Protein 2A22 (pdb70)

InterPro domains:
  IPR000979 Phosphodiesterase MJ0936/Vps29 [PTHR11124] (9-196)
  IPR000979 Phosphodiesterase MJ0936/Vps29 [TIGR00040] (9-175)
  IPR024654 Calcineurin-like phosphoesterase domain, lpxH-type [PF12850] (23-171)
  IPR028661 Vacuolar protein sorting-associated protein 29 [cd07394] (9-195)
  IPR029052 Metallo-dependent phosphatase-like [G3DSA:3.60.21.10] (1-197)
  IPR029052 Metallo-dependent phosphatase-like [SSF56300] (10-195)

Secondary structure (DSSP, 8-state):
---EEEEEE----TTTT-SS--GGGHHHHH-TT--EEEE-S----HHHHHHHHHH-S-EEE---TT--S--B--GGGTBPPPSEEEEEETTEEEEEE-STTSSSTT-HHHHHHHHHHHT-SEEEE-SS---EEEEETTEEEEE---SS----TTSTTPPPEEEEEEEETTEEEEEEEEEETTEEEEEEEEEE-/-------------EEEEEE----TTTT-SS--GGGTTGGG-TT--EEEE-S----HHHHHHHHTT-SEEEE---TT-TT-----TTS-SS--SEEEEEETTEEEEEE-STTSSSTT-HHHHHHHHHHTT-SEEEE-SS---EEEEETTEEEEE---SS----TTSTTPPPEEEEEEEETTEEEEEEEEEETTEEEEEEEEEE-

CATH classification: 3.60.21.10

Sequence (396 aa):
DFGDLVLLIGDLKIPYGAKELPSNFRELLATDKINYVLCTGNVCSQEYVEMLKNITKNVYIVSGDLDSAIFNPDPESNGVFPEYVVVQIGEFKIGLMHGNQVLPWDDPGSLEQWQRRLDCDILVTGHTHKLRVFEKNGKLFLNPGTATGAFSALTPDAPPSFMLMALQGNKVVLYVYDLRDGKTNVAMSEFSKGLVPRGSSSTDFGDLVLLIGDLKIPYGAKELPSNFRELLATDKINYVLCTGNVCSQEYVEMLKNITKNVYIVSGDLDSAIFNPDPESNGVFPEYVVVQIGEFKIGLMHGNQVLPWDDPGSLEQWQRRLDCDILVTGHTHKLRVFEKNGKLFLNPGTATGAFSALTPDAPPSFMLMALQGNKVVLYVYDLRDGKTNVAMSEFSK

Organism: Cryptosporidium parvum (strain Iowa II) (NCBI:txid353152)

Structure (mmCIF, N/CA/C/O backbone):
data_2A22
#
_entry.id   2A22
#
_cell.length_a   78.841
_cell.length_b   78.841
_cell.length_c   151.371
_cell.angle_alpha   90.00
_cell.angle_beta   90.00
_cell.angle_gamma   90.00
#
_symmetry.space_group_name_H-M   'P 41 21 2'
#
loop_
_entity.id
_entity.type
_entity.pdbx_description
1 polymer 'vacuolar protein sorting 29'
2 water water
#
loop_
_atom_site.group_PDB
_atom_site.id
_atom_site.type_symbol
_atom_site.label_atom_id
_atom_site.label_alt_id
_atom_site.label_comp_id
_atom_site.label_asym_id
_atom_site.label_entity_id
_atom_site.label_seq_id
_atom_site.pdbx_PDB_ins_code
_atom_site.Cartn_x
_atom_site.Cartn_y
_atom_site.Cartn_z
_atom_site.occupancy
_atom_site.B_iso_or_equiv
_atom_site.auth_seq_id
_atom_site.auth_comp_id
_atom_site.auth_asym_id
_atom_site.auth_atom_id
_atom_site.pdbx_PDB_model_num
ATOM 1 N N . ASP A 1 23 ? 18.637 9.487 71.733 1.00 46.65 4 ASP A N 1
ATOM 2 C CA . ASP A 1 23 ? 18.026 8.157 71.435 1.00 46.31 4 ASP A CA 1
ATOM 3 C C . ASP A 1 23 ? 18.900 7.319 70.475 1.00 43.50 4 ASP A C 1
ATOM 4 O O . ASP A 1 23 ? 20.022 7.732 70.130 1.00 45.21 4 ASP A O 1
ATOM 9 N N . PHE A 1 24 ? 18.396 6.166 70.028 1.00 37.21 5 PHE A N 1
ATOM 10 C CA . PHE A 1 24 ? 19.284 5.135 69.473 1.00 31.89 5 PHE A CA 1
ATOM 11 C C . PHE A 1 24 ? 19.788 5.338 68.020 1.00 30.09 5 PHE A C 1
ATOM 12 O O . PHE A 1 24 ? 19.014 5.593 67.087 1.00 31.03 5 PHE A O 1
ATOM 20 N N . GLY A 1 25 ? 21.093 5.196 67.842 1.00 25.66 6 GLY A N 1
ATOM 21 C CA . GLY A 1 25 ? 21.664 5.238 66.507 1.00 24.73 6 GLY A CA 1
ATOM 22 C C . GLY A 1 25 ? 22.034 6.634 66.044 1.00 23.14 6 GLY A C 1
ATOM 23 O O . GLY A 1 25 ? 21.561 7.659 66.581 1.00 19.78 6 GLY A O 1
ATOM 24 N N . ASP A 1 26 ? 22.914 6.666 65.053 1.00 20.55 7 ASP A N 1
ATOM 25 C CA . ASP A 1 26 ? 23.358 7.910 64.476 1.00 18.03 7 ASP A CA 1
ATOM 26 C C . ASP A 1 26 ? 23.247 7.755 62.987 1.00 17.31 7 ASP A C 1
ATOM 27 O O . ASP A 1 26 ? 23.510 6.669 62.463 1.00 17.75 7 ASP A O 1
ATOM 32 N N . LEU A 1 27 ? 22.912 8.846 62.298 1.00 16.63 8 LEU A N 1
ATOM 33 C CA . LEU A 1 27 ? 22.909 8.841 60.843 1.00 17.38 8 LEU A CA 1
ATOM 34 C C . LEU A 1 27 ? 23.833 9.956 60.368 1.00 16.32 8 LEU A C 1
ATOM 35 O O . LEU A 1 27 ? 23.615 11.136 60.651 1.00 17.47 8 LEU A O 1
ATOM 40 N N . VAL A 1 28 ? 24.889 9.560 59.677 1.00 14.75 9 VAL A N 1
ATOM 41 C CA . VAL A 1 28 ? 25.968 10.471 59.334 1.00 15.96 9 VAL A CA 1
ATOM 42 C C . VAL A 1 28 ? 26.008 10.730 57.837 1.00 17.10 9 VAL A C 1
ATOM 43 O O . VAL A 1 28 ? 26.148 9.779 57.047 1.00 16.70 9 VAL A O 1
ATOM 47 N N . LEU A 1 29 ? 25.890 12.011 57.464 1.00 16.81 10 LEU A N 1
ATOM 48 C CA . LEU A 1 29 ? 26.009 12.423 56.076 1.00 17.10 10 LEU A CA 1
ATOM 49 C C . LEU A 1 29 ? 27.487 12.670 55.743 1.00 15.39 10 LEU A C 1
ATOM 50 O O . LEU A 1 29 ? 28.161 13.440 56.416 1.00 16.65 10 LEU A O 1
ATOM 55 N N . LEU A 1 30 ? 27.981 11.982 54.720 1.00 16.54 11 LEU A N 1
ATOM 56 C CA . LEU A 1 30 ? 29.360 12.155 54.220 1.00 16.07 11 LEU A CA 1
ATOM 57 C C . LEU A 1 30 ? 29.264 12.796 52.849 1.00 16.40 11 LEU A C 1
ATOM 58 O O . LEU A 1 30 ? 28.608 12.253 51.940 1.00 17.02 11 LEU A O 1
ATOM 63 N N . ILE A 1 31 ? 29.889 13.967 52.705 1.00 14.68 12 ILE A N 1
ATOM 64 C CA . ILE A 1 31 ? 29.631 14.831 51.552 1.00 13.98 12 ILE A CA 1
ATOM 65 C C . ILE A 1 31 ? 30.833 15.769 51.353 1.00 16.77 12 ILE A C 1
ATOM 66 O O . ILE A 1 31 ? 31.548 16.086 52.316 1.00 18.40 12 ILE A O 1
ATOM 71 N N . GLY A 1 32 ? 31.125 16.143 50.112 1.00 14.76 13 GLY A N 1
ATOM 72 C CA . GLY A 1 32 ? 32.128 17.173 49.877 1.00 13.77 13 GLY A CA 1
ATOM 73 C C . GLY A 1 32 ? 32.384 17.453 48.395 1.00 16.39 13 GLY A C 1
ATOM 74 O O . GLY A 1 32 ? 31.652 16.975 47.516 1.00 12.62 13 GLY A O 1
ATOM 75 N N . ASP A 1 33 ? 33.404 18.274 48.131 1.00 14.85 14 ASP A N 1
ATOM 76 C CA . ASP A 1 33 ? 33.860 18.554 46.761 1.00 14.65 14 ASP A CA 1
ATOM 77 C C . ASP A 1 33 ? 32.702 19.061 45.923 1.00 14.64 14 ASP A C 1
ATOM 78 O O . ASP A 1 33 ? 32.491 18.585 44.787 1.00 15.96 14 ASP A O 1
ATOM 83 N N . LEU A 1 34 ? 31.940 19.982 46.530 1.00 13.06 15 LEU A N 1
ATOM 84 C CA . LEU A 1 34 ? 30.846 20.708 45.889 1.00 13.24 15 LEU A CA 1
ATOM 85 C C . LEU A 1 34 ? 31.391 21.636 44.828 1.00 14.06 15 LEU A C 1
ATOM 86 O O . LEU A 1 34 ? 30.862 21.685 43.719 1.00 14.18 15 LEU A O 1
ATOM 91 N N . LYS A 1 35 ? 32.443 22.370 45.172 1.00 13.97 16 LYS A N 1
ATOM 92 C CA . LYS A 1 35 ? 33.088 23.282 44.220 1.00 16.80 16 LYS A CA 1
ATOM 93 C C . LYS A 1 35 ? 32.103 24.294 43.610 1.00 15.36 16 LYS A C 1
ATOM 94 O O . LYS A 1 35 ? 32.175 24.619 42.426 1.00 15.02 16 LYS A O 1
ATOM 100 N N . ILE A 1 36 ? 31.177 24.756 44.440 1.00 16.55 17 ILE A N 1
ATOM 101 C CA . ILE A 1 36 ? 30.250 25.839 44.096 1.00 17.34 17 ILE A CA 1
ATOM 102 C C . ILE A 1 36 ? 30.904 27.148 44.516 1.00 18.60 17 ILE A C 1
ATOM 103 O O . ILE A 1 36 ? 31.444 27.223 45.624 1.00 15.37 17 ILE A O 1
ATOM 108 N N . PRO A 1 37 ? 30.874 28.182 43.636 1.00 20.30 18 PRO A N 1
ATOM 109 C CA . PRO A 1 37 ? 30.243 28.265 42.290 1.00 20.53 18 PRO A CA 1
ATOM 110 C C . PRO A 1 37 ? 31.159 27.899 41.096 1.00 20.91 18 PRO A C 1
ATOM 111 O O . PRO A 1 37 ? 30.679 27.830 39.951 1.00 23.82 18 PRO A O 1
ATOM 115 N N . TYR A 1 38 ? 32.432 27.623 41.362 1.00 18.98 19 TYR A N 1
ATOM 116 C CA . TYR A 1 38 ? 33.449 27.458 40.315 1.00 21.93 19 TYR A CA 1
ATOM 117 C C . TYR A 1 38 ? 33.118 26.342 39.321 1.00 20.76 19 TYR A C 1
ATOM 118 O O . TYR A 1 38 ? 33.188 26.555 38.113 1.00 19.93 19 TYR A O 1
ATOM 127 N N . GLY A 1 39 ? 32.756 25.167 39.841 1.00 18.19 20 GLY A N 1
ATOM 128 C CA . GLY A 1 39 ? 32.525 23.990 39.021 1.00 17.08 20 GLY A CA 1
ATOM 129 C C . GLY A 1 39 ? 31.081 23.544 38.924 1.00 18.14 20 GLY A C 1
ATOM 130 O O . GLY A 1 39 ? 30.768 22.629 38.155 1.00 20.02 20 GLY A O 1
ATOM 131 N N . ALA A 1 40 ? 30.213 24.169 39.716 1.00 18.81 21 ALA A N 1
ATOM 132 C CA . ALA A 1 40 ? 28.770 23.866 39.773 1.00 18.68 21 ALA A CA 1
ATOM 133 C C . ALA A 1 40 ? 28.002 25.002 40.468 1.00 18.83 21 ALA A C 1
ATOM 134 O O . ALA A 1 40 ? 28.584 25.759 41.223 1.00 19.08 21 ALA A O 1
ATOM 136 N N . LYS A 1 41 ? 26.697 25.125 40.220 1.00 21.68 22 LYS A N 1
ATOM 137 C CA . LYS A 1 41 ? 25.910 26.169 40.899 1.00 24.96 22 LYS A CA 1
ATOM 138 C C . LYS A 1 41 ? 25.079 25.712 42.105 1.00 22.33 22 LYS A C 1
ATOM 139 O O . LYS A 1 41 ? 24.655 26.529 42.935 1.00 24.11 22 LYS A O 1
ATOM 145 N N . GLU A 1 42 ? 24.846 24.411 42.199 1.00 21.74 23 GLU A N 1
ATOM 146 C CA . GLU A 1 42 ? 23.875 23.886 43.146 1.00 23.55 23 GLU A CA 1
ATOM 147 C C . GLU A 1 42 ? 24.029 22.382 43.269 1.00 19.86 23 GLU A C 1
ATOM 148 O O . GLU A 1 42 ? 24.697 21.740 42.447 1.00 21.61 23 GLU A O 1
ATOM 154 N N . LEU A 1 43 ? 23.423 21.834 44.315 1.00 19.27 24 LEU A N 1
ATOM 155 C CA . LEU A 1 43 ? 23.264 20.381 44.470 1.00 19.37 24 LEU A CA 1
ATOM 156 C C . LEU A 1 43 ? 22.134 19.924 43.553 1.00 19.72 24 LEU A C 1
ATOM 157 O O . LEU A 1 43 ? 21.192 20.689 43.308 1.00 19.03 24 LEU A O 1
ATOM 162 N N . PRO A 1 44 ? 22.212 18.681 43.037 1.00 19.44 25 PRO A N 1
ATOM 163 C CA . PRO A 1 44 ? 21.102 18.163 42.238 1.00 20.75 25 PRO A CA 1
ATOM 164 C C . PRO A 1 44 ? 19.799 18.274 43.025 1.00 22.85 25 PRO A C 1
ATOM 165 O O . PRO A 1 44 ? 19.779 18.040 44.251 1.00 22.48 25 PRO A O 1
ATOM 169 N N . SER A 1 45 ? 18.722 18.658 42.350 1.00 24.06 26 SER A N 1
ATOM 170 C CA . SER A 1 45 ? 17.436 18.770 43.049 1.00 25.37 26 SER A CA 1
ATOM 171 C C . SER A 1 45 ? 17.000 17.389 43.535 1.00 25.42 26 SER A C 1
ATOM 172 O O . SER A 1 45 ? 16.408 17.261 44.604 1.00 25.75 26 SER A O 1
ATOM 175 N N . ASN A 1 46 ? 17.353 16.367 42.760 1.00 25.52 27 ASN A N 1
ATOM 176 C CA . ASN A 1 46 ? 17.075 14.955 43.067 1.00 30.04 27 ASN A CA 1
ATOM 177 C C . ASN A 1 46 ? 17.538 14.484 44.452 1.00 30.44 27 ASN A C 1
ATOM 178 O O . ASN A 1 46 ? 17.072 13.418 44.908 1.00 32.75 27 ASN A O 1
ATOM 183 N N . PHE A 1 47 ? 18.496 15.229 45.044 1.00 26.87 28 PHE A N 1
ATOM 184 C CA . PHE A 1 47 ? 19.161 14.917 46.312 1.00 28.82 28 PHE A CA 1
ATOM 185 C C . PHE A 1 47 ? 18.496 15.691 47.434 1.00 32.49 28 PHE A C 1
ATOM 186 O O . PHE A 1 47 ? 18.858 15.537 48.610 1.00 32.78 28 PHE A O 1
ATOM 194 N N . ARG A 1 48 ? 17.563 16.563 47.057 1.00 37.08 29 ARG A N 1
ATOM 195 C CA . ARG A 1 48 ? 17.046 17.603 47.948 1.00 39.26 29 ARG A CA 1
ATOM 196 C C . ARG A 1 48 ? 16.435 17.039 49.212 1.00 39.17 29 ARG A C 1
ATOM 197 O O . ARG A 1 48 ? 16.837 17.398 50.318 1.00 40.72 29 ARG A O 1
ATOM 205 N N . GLU A 1 49 ? 15.474 16.150 49.033 1.00 39.48 30 GLU A N 1
ATOM 206 C CA . GLU A 1 49 ? 14.763 15.561 50.137 1.00 43.90 30 GLU A CA 1
ATOM 207 C C . GLU A 1 49 ? 15.619 14.559 50.886 1.00 39.89 30 GLU A C 1
ATOM 208 O O . GLU A 1 49 ? 15.501 14.444 52.110 1.00 39.03 30 GLU A O 1
ATOM 214 N N . LEU A 1 50 ? 16.493 13.853 50.165 1.00 35.18 31 LEU A N 1
ATOM 215 C CA . LEU A 1 50 ? 17.436 12.953 50.813 1.00 32.04 31 LEU A CA 1
ATOM 216 C C . LEU A 1 50 ? 18.288 13.691 51.846 1.00 28.84 31 LEU A C 1
ATOM 217 O O . LEU A 1 50 ? 18.417 13.223 52.976 1.00 28.08 31 LEU A O 1
ATOM 222 N N . LEU A 1 51 ? 18.839 14.849 51.463 1.00 25.75 32 LEU A N 1
ATOM 223 C CA . LEU A 1 51 ? 19.596 15.716 52.381 1.00 25.50 32 LEU A CA 1
ATOM 224 C C . LEU A 1 51 ? 18.770 16.484 53.429 1.00 25.73 32 LEU A C 1
ATOM 225 O O . LEU A 1 51 ? 19.326 16.996 54.399 1.00 24.02 32 LEU A O 1
ATOM 230 N N . ALA A 1 52 ? 17.455 16.558 53.233 1.00 25.21 33 ALA A N 1
ATOM 231 C CA . ALA A 1 52 ? 16.561 17.231 54.183 1.00 27.52 33 ALA A CA 1
ATOM 232 C C . ALA A 1 52 ? 16.068 16.298 55.294 1.00 28.22 33 ALA A C 1
ATOM 233 O O . ALA A 1 52 ? 15.417 16.756 56.226 1.00 26.85 33 ALA A O 1
ATOM 235 N N . THR A 1 53 ? 16.374 15.000 55.203 1.00 28.81 34 THR A N 1
ATOM 236 C CA . THR A 1 53 ? 15.860 14.051 56.194 1.00 32.02 34 THR A CA 1
ATOM 237 C C . THR A 1 53 ? 16.215 14.393 57.644 1.00 32.25 34 THR A C 1
ATOM 238 O O . THR A 1 53 ? 17.370 14.689 57.962 1.00 32.59 34 THR A O 1
ATOM 242 N N . ASP A 1 54 ? 15.197 14.355 58.500 1.00 32.11 35 ASP A N 1
ATOM 243 C CA . ASP A 1 54 ? 15.282 14.715 59.924 1.00 33.90 35 ASP A CA 1
ATOM 244 C C . ASP A 1 54 ? 16.316 13.905 60.686 1.00 28.92 35 ASP A C 1
ATOM 245 O O . ASP A 1 54 ? 16.860 14.356 61.668 1.00 28.48 35 ASP A O 1
ATOM 250 N N . LYS A 1 55 ? 16.521 12.675 60.244 1.00 26.45 36 LYS A N 1
ATOM 251 C CA . LYS A 1 55 ? 17.279 11.694 60.974 1.00 26.57 36 LYS A CA 1
ATOM 252 C C . LYS A 1 55 ? 18.787 11.955 60.943 1.00 24.40 36 LYS A C 1
ATOM 253 O O . LYS A 1 55 ? 19.506 11.405 61.757 1.00 20.15 36 LYS A O 1
ATOM 259 N N . ILE A 1 56 ? 19.267 12.783 60.009 1.00 21.84 37 ILE A N 1
ATOM 260 C CA . ILE A 1 56 ? 20.707 13.072 59.954 1.00 19.27 37 ILE A CA 1
ATOM 261 C C . ILE A 1 56 ? 21.083 13.861 61.202 1.00 19.56 37 ILE A C 1
ATOM 262 O O . ILE A 1 56 ? 20.546 14.957 61.417 1.00 18.31 37 ILE A O 1
ATOM 267 N N . ASN A 1 57 ? 21.983 13.303 62.021 1.00 16.82 38 ASN A N 1
ATOM 268 C CA . ASN A 1 57 ? 22.420 13.997 63.228 1.00 17.52 38 ASN A CA 1
ATOM 269 C C . ASN A 1 57 ? 23.930 14.289 63.244 1.00 17.14 38 ASN A C 1
ATOM 270 O O . ASN A 1 57 ? 24.451 14.788 64.240 1.00 18.34 38 ASN A O 1
ATOM 275 N N . TYR A 1 58 ? 24.606 13.974 62.134 1.00 18.93 39 TYR A N 1
ATOM 276 C CA . TYR A 1 58 ? 26.023 14.314 61.908 1.00 19.10 39 TYR A CA 1
ATOM 277 C C . TYR A 1 58 ? 26.286 14.536 60.425 1.00 19.98 39 TYR A C 1
ATOM 278 O O . TYR A 1 58 ? 25.743 13.839 59.588 1.00 19.96 39 TYR A O 1
ATOM 287 N N . VAL A 1 59 ? 27.122 15.525 60.125 1.00 20.26 40 VAL A N 1
ATOM 288 C CA . VAL A 1 59 ? 27.579 15.796 58.786 1.00 17.04 40 VAL A CA 1
ATOM 289 C C . VAL A 1 59 ? 29.080 15.839 58.890 1.00 17.29 40 VAL A C 1
ATOM 290 O O . VAL A 1 59 ? 29.597 16.571 59.705 1.00 16.55 40 VAL A O 1
ATOM 294 N N . LEU A 1 60 ? 29.767 15.017 58.087 1.00 16.83 41 LEU A N 1
ATOM 295 C CA . LEU A 1 60 ? 31.223 15.088 57.948 1.00 16.93 41 LEU A CA 1
ATOM 296 C C . LEU A 1 60 ? 31.578 15.486 56.525 1.00 15.58 41 LEU A C 1
ATOM 297 O O . LEU A 1 60 ? 31.411 14.726 55.571 1.00 14.82 41 LEU A O 1
ATOM 302 N N . CYS A 1 61 ? 32.041 16.708 56.384 1.00 17.68 42 CYS A N 1
ATOM 303 C CA . CYS A 1 61 ? 32.236 17.284 55.061 1.00 15.34 42 CYS A CA 1
ATOM 304 C C . CYS A 1 61 ? 33.705 17.328 54.711 1.00 16.03 42 CYS A C 1
ATOM 305 O O . CYS A 1 61 ? 34.504 17.880 55.467 1.00 17.44 42 CYS A O 1
ATOM 308 N N . THR A 1 62 ? 34.050 16.756 53.552 1.00 16.81 43 THR A N 1
ATOM 309 C CA . THR A 1 62 ? 35.449 16.565 53.146 1.00 18.08 43 THR A CA 1
ATOM 310 C C . THR A 1 62 ? 36.136 17.838 52.596 1.00 18.71 43 THR A C 1
ATOM 311 O O . THR A 1 62 ? 37.319 17.801 52.249 1.00 18.29 43 THR A O 1
ATOM 315 N N . GLY A 1 63 ? 35.401 18.941 52.541 1.00 15.43 44 GLY A N 1
ATOM 316 C CA . GLY A 1 63 ? 35.953 20.198 52.075 1.00 17.33 44 GLY A CA 1
ATOM 317 C C . GLY A 1 63 ? 35.609 20.514 50.630 1.00 17.64 44 GLY A C 1
ATOM 318 O O . GLY A 1 63 ? 34.766 19.842 50.008 1.00 16.63 44 GLY A O 1
ATOM 319 N N . ASN A 1 64 ? 36.263 21.543 50.096 1.00 15.64 45 ASN A N 1
ATOM 320 C CA . ASN A 1 64 ? 35.867 22.114 48.803 1.00 16.53 45 ASN A CA 1
ATOM 321 C C . ASN A 1 64 ? 34.365 22.379 48.661 1.00 15.89 45 ASN A C 1
ATOM 322 O O . ASN A 1 64 ? 33.751 22.089 47.619 1.00 16.68 45 ASN A O 1
ATOM 327 N N . VAL A 1 65 ? 33.781 22.888 49.745 1.00 15.18 46 VAL A N 1
ATOM 328 C CA . VAL A 1 65 ? 32.443 23.487 49.711 1.00 16.85 46 VAL A CA 1
ATOM 329 C C . VAL A 1 65 ? 32.479 24.757 48.843 1.00 18.67 46 VAL A C 1
ATOM 330 O O . VAL A 1 65 ? 31.588 24.963 48.022 1.00 17.95 46 VAL A O 1
ATOM 334 N N . CYS A 1 66 ? 33.523 25.584 49.056 1.00 17.97 47 CYS A N 1
ATOM 335 C CA . CYS A 1 66 ? 33.872 26.770 48.237 1.00 17.02 47 CYS A CA 1
ATOM 336 C C . CYS A 1 66 ? 32.919 27.962 48.314 1.00 17.31 47 CYS A C 1
ATOM 337 O O . CYS A 1 66 ? 33.322 29.096 48.060 1.00 18.55 47 CYS A O 1
ATOM 340 N N . SER A 1 67 ? 31.663 27.702 48.654 1.00 18.41 48 SER A N 1
ATOM 341 C CA . SER A 1 67 ? 30.628 28.731 48.715 1.00 18.85 48 SER A CA 1
ATOM 342 C C . SER A 1 67 ? 30.143 28.915 50.147 1.00 19.40 48 SER A C 1
ATOM 343 O O . SER A 1 67 ? 29.656 27.951 50.789 1.00 18.99 48 SER A O 1
ATOM 346 N N . GLN A 1 68 ? 30.230 30.147 50.639 1.00 18.81 49 GLN A N 1
ATOM 347 C CA . GLN A 1 68 ? 29.820 30.426 52.011 1.00 18.87 49 GLN A CA 1
ATOM 348 C C . GLN A 1 68 ? 28.350 30.122 52.215 1.00 19.40 49 GLN A C 1
ATOM 349 O O . GLN A 1 68 ? 27.967 29.643 53.282 1.00 20.65 49 GLN A O 1
ATOM 355 N N . GLU A 1 69 ? 27.538 30.408 51.195 1.00 20.13 50 GLU A N 1
ATOM 356 C CA . GLU A 1 69 ? 26.128 30.044 51.195 1.00 22.81 50 GLU A CA 1
ATOM 357 C C . GLU A 1 69 ? 25.958 28.531 51.452 1.00 19.65 50 GLU A C 1
ATOM 358 O O . GLU A 1 69 ? 25.054 28.129 52.187 1.00 19.70 50 GLU A O 1
ATOM 364 N N . TYR A 1 70 ? 26.833 27.698 50.874 1.00 16.94 51 TYR A N 1
ATOM 365 C CA . TYR A 1 70 ? 26.709 26.245 51.054 1.00 16.82 51 TYR A CA 1
ATOM 366 C C . TYR A 1 70 ? 27.303 25.750 52.404 1.00 18.16 51 TYR A C 1
ATOM 367 O O . TYR A 1 70 ? 26.802 24.796 53.003 1.00 19.42 51 TYR A O 1
ATOM 376 N N . VAL A 1 71 ? 28.327 26.444 52.903 1.00 17.46 52 VAL A N 1
ATOM 377 C CA . VAL A 1 71 ? 28.739 26.294 54.294 1.00 17.25 52 VAL A CA 1
ATOM 378 C C . VAL A 1 71 ? 27.530 26.486 55.229 1.00 19.17 52 VAL A C 1
ATOM 379 O O . VAL A 1 71 ? 27.253 25.659 56.110 1.00 17.03 52 VAL A O 1
ATOM 383 N N . GLU A 1 72 ? 26.785 27.564 54.999 1.00 20.98 53 GLU A N 1
ATOM 384 C CA . GLU A 1 72 ? 25.630 27.901 55.839 1.00 20.63 53 GLU A CA 1
ATOM 385 C C . GLU A 1 72 ? 24.520 26.871 55.712 1.00 20.21 53 GLU A C 1
ATOM 386 O O . GLU A 1 72 ? 23.878 26.533 56.702 1.00 20.24 53 GLU A O 1
ATOM 392 N N . MET A 1 73 ? 24.326 26.350 54.502 1.00 19.63 54 MET A N 1
ATOM 393 C CA . MET A 1 73 ? 23.323 25.320 54.253 1.00 20.41 54 MET A CA 1
ATOM 394 C C . MET A 1 73 ? 23.699 24.045 55.044 1.00 21.15 54 MET A C 1
ATOM 395 O O . MET A 1 73 ? 22.881 23.505 55.810 1.00 21.41 54 MET A O 1
ATOM 400 N N . LEU A 1 74 ? 24.952 23.617 54.910 1.00 20.27 55 LEU A N 1
ATOM 401 C CA . LEU A 1 74 ? 25.452 22.423 55.611 1.00 20.46 55 LEU A CA 1
ATOM 402 C C . LEU A 1 74 ? 25.419 22.579 57.124 1.00 20.50 55 LEU A C 1
ATOM 403 O O . LEU A 1 74 ? 25.023 21.642 57.835 1.00 20.62 55 LEU A O 1
ATOM 408 N N . LYS A 1 75 ? 25.792 23.756 57.623 1.00 19.81 56 LYS A N 1
ATOM 409 C CA . LYS A 1 75 ? 25.680 24.020 59.055 1.00 21.97 56 LYS A CA 1
ATOM 410 C C . LYS A 1 75 ? 24.241 23.945 59.567 1.00 21.37 56 LYS A C 1
ATOM 411 O O . LYS A 1 75 ? 24.007 23.543 60.702 1.00 19.13 56 LYS A O 1
ATOM 417 N N . ASN A 1 76 ? 23.289 24.306 58.720 1.00 23.43 57 ASN A N 1
ATOM 418 C CA . ASN A 1 76 ? 21.872 24.274 59.107 1.00 26.53 57 ASN A CA 1
ATOM 419 C C . ASN A 1 76 ? 21.210 22.893 59.070 1.00 25.20 57 ASN A C 1
ATOM 420 O O . ASN A 1 76 ? 20.081 22.735 59.540 1.00 24.53 57 ASN A O 1
ATOM 425 N N . ILE A 1 77 ? 21.902 21.894 58.529 1.00 22.06 58 ILE A N 1
ATOM 426 C CA . ILE A 1 77 ? 21.321 20.558 58.482 1.00 19.42 58 ILE A CA 1
ATOM 427 C C . ILE A 1 77 ? 21.047 20.080 59.911 1.00 23.16 58 ILE A C 1
ATOM 428 O O . ILE A 1 77 ? 19.961 19.577 60.194 1.00 23.99 58 ILE A O 1
ATOM 433 N N . THR A 1 78 ? 22.017 20.259 60.811 1.00 22.59 59 THR A N 1
ATOM 434 C CA . THR A 1 78 ? 21.908 19.722 62.172 1.00 21.71 59 THR A CA 1
ATOM 435 C C . THR A 1 78 ? 22.975 20.421 63.010 1.00 23.69 59 THR A C 1
ATOM 436 O O . THR A 1 78 ? 23.834 21.122 62.460 1.00 21.81 59 THR A O 1
ATOM 440 N N . LYS A 1 79 ? 22.922 20.246 64.326 1.00 23.88 60 LYS A N 1
ATOM 441 C CA . LYS A 1 79 ? 23.947 20.780 65.229 1.00 26.75 60 LYS A CA 1
ATOM 442 C C . LYS A 1 79 ? 25.382 20.289 64.913 1.00 25.62 60 LYS A C 1
ATOM 443 O O . LYS A 1 79 ? 26.301 21.116 64.789 1.00 25.51 60 LYS A O 1
ATOM 449 N N . ASN A 1 80 ? 25.585 18.969 64.797 1.00 22.08 61 ASN A N 1
ATOM 450 C CA . ASN A 1 80 ? 26.953 18.408 64.611 1.00 23.05 61 ASN A CA 1
ATOM 451 C C . ASN A 1 80 ? 27.457 18.368 63.155 1.00 22.37 61 ASN A C 1
ATOM 452 O O . ASN A 1 80 ? 27.268 17.372 62.433 1.00 23.08 61 ASN A O 1
ATOM 457 N N . VAL A 1 81 ? 28.073 19.465 62.733 1.00 20.36 62 VAL A N 1
ATOM 458 C CA . VAL A 1 81 ? 28.526 19.623 61.354 1.00 21.28 62 VAL A CA 1
ATOM 459 C C . VAL A 1 81 ? 30.026 19.953 61.327 1.00 22.00 62 VAL A C 1
ATOM 460 O O . VAL A 1 81 ? 30.441 21.019 61.791 1.00 22.03 62 VAL A O 1
ATOM 464 N N . TYR A 1 82 ? 30.819 19.019 60.803 1.00 17.36 63 TYR A N 1
ATOM 465 C CA . TYR A 1 82 ? 32.262 19.170 60.701 1.00 17.70 63 TYR A CA 1
ATOM 466 C C . TYR A 1 82 ? 32.657 19.373 59.251 1.00 16.87 63 TYR A C 1
ATOM 467 O O . TYR A 1 82 ? 32.304 18.557 58.374 1.00 17.75 63 TYR A O 1
ATOM 476 N N . ILE A 1 83 ? 33.409 20.442 59.000 1.00 14.85 64 ILE A N 1
ATOM 477 C CA . ILE A 1 83 ? 33.893 20.780 57.669 1.00 15.76 64 ILE A CA 1
ATOM 478 C C . ILE A 1 83 ? 35.374 20.990 57.740 1.00 17.45 64 ILE A C 1
ATOM 479 O O . ILE A 1 83 ? 35.886 21.749 58.593 1.00 20.59 64 ILE A O 1
ATOM 484 N N . VAL A 1 84 ? 36.094 20.300 56.866 1.00 17.89 65 VAL A N 1
ATOM 485 C CA . VAL A 1 84 ? 37.527 20.512 56.794 1.00 16.10 65 VAL A CA 1
ATOM 486 C C . VAL A 1 84 ? 37.870 21.350 55.554 1.00 17.77 65 VAL A C 1
ATOM 487 O O . VAL A 1 84 ? 37.100 21.415 54.595 1.00 14.70 65 VAL A O 1
ATOM 491 N N . SER A 1 85 ? 39.018 21.999 55.606 1.00 18.55 66 SER A N 1
ATOM 492 C CA . SER A 1 85 ? 39.527 22.798 54.499 1.00 22.64 66 SER A CA 1
ATOM 493 C C . SER A 1 85 ? 40.007 21.958 53.302 1.00 20.24 66 SER A C 1
ATOM 494 O O . SER A 1 85 ? 40.811 21.030 53.458 1.00 23.43 66 SER A O 1
ATOM 497 N N . GLY A 1 86 ? 39.529 22.289 52.111 1.00 20.45 67 GLY A N 1
ATOM 498 C CA . GLY A 1 86 ? 40.058 21.705 50.881 1.00 19.14 67 GLY A CA 1
ATOM 499 C C . GLY A 1 86 ? 40.986 22.643 50.132 1.00 21.64 67 GLY A C 1
ATOM 500 O O . GLY A 1 86 ? 41.209 23.754 50.564 1.00 22.93 67 GLY A O 1
ATOM 501 N N . ASP A 1 87 ? 41.518 22.198 48.997 1.00 24.39 68 ASP A N 1
ATOM 502 C CA . ASP A 1 87 ? 42.500 22.981 48.227 1.00 27.85 68 ASP A CA 1
ATOM 503 C C . ASP A 1 87 ? 41.902 24.169 47.448 1.00 27.80 68 ASP A C 1
ATOM 504 O O . ASP A 1 87 ? 42.629 25.027 47.011 1.00 25.37 68 ASP A O 1
ATOM 509 N N . LEU A 1 88 ? 40.584 24.201 47.273 1.00 28.35 69 LEU A N 1
ATOM 510 C CA . LEU A 1 88 ? 39.939 25.275 46.520 1.00 28.52 69 LEU A CA 1
ATOM 511 C C . LEU A 1 88 ? 39.111 26.188 47.412 1.00 27.33 69 LEU A C 1
ATOM 512 O O . LEU A 1 88 ? 38.371 27.048 46.920 1.00 28.55 69 LEU A O 1
ATOM 517 N N . ASP A 1 89 ? 39.232 25.999 48.722 1.00 27.05 70 ASP A N 1
ATOM 518 C CA . ASP A 1 89 ? 38.451 26.769 49.667 1.00 26.25 70 ASP A CA 1
ATOM 519 C C . ASP A 1 89 ? 39.185 28.082 49.889 1.00 28.96 70 ASP A C 1
ATOM 520 O O . ASP A 1 89 ? 40.192 28.137 50.571 1.00 32.09 70 ASP A O 1
ATOM 525 N N . SER A 1 90 ? 38.704 29.141 49.257 1.00 30.32 71 SER A N 1
ATOM 526 C CA . SER A 1 90 ? 39.414 30.420 49.321 1.00 30.49 71 SER A CA 1
ATOM 527 C C . SER A 1 90 ? 38.495 31.536 49.814 1.00 27.69 71 SER A C 1
ATOM 528 O O . SER A 1 90 ? 38.978 32.585 50.182 1.00 29.13 71 SER A O 1
ATOM 531 N N . ALA A 1 91 ? 37.187 31.282 49.846 1.00 24.88 72 ALA A N 1
ATOM 532 C CA . ALA A 1 91 ? 36.202 32.321 50.135 1.00 22.52 72 ALA A CA 1
ATOM 533 C C . ALA A 1 91 ? 35.142 31.873 51.157 1.00 22.91 72 ALA A C 1
ATOM 534 O O . ALA A 1 91 ? 33.962 32.250 51.080 1.00 19.73 72 ALA A O 1
ATOM 536 N N . ILE A 1 92 ? 35.565 31.065 52.122 1.00 20.78 73 ILE A N 1
ATOM 537 C CA . ILE A 1 92 ? 34.636 30.556 53.112 1.00 20.90 73 ILE A CA 1
ATOM 538 C C . ILE A 1 92 ? 35.189 30.846 54.477 1.00 20.41 73 ILE A C 1
ATOM 539 O O . ILE A 1 92 ? 36.399 31.019 54.632 1.00 20.13 73 ILE A O 1
ATOM 544 N N . PHE A 1 93 ? 34.279 30.863 55.446 1.00 20.11 74 PHE A N 1
ATOM 545 C CA . PHE A 1 93 ? 34.516 31.346 56.782 1.00 22.08 74 PHE A CA 1
ATOM 546 C C . PHE A 1 93 ? 33.885 30.338 57.747 1.00 22.23 74 PHE A C 1
ATOM 547 O O . PHE A 1 93 ? 32.724 30.012 57.611 1.00 23.63 74 PHE A O 1
ATOM 555 N N . ASN A 1 94 ? 34.663 29.835 58.700 1.00 21.89 75 ASN A N 1
ATOM 556 C CA . ASN A 1 94 ? 34.148 28.913 59.695 1.00 22.06 75 ASN A CA 1
ATOM 557 C C . ASN A 1 94 ? 33.376 29.722 60.739 1.00 26.37 75 ASN A C 1
ATOM 558 O O . ASN A 1 94 ? 33.963 30.534 61.462 1.00 26.29 75 ASN A O 1
ATOM 563 N N . PRO A 1 95 ? 32.055 29.517 60.820 1.00 27.81 76 PRO A N 1
ATOM 564 C CA . PRO A 1 95 ? 31.351 30.299 61.822 1.00 31.59 76 PRO A CA 1
ATOM 565 C C . PRO A 1 95 ? 31.429 29.735 63.237 1.00 35.60 76 PRO A C 1
ATOM 566 O O . PRO A 1 95 ? 30.721 30.237 64.091 1.00 36.83 76 PRO A O 1
ATOM 570 N N . ASP A 1 96 ? 32.243 28.706 63.498 1.00 38.96 77 ASP A N 1
ATOM 571 C CA . ASP A 1 96 ? 32.403 28.231 64.882 1.00 44.88 77 ASP A CA 1
ATOM 572 C C . ASP A 1 96 ? 33.263 29.227 65.688 1.00 47.45 77 ASP A C 1
ATOM 573 O O . ASP A 1 96 ? 34.343 29.614 65.245 1.00 45.25 77 ASP A O 1
ATOM 578 N N . PRO A 1 97 ? 32.777 29.652 66.875 1.00 51.67 78 PRO A N 1
ATOM 579 C CA . PRO A 1 97 ? 33.286 30.874 67.525 1.00 53.46 78 PRO A CA 1
ATOM 580 C C . PRO A 1 97 ? 34.747 30.769 67.945 1.00 55.47 78 PRO A C 1
ATOM 581 O O . PRO A 1 97 ? 35.489 31.765 67.901 1.00 57.69 78 PRO A O 1
ATOM 585 N N . GLU A 1 98 ? 35.156 29.560 68.320 1.00 55.41 79 GLU A N 1
ATOM 586 C CA . GLU A 1 98 ? 36.533 29.291 68.710 1.00 54.65 79 GLU A CA 1
ATOM 587 C C . GLU A 1 98 ? 37.537 29.384 67.552 1.00 50.36 79 GLU A C 1
ATOM 588 O O . GLU A 1 98 ? 38.730 29.536 67.792 1.00 49.32 79 GLU A O 1
ATOM 594 N N . SER A 1 99 ? 37.046 29.320 66.313 1.00 45.17 80 SER A N 1
ATOM 595 C CA . SER A 1 99 ? 37.878 29.038 65.133 1.00 41.02 80 SER A CA 1
ATOM 596 C C . SER A 1 99 ? 38.586 30.228 64.478 1.00 39.60 80 SER A C 1
ATOM 597 O O . SER A 1 99 ? 39.526 30.030 63.699 1.00 38.78 80 SER A O 1
ATOM 600 N N . ASN A 1 100 ? 38.118 31.442 64.769 1.00 38.76 81 ASN A N 1
ATOM 601 C CA . ASN A 1 100 ? 38.513 32.663 64.023 1.00 39.42 81 ASN A CA 1
ATOM 602 C C . ASN A 1 100 ? 38.253 32.587 62.503 1.00 36.14 81 ASN A C 1
ATOM 603 O O . ASN A 1 100 ? 38.934 33.244 61.719 1.00 34.27 81 ASN A O 1
ATOM 608 N N . GLY A 1 101 ? 37.263 31.785 62.106 1.00 33.85 82 GLY A N 1
ATOM 609 C CA . GLY A 1 101 ? 36.921 31.605 60.699 1.00 30.37 82 GLY A CA 1
ATOM 610 C C . GLY A 1 101 ? 37.724 30.529 59.987 1.00 28.90 82 GLY A C 1
ATOM 611 O O . GLY A 1 101 ? 37.516 30.299 58.797 1.00 27.21 82 GLY A O 1
ATOM 612 N N . VAL A 1 102 ? 38.634 29.875 60.717 1.00 27.12 83 VAL A N 1
ATOM 613 C CA . VAL A 1 102 ? 39.536 28.860 60.145 1.00 27.20 83 VAL A CA 1
ATOM 614 C C . VAL A 1 102 ? 38.908 27.472 60.213 1.00 23.41 83 VAL A C 1
ATOM 615 O O . VAL A 1 102 ? 38.450 27.060 61.276 1.00 23.35 83 VAL A O 1
ATOM 619 N N . PHE A 1 103 ? 38.829 26.789 59.068 1.00 23.02 84 PHE A N 1
ATOM 620 C CA . PHE A 1 103 ? 38.389 25.382 59.039 1.00 23.21 84 PHE A CA 1
ATOM 621 C C . PHE A 1 103 ? 39.572 24.452 59.296 1.00 23.59 84 PHE A C 1
ATOM 622 O O . PHE A 1 103 ? 40.642 24.659 58.749 1.00 22.70 84 PHE A O 1
ATOM 630 N N . PRO A 1 104 ? 39.378 23.405 60.114 1.00 22.71 85 PRO A N 1
ATOM 631 C CA . PRO A 1 104 ? 40.540 22.603 60.412 1.00 22.52 85 PRO A CA 1
ATOM 632 C C . PRO A 1 104 ? 40.927 21.776 59.219 1.00 24.91 85 PRO A C 1
ATOM 633 O O . PRO A 1 104 ? 40.079 21.477 58.358 1.00 21.21 85 PRO A O 1
ATOM 637 N N . GLU A 1 105 ? 42.205 21.413 59.179 1.00 23.16 86 GLU A N 1
ATOM 638 C CA . GLU A 1 105 ? 42.727 20.537 58.167 1.00 26.69 86 GLU A CA 1
ATOM 639 C C . GLU A 1 105 ? 42.259 19.082 58.376 1.00 26.13 86 GLU A C 1
ATOM 640 O O . GLU A 1 105 ? 42.111 18.315 57.424 1.00 24.06 86 GLU A O 1
ATOM 646 N N . TYR A 1 106 ? 42.056 18.692 59.624 1.00 26.45 87 TYR A N 1
ATOM 647 C CA . TYR A 1 106 ? 41.519 17.386 59.871 1.00 28.71 87 TYR A CA 1
ATOM 648 C C . TYR A 1 106 ? 40.761 17.391 61.165 1.00 26.59 87 TYR A C 1
ATOM 649 O O . TYR A 1 106 ? 40.926 18.308 61.962 1.00 23.92 87 TYR A O 1
ATOM 658 N N . VAL A 1 107 ? 39.905 16.380 61.333 1.00 25.51 88 VAL A N 1
ATOM 659 C CA . VAL A 1 107 ? 38.968 16.252 62.450 1.00 24.00 88 VAL A CA 1
ATOM 660 C C . VAL A 1 107 ? 38.932 14.759 62.788 1.00 24.09 88 VAL A C 1
ATOM 661 O O . VAL A 1 107 ? 39.025 13.904 61.894 1.00 20.70 88 VAL A O 1
ATOM 665 N N . VAL A 1 108 ? 38.840 14.444 64.080 1.00 24.02 89 VAL A N 1
ATOM 666 C CA . VAL A 1 108 ? 38.557 13.075 64.524 1.00 22.36 89 VAL A CA 1
ATOM 667 C C . VAL A 1 108 ? 37.411 13.198 65.477 1.00 21.84 89 VAL A C 1
ATOM 668 O O . VAL A 1 108 ? 37.450 14.007 66.407 1.00 22.39 89 VAL A O 1
ATOM 672 N N . VAL A 1 109 ? 36.350 12.454 65.207 1.00 22.25 90 VAL A N 1
ATOM 673 C CA . VAL A 1 109 ? 35.126 12.619 65.994 1.00 24.03 90 VAL A CA 1
ATOM 674 C C . VAL A 1 109 ? 34.599 11.264 66.405 1.00 23.34 90 VAL A C 1
ATOM 675 O O . VAL A 1 109 ? 34.609 10.318 65.601 1.00 24.84 90 VAL A O 1
ATOM 679 N N . GLN A 1 110 ? 34.198 11.160 67.671 1.00 21.73 91 GLN A N 1
ATOM 680 C CA . GLN A 1 110 ? 33.666 9.905 68.201 1.00 23.92 91 GLN A CA 1
ATOM 681 C C . GLN A 1 110 ? 32.170 9.908 67.912 1.00 21.31 91 GLN A C 1
ATOM 682 O O . GLN A 1 110 ? 31.462 10.781 68.373 1.00 21.48 91 GLN A O 1
ATOM 688 N N . ILE A 1 111 ? 31.712 8.970 67.091 1.00 19.85 92 ILE A N 1
ATOM 689 C CA . ILE A 1 111 ? 30.272 8.802 66.857 1.00 20.42 92 ILE A CA 1
ATOM 690 C C . ILE A 1 111 ? 29.890 7.371 67.235 1.00 20.10 92 ILE A C 1
ATOM 691 O O . ILE A 1 111 ? 30.350 6.418 66.606 1.00 21.69 92 ILE A O 1
ATOM 696 N N . GLY A 1 112 ? 29.102 7.236 68.302 1.00 20.78 93 GLY A N 1
ATOM 697 C CA . GLY A 1 112 ? 28.790 5.932 68.883 1.00 20.59 93 GLY A CA 1
ATOM 698 C C . GLY A 1 112 ? 30.054 5.132 69.171 1.00 23.29 93 GLY A C 1
ATOM 699 O O . GLY A 1 112 ? 30.947 5.592 69.891 1.00 23.62 93 GLY A O 1
ATOM 700 N N . GLU A 1 113 ? 30.143 3.935 68.604 1.00 21.76 94 GLU A N 1
ATOM 701 C CA . GLU A 1 113 ? 31.291 3.079 68.856 1.00 23.28 94 GLU A CA 1
ATOM 702 C C . GLU A 1 113 ? 32.477 3.417 67.957 1.00 23.45 94 GLU A C 1
ATOM 703 O O . GLU A 1 113 ? 33.508 2.773 68.071 1.00 21.31 94 GLU A O 1
ATOM 709 N N . PHE A 1 114 ? 32.328 4.396 67.061 1.00 20.94 95 PHE A N 1
ATOM 710 C CA . PHE A 1 114 ? 33.371 4.620 66.045 1.00 23.23 95 PHE A CA 1
ATOM 711 C C . PHE A 1 114 ? 34.091 5.962 66.141 1.00 22.85 95 PHE A C 1
ATOM 712 O O . PHE A 1 114 ? 33.461 7.001 66.307 1.00 24.99 95 PHE A O 1
ATOM 720 N N . LYS A 1 115 ? 35.414 5.905 66.058 1.00 22.97 96 LYS A N 1
ATOM 721 C CA . LYS A 1 115 ? 36.270 7.080 65.938 1.00 24.85 96 LYS A CA 1
ATOM 722 C C . LYS A 1 115 ? 36.398 7.305 64.438 1.00 22.60 96 LYS A C 1
ATOM 723 O O . LYS A 1 115 ? 36.842 6.418 63.686 1.00 21.88 96 LYS A O 1
ATOM 729 N N . ILE A 1 116 ? 36.014 8.492 63.994 1.00 22.41 97 ILE A N 1
ATOM 730 C CA . ILE A 1 116 ? 36.002 8.775 62.572 1.00 22.10 97 ILE A CA 1
ATOM 731 C C . ILE A 1 116 ? 36.965 9.911 62.214 1.00 21.78 97 ILE A C 1
ATOM 732 O O . ILE A 1 116 ? 36.850 11.037 62.738 1.00 23.87 97 ILE A O 1
ATOM 737 N N . GLY A 1 117 ? 37.901 9.611 61.312 1.00 20.62 98 GLY A N 1
ATOM 738 C CA . GLY A 1 117 ? 38.838 10.613 60.808 1.00 18.23 98 GLY A CA 1
ATOM 739 C C . GLY A 1 117 ? 38.277 11.262 59.552 1.00 18.74 98 GLY A C 1
ATOM 740 O O . GLY A 1 117 ? 37.675 10.578 58.716 1.00 19.35 98 GLY A O 1
ATOM 741 N N . LEU A 1 118 ? 38.472 12.574 59.436 1.00 16.79 99 LEU A N 1
ATOM 742 C CA . LEU A 1 118 ? 37.967 13.390 58.321 1.00 16.81 99 LEU A CA 1
ATOM 743 C C . LEU A 1 118 ? 39.064 14.353 57.834 1.00 19.54 99 LEU A C 1
ATOM 744 O O . LEU A 1 118 ? 39.624 15.112 58.634 1.00 18.94 99 LEU A O 1
ATOM 749 N N . MET A 1 119 ? 39.399 14.285 56.546 1.00 18.64 100 MET A N 1
ATOM 750 C CA . MET A 1 119 ? 40.389 15.179 55.980 1.00 24.70 100 MET A CA 1
ATOM 751 C C . MET A 1 119 ? 40.164 15.300 54.474 1.00 22.42 100 MET A C 1
ATOM 752 O O . MET A 1 119 ? 39.601 14.411 53.883 1.00 19.42 100 MET A O 1
ATOM 757 N N . HIS A 1 120 ? 40.597 16.400 53.861 1.00 21.58 101 HIS A N 1
ATOM 758 C CA . HIS A 1 120 ? 40.327 16.601 52.450 1.00 21.53 101 HIS A CA 1
ATOM 759 C C . HIS A 1 120 ? 40.939 15.525 51.528 1.00 22.31 101 HIS A C 1
ATOM 760 O O . HIS A 1 120 ? 40.289 15.081 50.577 1.00 21.85 101 HIS A O 1
ATOM 767 N N . GLY A 1 121 ? 42.170 15.105 51.802 1.00 20.02 102 GLY A N 1
ATOM 768 C CA . GLY A 1 121 ? 42.775 14.021 51.027 1.00 21.71 102 GLY A CA 1
ATOM 769 C C . GLY A 1 121 ? 43.924 14.393 50.108 1.00 25.77 102 GLY A C 1
ATOM 770 O O . GLY A 1 121 ? 44.660 13.523 4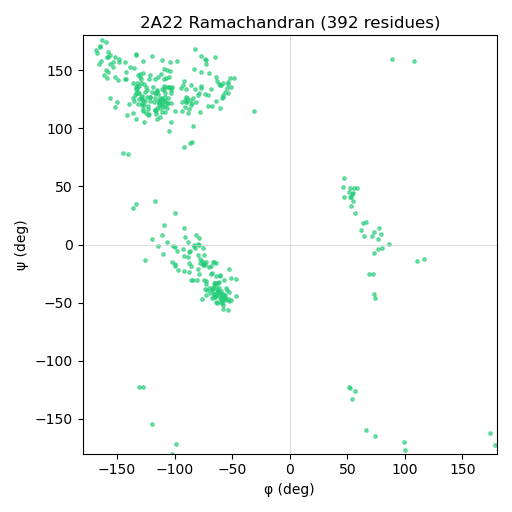9.629 1.00 24.90 102 GLY A O 1
ATOM 771 N N . ASN A 1 122 ? 44.094 15.688 49.860 1.00 27.27 103 ASN A N 1
ATOM 772 C CA . ASN A 1 122 ? 45.170 16.145 49.010 1.00 29.87 103 ASN A CA 1
ATOM 773 C C . ASN A 1 122 ? 46.520 15.963 49.701 1.00 31.40 103 ASN A C 1
ATOM 774 O O . ASN A 1 122 ? 47.558 15.922 49.035 1.00 30.57 103 ASN A O 1
ATOM 779 N N . GLN A 1 123 ? 46.477 15.827 51.032 1.00 32.67 104 GLN A N 1
ATOM 780 C CA . GLN A 1 123 ? 47.640 15.491 51.868 1.00 35.20 104 GLN A CA 1
ATOM 781 C C . GLN A 1 123 ? 48.032 14.032 51.756 1.00 36.35 104 GLN A C 1
ATOM 782 O O . GLN A 1 123 ? 49.054 13.635 52.307 1.00 38.59 104 GLN A O 1
ATOM 788 N N . VAL A 1 124 ? 47.206 13.222 51.097 1.00 38.35 105 VAL A N 1
ATOM 789 C CA . VAL A 1 124 ? 47.486 11.781 50.944 1.00 39.29 105 VAL A CA 1
ATOM 790 C C . VAL A 1 124 ? 48.276 11.562 49.658 1.00 40.00 105 VAL A C 1
ATOM 791 O O . VAL A 1 124 ? 47.790 11.876 48.573 1.00 41.00 105 VAL A O 1
ATOM 795 N N . LEU A 1 125 ? 49.494 11.036 49.779 1.00 41.56 106 LEU A N 1
ATOM 796 C CA . LEU A 1 125 ? 50.403 10.944 48.622 1.00 41.44 106 LEU A CA 1
ATOM 797 C C . LEU A 1 125 ? 50.949 9.540 48.383 1.00 41.49 106 LEU A C 1
ATOM 798 O O . LEU A 1 125 ? 51.594 8.968 49.256 1.00 44.10 106 LEU A O 1
ATOM 803 N N . PRO A 1 126 ? 50.672 8.962 47.203 1.00 41.55 107 PRO A N 1
ATOM 804 C CA . PRO A 1 126 ? 49.852 9.534 46.125 1.00 40.22 107 PRO A CA 1
ATOM 805 C C . PRO A 1 126 ? 48.377 9.527 46.509 1.00 39.84 107 PRO A C 1
ATOM 806 O O . PRO A 1 126 ? 47.965 8.744 47.378 1.00 39.59 107 PRO A O 1
ATOM 810 N N . TRP A 1 127 ? 47.596 10.388 45.858 1.00 38.54 108 TRP A N 1
ATOM 811 C CA . TRP A 1 127 ? 46.167 10.513 46.128 1.00 37.81 108 TRP A CA 1
ATOM 812 C C . TRP A 1 127 ? 45.415 9.190 46.027 1.00 37.19 108 TRP A C 1
ATOM 813 O O . TRP A 1 127 ? 45.644 8.408 45.104 1.00 38.40 108 TRP A O 1
ATOM 824 N N . ASP A 1 128 ? 44.551 8.946 47.012 1.00 33.13 109 ASP A N 1
ATOM 825 C CA . ASP A 1 128 ? 43.741 7.732 47.110 1.00 31.93 109 ASP A CA 1
ATOM 826 C C . ASP A 1 128 ? 44.526 6.428 47.243 1.00 31.18 109 ASP A C 1
ATOM 827 O O . ASP A 1 128 ? 43.953 5.346 47.091 1.00 30.86 109 ASP A O 1
ATOM 832 N N . ASP A 1 129 ? 45.827 6.513 47.518 1.00 33.30 110 ASP A N 1
ATOM 833 C CA . ASP A 1 129 ? 46.631 5.293 47.671 1.00 34.61 110 ASP A CA 1
ATOM 834 C C . ASP A 1 129 ? 46.270 4.578 48.976 1.00 32.90 110 ASP A C 1
ATOM 835 O O . ASP A 1 129 ? 46.443 5.141 50.062 1.00 32.59 110 ASP A O 1
ATOM 840 N N . PRO A 1 130 ? 45.791 3.328 48.873 1.00 33.59 111 PRO A N 1
ATOM 841 C CA . PRO A 1 130 ? 45.304 2.569 50.042 1.00 34.06 111 PRO A CA 1
ATOM 842 C C . PRO A 1 130 ? 46.332 2.526 51.159 1.00 34.78 111 PRO A C 1
ATOM 843 O O . PRO A 1 130 ? 45.970 2.694 52.336 1.00 34.90 111 PRO A O 1
ATOM 847 N N . GLY A 1 131 ? 47.599 2.341 50.775 1.00 35.35 112 GLY A N 1
ATOM 848 C CA . GLY A 1 131 ? 48.714 2.300 51.714 1.00 36.14 112 GLY A CA 1
ATOM 849 C C . GLY A 1 131 ? 48.933 3.641 52.386 1.00 35.82 112 GLY A C 1
ATOM 850 O O . GLY A 1 131 ? 49.169 3.710 53.591 1.00 36.69 112 GLY A O 1
ATOM 851 N N . SER A 1 132 ? 48.849 4.714 51.612 1.00 34.69 113 SER A N 1
ATOM 852 C CA . SER A 1 132 ? 49.006 6.033 52.186 1.00 34.53 113 SER A CA 1
ATOM 853 C C . SER A 1 132 ? 47.762 6.393 53.029 1.00 34.13 113 SER A C 1
ATOM 854 O O . SER A 1 132 ? 47.856 6.954 54.146 1.00 31.68 113 SER A O 1
ATOM 857 N N . LEU A 1 133 ? 46.594 6.017 52.522 1.00 32.44 114 LEU A N 1
ATOM 858 C CA . LEU A 1 133 ? 45.363 6.204 53.292 1.00 31.60 114 LEU A CA 1
ATOM 859 C C . LEU A 1 133 ? 45.473 5.513 54.635 1.00 31.31 114 LEU A C 1
ATOM 860 O O . LEU A 1 133 ? 45.154 6.101 55.680 1.00 30.66 114 LEU A O 1
ATOM 865 N N . GLU A 1 134 ? 45.965 4.276 54.603 1.00 31.78 115 GLU A N 1
ATOM 866 C CA . GLU A 1 134 ? 46.137 3.495 55.828 1.00 34.20 115 GLU A CA 1
ATOM 867 C C . GLU A 1 134 ? 47.133 4.120 56.821 1.00 31.00 115 GLU A C 1
ATOM 868 O O . GLU A 1 134 ? 46.943 4.025 58.026 1.00 28.62 115 GLU A O 1
ATOM 874 N N . GLN A 1 135 ? 48.164 4.787 56.308 1.00 31.03 116 GLN A N 1
ATOM 875 C CA . GLN A 1 135 ? 49.109 5.516 57.167 1.00 32.92 116 GLN A CA 1
ATOM 876 C C . GLN A 1 135 ? 48.447 6.694 57.875 1.00 31.65 116 GLN A C 1
ATOM 877 O O . GLN A 1 135 ? 48.788 7.031 59.014 1.00 30.27 116 GLN A O 1
ATOM 883 N N . TRP A 1 136 ? 47.482 7.304 57.189 1.00 29.72 117 T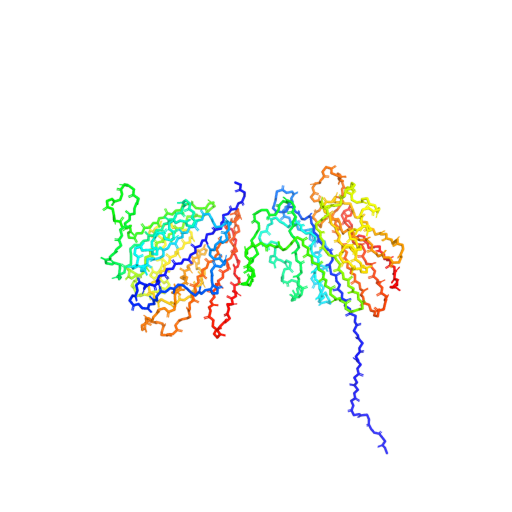RP A N 1
ATOM 884 C CA . TRP A 1 136 ? 46.689 8.361 57.771 1.00 28.66 117 TRP A CA 1
ATOM 885 C C . TRP A 1 136 ? 45.663 7.885 58.791 1.00 27.77 117 TRP A C 1
ATOM 886 O O . TRP A 1 136 ? 45.490 8.572 59.790 1.00 28.24 117 TRP A O 1
ATOM 897 N N . GLN A 1 137 ? 44.993 6.740 58.584 1.00 26.59 118 GLN A N 1
ATOM 898 C CA . GLN A 1 137 ? 44.086 6.275 59.656 1.00 28.01 118 GLN A CA 1
ATOM 899 C C . GLN A 1 137 ? 44.840 5.979 60.939 1.00 28.23 118 GLN A C 1
ATOM 900 O O . GLN A 1 137 ? 44.357 6.300 62.021 1.00 28.57 118 GLN A O 1
ATOM 906 N N . ARG A 1 138 ? 46.016 5.374 60.796 1.00 29.53 119 ARG A N 1
ATOM 907 C CA . ARG A 1 138 ? 46.861 5.023 61.932 1.00 32.63 119 ARG A CA 1
ATOM 908 C C . ARG A 1 138 ? 47.339 6.303 62.619 1.00 30.86 119 ARG A C 1
ATOM 909 O O . ARG A 1 138 ? 47.323 6.402 63.855 1.00 27.58 119 ARG A O 1
ATOM 917 N N . ARG A 1 139 ? 47.734 7.291 61.809 1.00 30.66 120 ARG A N 1
ATOM 918 C CA . ARG A 1 139 ? 48.132 8.579 62.356 1.00 31.58 120 ARG A CA 1
ATOM 919 C C . ARG A 1 139 ? 47.005 9.199 63.158 1.00 32.76 120 ARG A C 1
ATOM 920 O O . ARG A 1 139 ? 47.219 9.638 64.301 1.00 32.97 120 ARG A O 1
ATOM 928 N N . LEU A 1 140 ? 45.810 9.253 62.555 1.00 30.16 121 LEU A N 1
ATOM 929 C CA . LEU A 1 140 ? 44.651 9.820 63.224 1.00 28.67 121 LEU A CA 1
ATOM 930 C C . LEU A 1 140 ? 44.100 8.838 64.247 1.00 28.94 121 LEU A C 1
ATOM 931 O O . LEU A 1 140 ? 43.308 9.207 65.104 1.00 28.79 121 LEU A O 1
ATOM 936 N N . ASP A 1 141 ? 44.532 7.587 64.157 1.00 28.80 122 ASP A N 1
ATOM 937 C CA . ASP A 1 141 ? 44.084 6.549 65.095 1.00 30.79 122 ASP A CA 1
ATOM 938 C C . ASP A 1 141 ? 42.570 6.392 65.059 1.00 29.25 122 ASP A C 1
ATOM 939 O O . ASP A 1 141 ? 41.901 6.405 66.108 1.00 30.53 122 ASP A O 1
ATOM 944 N N . CYS A 1 142 ? 42.023 6.275 63.849 1.00 27.43 123 CYS A N 1
ATOM 945 C CA . CYS A 1 142 ? 40.572 6.194 63.685 1.00 24.49 123 CYS A CA 1
ATOM 946 C C . CYS A 1 142 ? 40.130 4.803 63.206 1.00 22.92 123 CYS A C 1
ATOM 947 O O . CYS A 1 142 ? 40.941 4.034 62.695 1.00 22.64 123 CYS A O 1
ATOM 950 N N . ASP A 1 143 ? 38.858 4.470 63.428 1.00 20.84 124 ASP A N 1
ATOM 951 C CA . ASP A 1 143 ? 38.259 3.239 62.902 1.00 18.35 124 ASP A CA 1
ATOM 952 C C . ASP A 1 143 ? 37.763 3.402 61.475 1.00 18.80 124 ASP A C 1
ATOM 953 O O . ASP A 1 143 ? 37.726 2.449 60.719 1.00 18.54 124 ASP A O 1
ATOM 958 N N . ILE A 1 144 ? 37.343 4.616 61.125 1.00 20.47 125 ILE A N 1
ATOM 959 C CA . ILE A 1 144 ? 36.827 4.915 59.789 1.00 18.60 125 ILE A CA 1
ATOM 960 C C . ILE A 1 144 ? 37.485 6.207 59.337 1.00 18.92 125 ILE A C 1
ATOM 961 O O . ILE A 1 144 ? 37.532 7.203 60.084 1.00 21.52 125 ILE A O 1
ATOM 966 N N . LEU A 1 145 ? 38.029 6.187 58.134 1.00 18.43 126 LEU A N 1
ATOM 967 C CA . LEU A 1 145 ? 38.627 7.395 57.571 1.00 17.43 126 LEU A CA 1
ATOM 968 C C . LEU A 1 145 ? 37.835 7.914 56.364 1.00 18.18 126 LEU A C 1
ATOM 969 O O . LEU A 1 145 ? 37.622 7.189 55.377 1.00 14.28 126 LEU A O 1
ATOM 974 N N . VAL A 1 146 ? 37.445 9.190 56.440 1.00 18.74 127 VAL A N 1
ATOM 975 C CA . VAL A 1 146 ? 36.697 9.847 55.361 1.00 17.31 127 VAL A CA 1
ATOM 976 C C . VAL A 1 146 ? 37.533 10.951 54.678 1.00 18.73 127 VAL A C 1
ATOM 977 O O . VAL A 1 146 ? 37.921 11.950 55.306 1.00 17.94 127 VAL A O 1
ATOM 981 N N . THR A 1 147 ? 37.802 10.768 53.393 1.00 18.05 128 THR A N 1
ATOM 982 C CA . THR A 1 147 ? 38.581 11.742 52.628 1.00 17.48 128 THR A CA 1
ATOM 983 C C . THR A 1 147 ? 37.878 12.024 51.290 1.00 19.61 128 THR A C 1
ATOM 984 O O . THR A 1 147 ? 37.002 11.253 50.862 1.00 18.11 128 THR A O 1
ATOM 988 N N . GLY A 1 148 ? 38.250 13.128 50.637 1.00 19.73 129 GLY A N 1
ATOM 989 C CA . GLY A 1 148 ? 37.686 13.478 49.331 1.00 18.43 129 GLY A CA 1
ATOM 990 C C . GLY A 1 148 ? 38.764 13.750 48.298 1.00 20.24 129 GLY A C 1
ATOM 991 O O . GLY A 1 148 ? 39.616 12.890 48.005 1.00 19.60 129 GLY A O 1
ATOM 992 N N . HIS A 1 149 ? 38.705 14.954 47.741 1.00 19.00 130 HIS A N 1
ATOM 993 C CA . HIS A 1 149 ? 39.694 15.492 46.811 1.00 19.15 130 HIS A CA 1
ATOM 994 C C . HIS A 1 149 ? 39.697 14.934 45.386 1.00 19.13 130 HIS A C 1
ATOM 995 O O . HIS A 1 149 ? 39.749 15.685 44.419 1.00 19.70 130 HIS A O 1
ATOM 1002 N N . THR A 1 150 ? 39.630 13.620 45.250 1.00 19.04 131 THR A N 1
ATOM 1003 C CA . THR A 1 150 ? 39.838 12.977 43.945 1.00 17.62 131 THR A CA 1
ATOM 1004 C C . THR A 1 150 ? 38.579 12.812 43.075 1.00 17.93 131 THR A C 1
ATOM 1005 O O . THR A 1 150 ? 38.681 12.437 41.898 1.00 18.52 131 THR A O 1
ATOM 1009 N N . HIS A 1 151 ? 37.399 13.057 43.660 1.00 16.93 132 HIS A N 1
ATOM 1010 C CA . HIS A 1 151 ? 36.088 12.793 42.999 1.00 15.41 132 HIS A CA 1
ATOM 1011 C C . HIS A 1 151 ? 35.823 11.320 42.684 1.00 15.72 132 HIS A C 1
ATOM 1012 O O . HIS A 1 151 ? 34.950 11.005 41.877 1.00 14.82 132 HIS A O 1
ATOM 1019 N N . LYS A 1 152 ? 36.548 10.424 43.340 1.00 16.46 133 LYS A N 1
ATOM 1020 C CA . LYS A 1 152 ? 36.337 9.023 43.171 1.00 20.76 133 LYS A CA 1
ATOM 1021 C C . LYS A 1 152 ? 35.576 8.454 44.348 1.00 22.11 133 LYS A C 1
ATOM 1022 O O . LYS A 1 152 ? 36.141 8.243 45.434 1.00 21.68 133 LYS A O 1
ATOM 1028 N N . LEU A 1 153 ? 34.302 8.176 44.095 1.00 21.22 134 LEU A N 1
ATOM 1029 C CA . LEU A 1 153 ? 33.426 7.504 45.034 1.00 23.77 134 LEU A CA 1
ATOM 1030 C C . LEU A 1 153 ? 34.014 6.138 45.377 1.00 25.27 134 LEU A C 1
ATOM 1031 O O . LEU A 1 153 ? 34.350 5.350 44.481 1.00 27.14 134 LEU A O 1
ATOM 1036 N N . ARG A 1 154 ? 34.190 5.876 46.668 1.00 22.86 135 ARG A N 1
ATOM 1037 C CA . ARG A 1 154 ? 34.795 4.616 47.070 1.00 22.96 135 ARG A CA 1
ATOM 1038 C C . ARG A 1 154 ? 34.497 4.192 48.505 1.00 22.25 135 ARG A C 1
ATOM 1039 O O . ARG A 1 154 ? 34.449 5.018 49.421 1.00 17.57 135 ARG A O 1
ATOM 1047 N N . VAL A 1 155 ? 34.327 2.886 48.668 1.00 21.63 136 VAL A N 1
ATOM 1048 C CA . VAL A 1 155 ? 34.198 2.236 49.961 1.00 21.44 136 VAL A CA 1
ATOM 1049 C C . VAL A 1 155 ? 35.161 1.065 49.942 1.00 23.62 136 VAL A C 1
ATOM 1050 O O . VAL A 1 155 ? 35.075 0.214 49.051 1.00 21.48 136 VAL A O 1
ATOM 1054 N N . PHE A 1 156 ? 36.063 0.993 50.912 1.00 22.25 137 PHE A N 1
ATOM 1055 C CA . PHE A 1 156 ? 36.749 -0.269 51.096 1.00 25.45 137 PHE A CA 1
ATOM 1056 C C . PHE A 1 156 ? 37.230 -0.447 52.514 1.00 26.64 137 PHE A C 1
ATOM 1057 O O . PHE A 1 156 ? 37.492 0.542 53.228 1.00 25.86 137 PHE A O 1
ATOM 1065 N N . GLU A 1 157 ? 37.338 -1.720 52.894 1.00 25.71 138 GLU A N 1
ATOM 1066 C CA . GLU A 1 157 ? 37.836 -2.119 54.188 1.00 27.44 138 GLU A CA 1
ATOM 1067 C C . GLU A 1 157 ? 39.228 -2.705 54.016 1.00 27.80 138 GLU A C 1
ATOM 1068 O O . GLU A 1 157 ? 39.510 -3.364 53.029 1.00 27.07 138 GLU A O 1
ATOM 1074 N N . LYS A 1 158 ? 40.099 -2.435 54.976 1.00 29.19 139 LYS A N 1
ATOM 1075 C CA . LYS A 1 158 ? 41.438 -3.018 54.991 1.00 32.13 139 LYS A CA 1
ATOM 1076 C C . LYS A 1 158 ? 41.864 -3.146 56.447 1.00 31.00 139 LYS A C 1
ATOM 1077 O O . LYS A 1 158 ? 41.863 -2.152 57.183 1.00 30.37 139 LYS A O 1
ATOM 1083 N N . ASN A 1 159 ? 42.182 -4.381 56.854 1.00 32.27 140 ASN A N 1
ATOM 1084 C CA . ASN A 1 159 ? 42.590 -4.713 58.233 1.00 32.10 140 ASN A CA 1
ATOM 1085 C C . ASN A 1 159 ? 41.615 -4.246 59.287 1.00 29.64 140 ASN A C 1
ATOM 1086 O O . ASN A 1 159 ? 42.029 -3.735 60.328 1.00 27.28 140 ASN A O 1
ATOM 1091 N N . GLY A 1 160 ? 40.322 -4.397 59.009 1.00 27.15 141 GLY A N 1
ATOM 1092 C CA . GLY A 1 160 ? 39.298 -3.956 59.966 1.00 25.42 141 GLY A CA 1
ATOM 1093 C C . GLY A 1 160 ? 39.017 -2.463 60.048 1.00 24.03 141 GLY A C 1
ATOM 1094 O O . GLY A 1 160 ? 38.228 -2.038 60.874 1.00 23.74 141 GLY A O 1
ATOM 1095 N N . LYS A 1 161 ? 39.642 -1.670 59.189 1.00 23.64 142 LYS A N 1
ATOM 1096 C CA . LYS A 1 161 ? 39.370 -0.223 59.125 1.00 24.07 142 LYS A CA 1
ATOM 1097 C C . LYS A 1 161 ? 38.607 0.091 57.838 1.00 23.38 142 LYS A C 1
ATOM 1098 O O . LYS A 1 161 ? 38.758 -0.613 56.832 1.00 22.55 142 LYS A O 1
ATOM 1104 N N . LEU A 1 162 ? 37.787 1.139 57.872 1.00 22.37 143 LEU A N 1
ATOM 1105 C CA . LEU A 1 162 ? 36.930 1.455 56.743 1.00 21.35 143 LEU A CA 1
ATOM 1106 C C . LEU A 1 162 ? 37.336 2.791 56.111 1.00 21.32 143 LEU A C 1
ATOM 1107 O O . LEU A 1 162 ? 37.516 3.784 56.827 1.00 22.81 143 LEU A O 1
ATOM 1112 N N . PHE A 1 163 ? 37.521 2.791 54.785 1.00 19.65 144 PHE A N 1
ATOM 1113 C CA . PHE A 1 163 ? 37.974 3.971 54.012 1.00 17.69 144 PHE A CA 1
ATOM 1114 C C . PHE A 1 163 ? 36.909 4.417 53.023 1.00 17.17 144 PHE A C 1
ATOM 1115 O O . PHE A 1 163 ? 36.532 3.655 52.121 1.00 19.25 144 PHE A O 1
ATOM 1123 N N . LEU A 1 164 ? 36.390 5.628 53.224 1.00 16.20 145 LEU A N 1
ATOM 1124 C CA . LEU A 1 164 ? 35.256 6.132 52.437 1.00 13.78 145 LEU A CA 1
ATOM 1125 C C . LEU A 1 164 ? 35.646 7.430 51.732 1.00 15.53 145 LEU A C 1
ATOM 1126 O O . LEU A 1 164 ? 36.380 8.258 52.299 1.00 15.02 145 LEU A O 1
ATOM 1131 N N . ASN A 1 165 ? 35.164 7.597 50.506 1.00 11.49 146 ASN A N 1
ATOM 1132 C CA . ASN A 1 165 ? 35.289 8.863 49.778 1.00 15.53 146 ASN A CA 1
ATOM 1133 C C . ASN A 1 165 ? 33.931 9.070 49.159 1.00 14.05 146 ASN A C 1
ATOM 1134 O O . ASN A 1 165 ? 33.527 8.266 48.336 1.00 16.68 146 ASN A O 1
ATOM 1139 N N . PRO A 1 166 ? 33.202 10.103 49.613 1.00 12.74 147 PRO A N 1
ATOM 1140 C CA . PRO A 1 166 ? 31.836 10.319 49.186 1.00 14.25 147 PRO A CA 1
ATOM 1141 C C . PRO A 1 166 ? 31.732 10.886 47.772 1.00 16.49 147 PRO A C 1
ATOM 1142 O O . PRO A 1 166 ? 30.621 11.015 47.256 1.00 16.55 147 PRO A O 1
ATOM 1146 N N . GLY A 1 167 ? 32.883 11.159 47.135 1.00 16.59 148 GLY A N 1
ATOM 1147 C CA . GLY A 1 167 ? 32.918 11.725 45.795 1.00 15.10 148 GLY A CA 1
ATOM 1148 C C . GLY A 1 167 ? 32.534 13.190 45.792 1.00 16.57 148 GLY A C 1
ATOM 1149 O O . GLY A 1 167 ? 32.515 13.853 46.861 1.00 15.97 148 GLY A O 1
ATOM 1150 N N . THR A 1 168 ? 32.240 13.705 44.598 1.00 15.39 149 THR A N 1
ATOM 1151 C CA . THR A 1 168 ? 31.775 15.110 44.463 1.00 14.19 149 THR A CA 1
ATOM 1152 C C . THR A 1 168 ? 30.260 15.149 44.581 1.00 14.80 149 THR A C 1
ATOM 1153 O O . THR A 1 168 ? 29.564 14.475 43.826 1.00 15.02 149 THR A O 1
ATOM 1157 N N . ALA A 1 169 ? 29.740 15.918 45.530 1.00 14.46 150 ALA A N 1
ATOM 1158 C CA . ALA A 1 169 ? 28.294 16.027 45.720 1.00 16.09 150 ALA A CA 1
ATOM 1159 C C . ALA A 1 169 ? 27.569 16.661 44.521 1.00 17.08 150 ALA A C 1
ATOM 1160 O O . ALA A 1 169 ? 26.368 16.491 44.364 1.00 18.81 150 ALA A O 1
ATOM 1162 N N . THR A 1 170 ? 28.278 17.494 43.762 1.00 17.79 151 THR A N 1
ATOM 1163 C CA . THR A 1 170 ? 27.665 18.292 42.678 1.00 17.83 151 THR A CA 1
ATOM 1164 C C . THR A 1 170 ? 27.925 17.717 41.271 1.00 17.92 151 THR A C 1
ATOM 1165 O O . THR A 1 170 ? 27.269 18.109 40.303 1.00 17.15 151 THR A O 1
ATOM 1169 N N . GLY A 1 171 ? 28.891 16.808 41.163 1.00 15.45 152 GLY A N 1
ATOM 1170 C CA . GLY A 1 171 ? 29.357 16.374 39.851 1.00 18.25 152 GLY A CA 1
ATOM 1171 C C . GLY A 1 171 ? 30.290 17.371 39.168 1.00 17.92 152 GLY A C 1
ATOM 1172 O O . GLY A 1 171 ? 30.552 17.255 37.961 1.00 20.15 152 GLY A O 1
ATOM 1173 N N . ALA A 1 172 ? 30.794 18.336 39.933 1.00 16.25 153 ALA A N 1
ATOM 1174 C CA . ALA A 1 172 ? 31.823 19.271 39.465 1.00 17.78 153 ALA A CA 1
ATOM 1175 C C . ALA A 1 172 ? 32.998 18.501 38.880 1.00 17.81 153 ALA A C 1
ATOM 1176 O O . ALA A 1 172 ? 33.350 17.413 39.386 1.00 16.48 153 ALA A O 1
ATOM 1178 N N . PHE A 1 173 ? 33.599 19.050 37.821 1.00 16.88 154 PHE A N 1
ATOM 1179 C CA . PHE A 1 173 ? 34.673 18.331 37.115 1.00 18.00 154 PHE A CA 1
ATOM 1180 C C . PHE A 1 173 ? 35.996 18.396 37.886 1.00 17.83 154 PHE A C 1
ATOM 1181 O O . PHE A 1 173 ? 36.386 19.451 38.379 1.00 19.62 154 PHE A O 1
ATOM 1189 N N . SER A 1 174 ? 36.655 17.242 37.975 1.00 17.65 155 SER A N 1
ATOM 1190 C CA . SER A 1 174 ? 38.070 17.126 38.302 1.00 17.36 155 SER A CA 1
ATOM 1191 C C . SER A 1 174 ? 38.703 16.165 37.284 1.00 19.49 155 SER A C 1
ATOM 1192 O O . SER A 1 174 ? 38.133 15.113 36.990 1.00 16.92 155 SER A O 1
ATOM 1195 N N . ALA A 1 175 ? 39.883 16.502 36.762 1.00 20.82 156 ALA A N 1
ATOM 1196 C CA . ALA A 1 175 ? 40.576 15.595 35.826 1.00 21.86 156 ALA A CA 1
ATOM 1197 C C . ALA A 1 175 ? 41.041 14.295 36.491 1.00 22.08 156 ALA A C 1
ATOM 1198 O O . ALA A 1 175 ? 41.390 13.319 35.790 1.00 20.44 156 ALA A O 1
ATOM 1200 N N . LEU A 1 176 ? 41.052 14.277 37.831 1.00 21.35 157 LEU A N 1
ATOM 1201 C CA . LEU A 1 176 ? 41.384 13.050 38.576 1.00 22.42 157 LEU A CA 1
ATOM 1202 C C . LEU A 1 176 ? 40.377 11.936 38.335 1.00 24.08 157 LEU A C 1
ATOM 1203 O O . LEU A 1 176 ? 40.752 10.762 38.215 1.00 25.20 157 LEU A O 1
ATOM 1208 N N . THR A 1 177 ? 39.095 12.297 38.240 1.00 24.37 158 THR A N 1
ATOM 1209 C CA . THR A 1 177 ? 38.038 11.324 37.949 1.00 21.52 158 THR A CA 1
ATOM 1210 C C . THR A 1 177 ? 37.020 11.969 36.993 1.00 23.04 158 THR A C 1
ATOM 1211 O O . THR A 1 177 ? 35.938 12.415 37.420 1.00 20.01 158 THR A O 1
ATOM 1215 N N . PRO A 1 178 ? 37.369 12.042 35.691 1.00 23.84 159 PRO A N 1
ATOM 1216 C CA . PRO A 1 178 ? 36.566 12.842 34.767 1.00 24.32 159 PRO A CA 1
ATOM 1217 C C . PRO A 1 178 ? 35.112 12.329 34.681 1.00 24.91 159 PRO A C 1
ATOM 1218 O O . PRO A 1 178 ? 34.881 11.121 34.653 1.00 2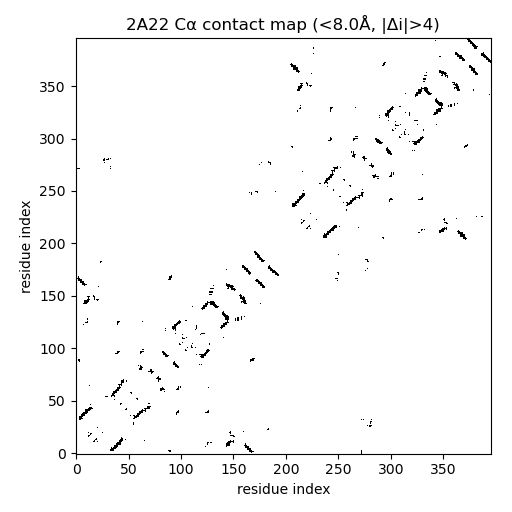4.01 159 PRO A O 1
ATOM 1222 N N . ASP A 1 179 ? 34.158 13.256 34.680 1.00 25.35 160 ASP A N 1
ATOM 1223 C CA . ASP A 1 179 ? 32.730 12.928 34.694 1.00 28.91 160 ASP A CA 1
ATOM 1224 C C . ASP A 1 179 ? 32.253 11.969 35.830 1.00 27.70 160 ASP A C 1
ATOM 1225 O O . ASP A 1 179 ? 31.333 11.160 35.653 1.00 27.24 160 ASP A O 1
ATOM 1230 N N . ALA A 1 180 ? 32.888 12.063 36.994 1.00 24.41 161 ALA A N 1
ATOM 1231 C CA . ALA A 1 180 ? 32.337 11.464 38.208 1.00 22.97 161 ALA A CA 1
ATOM 1232 C C . ALA A 1 180 ? 30.913 11.995 38.360 1.00 22.49 161 ALA A C 1
ATOM 1233 O O . ALA A 1 180 ? 30.639 13.175 38.101 1.00 18.35 161 ALA A O 1
ATOM 1235 N N . PRO A 1 181 ? 29.980 11.112 38.738 1.00 23.46 162 PRO A N 1
ATOM 1236 C CA . PRO A 1 181 ? 28.601 11.588 38.902 1.00 21.22 162 PRO A CA 1
ATOM 1237 C C . PRO A 1 181 ? 28.480 12.342 40.219 1.00 18.59 162 PRO A C 1
ATOM 1238 O O . PRO A 1 181 ? 29.372 12.200 41.062 1.00 18.31 162 PRO A O 1
ATOM 1242 N N . PRO A 1 182 ? 27.408 13.160 40.393 1.00 15.83 163 PRO A N 1
ATOM 1243 C CA . PRO A 1 182 ? 27.116 13.667 41.759 1.00 15.69 163 PRO A CA 1
ATOM 1244 C C . PRO A 1 182 ? 26.876 12.484 42.703 1.00 15.61 163 PRO A C 1
ATOM 1245 O O . PRO A 1 182 ? 26.227 11.493 42.315 1.00 16.90 163 PRO A O 1
ATOM 1249 N N . SER A 1 183 ? 27.436 12.547 43.902 1.00 16.02 164 SER A N 1
ATOM 1250 C CA . SER A 1 183 ? 27.280 11.452 44.882 1.00 17.65 164 SER A CA 1
ATOM 1251 C C . SER A 1 183 ? 27.466 11.957 46.305 1.00 17.79 164 SER A C 1
ATOM 1252 O O . SER A 1 183 ? 27.997 13.055 46.515 1.00 17.71 164 SER A O 1
ATOM 1255 N N . PHE A 1 184 ? 27.013 11.144 47.266 1.00 16.42 165 PHE A N 1
ATOM 1256 C CA . PHE A 1 184 ? 27.244 11.343 48.688 1.00 15.10 165 PHE A CA 1
ATOM 1257 C C . PHE A 1 184 ? 26.950 9.997 49.373 1.00 16.87 165 PHE A C 1
ATOM 1258 O O . PHE A 1 184 ? 26.507 9.035 48.717 1.00 14.04 165 PHE A O 1
ATOM 1266 N N . MET A 1 185 ? 27.184 9.945 50.683 1.00 15.90 166 MET A N 1
ATOM 1267 C CA . MET A 1 185 ? 26.895 8.757 51.478 1.00 15.00 166 MET A CA 1
ATOM 1268 C C . MET A 1 185 ? 26.089 9.103 52.721 1.00 15.20 166 MET A C 1
ATOM 1269 O O . MET A 1 185 ? 26.244 10.177 53.315 1.00 14.00 166 MET A O 1
ATOM 1274 N N . LEU A 1 186 ? 25.222 8.185 53.109 1.00 16.88 167 LEU A N 1
ATOM 1275 C CA . LEU A 1 186 ? 24.571 8.285 54.403 1.00 17.16 167 LEU A CA 1
ATOM 1276 C C . LEU A 1 186 ? 24.923 7.011 55.144 1.00 16.58 167 LEU A C 1
ATOM 1277 O O . LEU A 1 186 ? 24.718 5.921 54.624 1.00 18.44 167 LEU A O 1
ATOM 1282 N N . MET A 1 187 ? 25.524 7.158 56.327 1.00 17.41 168 MET A N 1
ATOM 1283 C CA . MET A 1 187 ? 26.082 6.029 57.079 1.00 16.61 168 MET A CA 1
ATOM 1284 C C . MET A 1 187 ? 25.312 5.880 58.392 1.00 18.19 168 MET A C 1
ATOM 1285 O O . MET A 1 187 ? 25.362 6.782 59.261 1.00 18.58 168 MET A O 1
ATOM 1290 N N . ALA A 1 188 ? 24.594 4.768 58.548 1.00 16.50 169 ALA A N 1
ATOM 1291 C CA . ALA A 1 188 ? 23.866 4.519 59.797 1.00 14.65 169 ALA A CA 1
ATOM 1292 C C . ALA A 1 188 ? 24.785 3.741 60.727 1.00 17.70 169 ALA A C 1
ATOM 1293 O O . ALA A 1 188 ? 25.290 2.668 60.367 1.00 15.86 169 ALA A O 1
ATOM 1295 N N . LEU A 1 189 ? 24.990 4.294 61.917 1.00 14.22 170 LEU A N 1
ATOM 1296 C CA . LEU A 1 189 ? 25.737 3.618 62.941 1.00 16.64 170 LEU A CA 1
ATOM 1297 C C . LEU A 1 189 ? 24.811 3.218 64.084 1.00 16.48 170 LEU A C 1
ATOM 1298 O O . LEU A 1 189 ? 24.077 4.058 64.646 1.00 17.22 170 LEU A O 1
ATOM 1303 N N . GLN A 1 190 ? 24.820 1.934 64.414 1.00 14.49 171 GLN A N 1
ATOM 1304 C CA . GLN A 1 190 ? 23.981 1.451 65.500 1.00 19.24 171 GLN A CA 1
ATOM 1305 C C . GLN A 1 190 ? 24.748 0.408 66.276 1.00 18.26 171 GLN A C 1
ATOM 1306 O O . GLN A 1 190 ? 25.026 -0.669 65.754 1.00 20.18 171 GLN A O 1
ATOM 1312 N N . GLY A 1 191 ? 25.109 0.736 67.510 1.00 17.50 172 GLY A N 1
ATOM 1313 C CA . GLY A 1 191 ? 25.976 -0.155 68.283 1.00 17.32 172 GLY A CA 1
ATOM 1314 C C . GLY A 1 191 ? 27.196 -0.501 67.459 1.00 17.50 172 GLY A C 1
ATOM 1315 O O . GLY A 1 191 ? 27.902 0.408 67.003 1.00 20.53 172 GLY A O 1
ATOM 1316 N N . ASN A 1 192 ? 27.436 -1.793 67.233 1.00 18.48 173 ASN A N 1
ATOM 1317 C CA . ASN A 1 192 ? 28.626 -2.232 66.472 1.00 20.99 173 ASN A CA 1
ATOM 1318 C C . ASN A 1 192 ? 28.383 -2.370 64.955 1.00 20.97 173 ASN A C 1
ATOM 1319 O O . ASN A 1 192 ? 29.269 -2.813 64.214 1.00 23.00 173 ASN A O 1
ATOM 1324 N N . LYS A 1 193 ? 27.200 -1.957 64.494 1.00 19.72 174 LYS A N 1
ATOM 1325 C CA . LYS A 1 193 ? 26.804 -2.109 63.089 1.00 18.46 174 LYS A CA 1
ATOM 1326 C C . LYS A 1 193 ? 26.895 -0.816 62.300 1.00 19.72 174 LYS A C 1
ATOM 1327 O O . LYS A 1 193 ? 26.402 0.231 62.719 1.00 20.30 174 LYS A O 1
ATOM 1333 N N . VAL A 1 194 ? 27.507 -0.932 61.128 1.00 19.21 175 VAL A N 1
ATOM 1334 C CA . VAL A 1 194 ? 27.564 0.119 60.138 1.00 18.23 175 VAL A CA 1
ATOM 1335 C C . VAL A 1 194 ? 26.759 -0.356 58.934 1.00 17.55 175 VAL A C 1
ATOM 1336 O O . VAL A 1 194 ? 27.056 -1.411 58.379 1.00 16.38 175 VAL A O 1
ATOM 1340 N N . VAL A 1 195 ? 25.743 0.413 58.559 1.00 15.42 176 VAL A N 1
ATOM 1341 C CA . VAL A 1 195 ? 25.067 0.224 57.299 1.00 15.65 176 VAL A CA 1
ATOM 1342 C C . VAL A 1 195 ? 25.278 1.488 56.477 1.00 14.95 176 VAL A C 1
ATOM 1343 O O . VAL A 1 195 ? 24.816 2.589 56.848 1.00 16.04 176 VAL A O 1
ATOM 1347 N N . LEU A 1 196 ? 25.978 1.323 55.363 1.00 14.74 177 LEU A N 1
ATOM 1348 C CA . LEU A 1 196 ? 26.388 2.444 54.550 1.00 14.55 177 LEU A CA 1
ATOM 1349 C C . LEU A 1 196 ? 25.560 2.502 53.275 1.00 16.59 177 LEU A C 1
ATOM 1350 O O . LEU A 1 196 ? 25.595 1.564 52.484 1.00 15.53 177 LEU A O 1
ATOM 1355 N N . TYR A 1 197 ? 24.872 3.624 53.059 1.00 14.93 178 TYR A N 1
ATOM 1356 C CA . TYR A 1 197 ? 24.201 3.890 51.787 1.00 14.71 178 TYR A CA 1
ATOM 1357 C C . TYR A 1 197 ? 24.964 4.886 50.919 1.00 16.23 178 TYR A C 1
ATOM 1358 O O . TYR A 1 197 ? 25.244 6.007 51.330 1.00 15.90 178 TYR A O 1
ATOM 1367 N N . VAL A 1 198 ? 25.315 4.448 49.717 1.00 16.19 179 VAL A N 1
ATOM 1368 C CA . VAL A 1 198 ? 26.079 5.241 48.795 1.00 16.92 179 VAL A CA 1
ATOM 1369 C C . VAL A 1 198 ? 25.164 5.725 47.668 1.00 16.77 179 VAL A C 1
ATOM 1370 O O . VAL A 1 198 ? 24.613 4.912 46.910 1.00 16.39 179 VAL A O 1
ATOM 1374 N N . TYR A 1 199 ? 25.003 7.041 47.554 1.00 15.62 180 TYR A N 1
ATOM 1375 C CA . TYR A 1 199 ? 24.099 7.619 46.517 1.00 15.27 180 TYR A CA 1
ATOM 1376 C C . TYR A 1 199 ? 24.907 8.189 45.350 1.00 15.22 180 TYR A C 1
ATOM 1377 O O . TYR A 1 199 ? 25.903 8.848 45.571 1.00 16.77 180 TYR A O 1
ATOM 1386 N N . ASP A 1 200 ? 24.492 7.899 44.123 1.00 17.60 181 ASP A N 1
ATOM 1387 C CA . ASP A 1 200 ? 25.000 8.600 42.960 1.00 20.77 181 ASP A CA 1
ATOM 1388 C C . ASP A 1 200 ? 23.889 8.904 41.952 1.00 23.40 181 ASP A C 1
ATOM 1389 O O . ASP A 1 200 ? 22.871 8.205 41.913 1.00 25.09 181 ASP A O 1
ATOM 1394 N N . LEU A 1 201 ? 24.081 9.970 41.176 1.00 22.53 182 LEU A N 1
ATOM 1395 C CA . LEU A 1 201 ? 23.114 10.394 40.188 1.00 22.17 182 LEU A CA 1
ATOM 1396 C C . LEU A 1 201 ? 23.680 10.152 38.797 1.00 23.98 182 LEU A C 1
ATOM 1397 O O . LEU A 1 201 ? 24.662 10.774 38.413 1.00 23.09 182 LEU A O 1
ATOM 1402 N N . ARG A 1 202 ? 23.061 9.242 38.057 1.00 26.29 183 ARG A N 1
ATOM 1403 C CA . ARG A 1 202 ? 23.456 8.926 36.675 1.00 30.06 183 ARG A CA 1
ATOM 1404 C C . ARG A 1 202 ? 22.189 8.876 35.800 1.00 30.30 183 ARG A C 1
ATOM 1405 O O . ARG A 1 202 ? 21.152 8.319 36.201 1.00 27.43 183 ARG A O 1
ATOM 1413 N N . ASP A 1 203 ? 22.262 9.527 34.642 1.00 30.92 184 ASP A N 1
ATOM 1414 C CA . ASP A 1 203 ? 21.169 9.526 33.662 1.00 30.08 184 ASP A CA 1
ATOM 1415 C C . ASP A 1 203 ? 19.873 9.978 34.284 1.00 28.41 184 ASP A C 1
ATOM 1416 O O . ASP A 1 203 ? 18.835 9.368 34.057 1.00 27.18 184 ASP A O 1
ATOM 1421 N N . GLY A 1 204 ? 19.936 11.032 35.090 1.00 26.22 185 GLY A N 1
ATOM 1422 C CA . GLY A 1 204 ? 18.730 11.575 35.697 1.00 25.76 185 GLY A CA 1
ATOM 1423 C C . GLY A 1 204 ? 18.195 10.775 36.881 1.00 26.88 185 GLY A C 1
ATOM 1424 O O . GLY A 1 204 ? 17.241 11.195 37.523 1.00 28.94 185 GLY A O 1
ATOM 1425 N N . LYS A 1 205 ? 18.817 9.641 37.197 1.00 25.80 186 LYS A N 1
ATOM 1426 C CA . LYS A 1 205 ? 18.290 8.739 38.224 1.00 27.05 186 LYS A CA 1
ATOM 1427 C C . LYS A 1 205 ? 19.246 8.595 39.401 1.00 23.52 186 LYS A C 1
ATOM 1428 O O . LYS A 1 205 ? 20.445 8.357 39.211 1.00 20.46 186 LYS A O 1
ATOM 1434 N N . THR A 1 206 ? 18.720 8.767 40.613 1.00 21.09 187 THR A N 1
ATOM 1435 C CA . THR A 1 206 ? 19.501 8.525 41.816 1.00 21.73 187 THR A CA 1
ATOM 1436 C C . THR A 1 206 ? 19.512 7.019 42.108 1.00 21.31 187 THR A C 1
ATOM 1437 O O . THR A 1 206 ? 18.463 6.395 42.212 1.00 22.32 187 THR A O 1
ATOM 1441 N N . ASN A 1 207 ? 20.702 6.445 42.187 1.00 21.12 188 ASN A N 1
ATOM 1442 C CA . ASN A 1 207 ? 20.917 5.058 42.616 1.00 22.06 188 ASN A CA 1
ATOM 1443 C C . ASN A 1 207 ? 21.456 4.976 44.062 1.00 22.40 188 ASN A C 1
ATOM 1444 O O . ASN A 1 207 ? 22.184 5.873 44.480 1.00 22.35 188 ASN A O 1
ATOM 1449 N N . VAL A 1 208 ? 21.126 3.897 44.791 1.00 22.73 189 VAL A N 1
ATOM 1450 C CA . VAL A 1 208 ? 21.740 3.573 46.101 1.00 22.51 189 VAL A CA 1
ATOM 1451 C C . VAL A 1 208 ? 22.444 2.246 46.044 1.00 23.29 189 VAL A C 1
ATOM 1452 O O . VAL A 1 208 ? 21.918 1.279 45.514 1.00 26.68 189 VAL A O 1
ATOM 1456 N N . ALA A 1 209 ? 23.641 2.197 46.607 1.00 22.04 190 ALA A N 1
ATOM 1457 C CA . ALA A 1 209 ? 24.310 0.944 46.851 1.00 21.77 190 ALA A CA 1
ATOM 1458 C C . ALA A 1 209 ? 24.536 0.869 48.370 1.00 22.38 190 ALA A C 1
ATOM 1459 O O . ALA A 1 209 ? 25.008 1.839 48.983 1.00 25.25 190 ALA A O 1
ATOM 1461 N N . MET A 1 210 ? 24.180 -0.259 48.973 1.00 17.02 191 MET A N 1
ATOM 1462 C CA . MET A 1 210 ? 24.322 -0.465 50.413 1.00 16.47 191 MET A CA 1
ATOM 1463 C C . MET A 1 210 ? 25.493 -1.402 50.648 1.00 17.86 191 MET A C 1
ATOM 1464 O O . MET A 1 210 ? 25.626 -2.401 49.932 1.00 18.72 191 MET A O 1
ATOM 1469 N N . SER A 1 211 ? 26.337 -1.070 51.627 1.00 16.04 192 SER A N 1
ATOM 1470 C CA . SER A 1 211 ? 27.351 -1.966 52.162 1.00 19.32 192 SER A CA 1
ATOM 1471 C C . SER A 1 211 ? 27.240 -1.961 53.671 1.00 19.62 192 SER A C 1
ATOM 1472 O O . SER A 1 211 ? 27.009 -0.930 54.301 1.00 19.24 192 SER A O 1
ATOM 1475 N N . GLU A 1 212 ? 27.470 -3.113 54.251 1.00 19.46 193 GLU A N 1
ATOM 1476 C CA . GLU A 1 212 ? 27.211 -3.323 55.654 1.00 23.57 193 GLU A CA 1
ATOM 1477 C C . GLU A 1 212 ? 28.482 -3.927 56.263 1.00 23.97 193 GLU A C 1
ATOM 1478 O O . GLU A 1 212 ? 29.154 -4.766 55.643 1.00 23.06 193 GLU A O 1
ATOM 1484 N N . PHE A 1 213 ? 28.819 -3.460 57.461 1.00 24.62 194 PHE A N 1
ATOM 1485 C CA . PHE A 1 213 ? 30.041 -3.813 58.160 1.00 23.93 194 PHE A CA 1
ATOM 1486 C C . PHE A 1 213 ? 29.685 -3.926 59.625 1.00 25.87 194 PHE A C 1
ATOM 1487 O O . PHE A 1 213 ? 28.807 -3.204 60.099 1.00 28.26 194 PHE A O 1
ATOM 1495 N N . SER A 1 214 ? 30.373 -4.799 60.355 1.00 27.08 195 SER A N 1
ATOM 1496 C CA . SER A 1 214 ? 30.175 -4.862 61.800 1.00 32.04 195 SER A CA 1
ATOM 1497 C C . SER A 1 214 ? 31.352 -5.372 62.610 1.00 32.10 195 SER A C 1
ATOM 1498 O O . SER A 1 214 ? 32.205 -6.069 62.097 1.00 29.62 195 SER A O 1
ATOM 1501 N N . LYS A 1 215 ? 31.331 -4.968 63.888 1.00 36.60 196 LYS A N 1
ATOM 1502 C CA . LYS A 1 215 ? 32.240 -5.318 65.013 1.00 38.19 196 LYS A CA 1
ATOM 1503 C C . LYS A 1 215 ? 33.410 -4.343 65.180 1.00 41.56 196 LYS A C 1
ATOM 1504 O O . LYS A 1 215 ? 33.290 -3.300 65.858 1.00 42.14 196 LYS A O 1
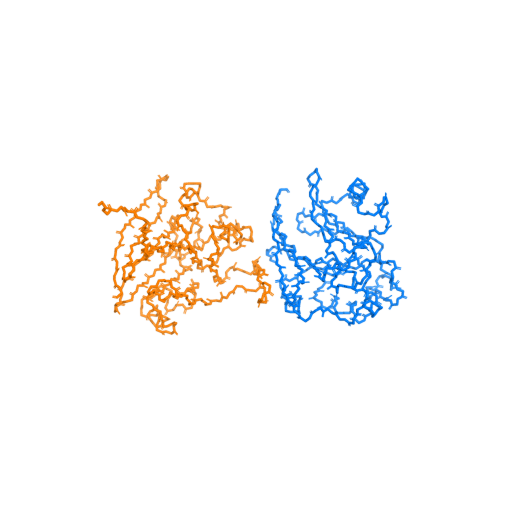ATOM 1510 N N . GLY B 1 13 ? 4.614 -38.184 11.127 1.00 39.05 -6 GLY B N 1
ATOM 1511 C CA . GLY B 1 13 ? 5.181 -38.025 12.478 1.00 37.90 -6 GLY B CA 1
ATOM 1512 C C . GLY B 1 13 ? 4.949 -36.591 12.955 1.00 37.35 -6 GLY B C 1
ATOM 1513 O O . GLY B 1 13 ? 5.617 -35.655 12.468 1.00 37.68 -6 GLY B O 1
ATOM 1514 N N . LEU B 1 14 ? 4.014 -36.398 13.889 1.00 32.04 -5 LEU B N 1
ATOM 1515 C CA . LEU B 1 14 ? 3.991 -35.144 14.636 1.00 31.07 -5 LEU B CA 1
ATOM 1516 C C . LEU B 1 14 ? 5.085 -35.208 15.678 1.00 30.87 -5 LEU B C 1
ATOM 1517 O O . LEU B 1 14 ? 5.290 -36.252 16.312 1.00 29.84 -5 LEU B O 1
ATOM 1522 N N . VAL B 1 15 ? 5.826 -34.113 15.820 1.00 30.16 -4 VAL B N 1
ATOM 1523 C CA . VAL B 1 15 ? 6.873 -34.053 16.834 1.00 30.92 -4 VAL B CA 1
ATOM 1524 C C . VAL B 1 15 ? 6.731 -32.874 17.795 1.00 31.38 -4 VAL B C 1
ATOM 1525 O O . VAL B 1 15 ? 6.447 -31.747 17.349 1.00 29.07 -4 VAL B O 1
ATOM 1529 N N . PRO B 1 16 ? 6.918 -33.125 19.119 1.00 32.02 -3 PRO B N 1
ATOM 1530 C CA . PRO B 1 16 ? 6.787 -32.038 20.101 1.00 33.78 -3 PRO B CA 1
ATOM 1531 C C . PRO B 1 16 ? 7.852 -30.994 19.829 1.00 34.37 -3 PRO B C 1
ATOM 1532 O O . PRO B 1 16 ? 8.973 -31.341 19.435 1.00 34.55 -3 PRO B O 1
ATOM 1536 N N . ARG B 1 17 ? 7.467 -29.730 19.968 1.00 35.07 -2 ARG B N 1
ATOM 1537 C CA . ARG B 1 17 ? 8.310 -28.595 19.602 1.00 37.84 -2 ARG B CA 1
ATOM 1538 C C . ARG B 1 17 ? 8.258 -27.520 20.668 1.00 39.55 -2 ARG B C 1
ATOM 1539 O O . ARG B 1 17 ? 8.375 -26.320 20.362 1.00 42.92 -2 ARG B O 1
ATOM 1547 N N . GLY B 1 18 ? 8.073 -27.922 21.911 1.00 37.69 -1 GLY B N 1
ATOM 1548 C CA . GLY B 1 18 ? 8.044 -26.918 22.941 1.00 39.48 -1 GLY B CA 1
ATOM 1549 C C . GLY B 1 18 ? 6.661 -26.699 23.506 1.00 38.24 -1 GLY B C 1
ATOM 1550 O O . GLY B 1 18 ? 5.654 -27.035 22.894 1.00 36.31 -1 GLY B O 1
ATOM 1551 N N . SER B 1 19 ? 6.645 -26.156 24.709 1.00 37.76 0 SER B N 1
ATOM 1552 C CA . SER B 1 19 ? 5.444 -26.021 25.478 1.00 39.97 0 SER B CA 1
ATOM 1553 C C . SER B 1 19 ? 5.704 -24.917 26.470 1.00 40.87 0 SER B C 1
ATOM 1554 O O . SER B 1 19 ? 6.847 -24.510 26.665 1.00 39.28 0 SER B O 1
ATOM 1557 N N . SER B 1 20 ? 4.634 -24.426 27.075 1.00 43.35 1 SER B N 1
ATOM 1558 C CA . SER B 1 20 ? 4.736 -23.405 28.082 1.00 47.95 1 SER B CA 1
ATOM 1559 C C . SER B 1 20 ? 3.560 -23.540 29.022 1.00 51.76 1 SER B C 1
ATOM 1560 O O . SER B 1 20 ? 2.435 -23.843 28.607 1.00 47.33 1 SER B O 1
ATOM 1563 N N . SER B 1 21 ? 3.817 -23.274 30.293 1.00 57.64 2 SER B N 1
ATOM 1564 C CA . SER B 1 21 ? 2.713 -23.080 31.207 1.00 62.52 2 SER B CA 1
ATOM 1565 C C . SER B 1 21 ? 2.867 -21.777 31.978 1.00 65.83 2 SER B C 1
ATOM 1566 O O . SER B 1 21 ? 3.876 -21.546 32.661 1.00 65.65 2 SER B O 1
ATOM 1569 N N . THR B 1 22 ? 1.874 -20.908 31.803 1.00 69.85 3 THR B N 1
ATOM 1570 C CA . THR B 1 22 ? 1.753 -19.701 32.608 1.00 73.63 3 THR B CA 1
ATOM 1571 C C . THR B 1 22 ? 0.859 -20.058 33.804 1.00 74.39 3 THR B C 1
ATOM 1572 O O . THR B 1 22 ? -0.364 -19.887 33.777 1.00 75.12 3 THR B O 1
ATOM 1576 N N . ASP B 1 23 ? 1.507 -20.627 34.819 1.00 75.82 4 ASP B N 1
ATOM 1577 C CA . ASP B 1 23 ? 0.888 -21.012 36.086 1.00 76.10 4 ASP B CA 1
ATOM 1578 C C . ASP B 1 23 ? 1.703 -20.362 37.192 1.00 75.09 4 ASP B C 1
ATOM 1579 O O . ASP B 1 23 ? 2.822 -20.797 37.492 1.00 75.01 4 ASP B O 1
ATOM 1584 N N . PHE B 1 24 ? 1.153 -19.312 37.787 1.00 73.14 5 PHE B N 1
ATOM 1585 C CA . PHE B 1 24 ? 1.869 -18.609 38.837 1.00 71.46 5 PHE B CA 1
ATOM 1586 C C . PHE B 1 24 ? 1.257 -18.837 40.219 1.00 67.29 5 PHE B C 1
ATOM 1587 O O . PHE B 1 24 ? 0.029 -18.779 40.399 1.00 68.49 5 PHE B O 1
ATOM 1595 N N . GLY B 1 25 ? 2.124 -19.146 41.175 1.00 59.98 6 GLY B N 1
ATOM 1596 C CA . GLY B 1 25 ? 1.808 -18.952 42.570 1.00 51.40 6 GLY B CA 1
ATOM 1597 C C . GLY B 1 25 ? 2.710 -17.832 43.062 1.00 46.21 6 GLY B C 1
ATOM 1598 O O . GLY B 1 25 ? 3.852 -17.677 42.590 1.00 46.17 6 GLY B O 1
ATOM 1599 N N . ASP B 1 26 ? 2.201 -17.029 43.991 1.00 38.83 7 ASP B N 1
ATOM 1600 C CA . ASP B 1 26 ? 3.055 -16.094 44.699 1.00 31.98 7 ASP B CA 1
ATOM 1601 C C . ASP B 1 26 ? 3.216 -16.661 46.083 1.00 30.37 7 ASP B C 1
ATOM 1602 O O . ASP B 1 26 ? 2.317 -17.365 46.564 1.00 27.65 7 ASP B O 1
ATOM 1607 N N . LEU B 1 27 ? 4.362 -16.385 46.710 1.00 25.58 8 LEU B N 1
ATOM 1608 C CA . LEU B 1 27 ? 4.567 -16.751 48.104 1.00 25.19 8 LEU B CA 1
ATOM 1609 C C . LEU B 1 27 ? 5.018 -15.507 48.884 1.00 25.48 8 LEU B C 1
ATOM 1610 O O . LEU B 1 27 ? 6.090 -14.971 48.628 1.00 24.04 8 LEU B O 1
ATOM 1615 N N . VAL B 1 28 ? 4.187 -15.100 49.847 1.00 23.50 9 VAL B N 1
ATOM 1616 C CA . VAL B 1 28 ? 4.325 -13.858 50.585 1.00 21.47 9 VAL B CA 1
ATOM 1617 C C . VAL B 1 28 ? 4.726 -14.131 52.038 1.00 22.80 9 VAL B C 1
ATOM 1618 O O . VAL B 1 28 ? 3.990 -14.783 52.782 1.00 22.09 9 VAL B O 1
ATOM 1622 N N . LEU B 1 29 ? 5.896 -13.636 52.441 1.00 20.42 10 LEU B N 1
ATOM 1623 C CA . LEU B 1 29 ? 6.254 -13.600 53.848 1.00 18.11 10 LEU B CA 1
ATOM 1624 C C . LEU B 1 29 ? 5.591 -12.425 54.564 1.00 18.22 10 LEU B C 1
ATOM 1625 O O . LEU B 1 29 ? 5.720 -11.275 54.141 1.00 15.60 10 LEU B O 1
ATOM 1630 N N . LEU B 1 30 ? 4.934 -12.728 55.683 1.00 17.59 11 LEU B N 1
ATOM 1631 C CA . LEU B 1 30 ? 4.358 -11.715 56.567 1.00 14.71 11 LEU B CA 1
ATOM 1632 C C . LEU B 1 30 ? 5.153 -11.774 57.856 1.00 16.89 11 LEU B C 1
ATOM 1633 O O . LEU B 1 30 ? 5.268 -12.827 58.468 1.00 17.46 11 LEU B O 1
ATOM 1638 N N . ILE B 1 31 ? 5.718 -10.649 58.274 1.00 16.55 12 ILE B N 1
ATOM 1639 C CA . ILE B 1 31 ? 6.693 -10.687 59.370 1.00 15.16 12 ILE B CA 1
ATOM 1640 C C . ILE B 1 31 ? 6.799 -9.296 59.996 1.00 15.19 12 ILE B C 1
ATOM 1641 O O . ILE B 1 31 ? 6.560 -8.289 59.323 1.00 16.43 12 ILE B O 1
ATOM 1646 N N . GLY B 1 32 ? 7.115 -9.231 61.285 1.00 14.57 13 GLY B N 1
ATOM 1647 C CA . GLY B 1 32 ? 7.373 -7.920 61.897 1.00 14.91 13 GLY B CA 1
ATOM 1648 C C . GLY B 1 32 ? 7.572 -7.980 63.390 1.00 16.06 13 GLY B C 1
ATOM 1649 O O . GLY B 1 32 ? 7.853 -9.051 63.945 1.00 15.70 13 GLY B O 1
ATOM 1650 N N . ASP B 1 33 ? 7.445 -6.819 64.032 1.00 15.36 14 ASP B N 1
ATOM 1651 C CA . ASP B 1 33 ? 7.616 -6.704 65.473 1.00 15.20 14 ASP B CA 1
ATOM 1652 C C . ASP B 1 33 ? 8.840 -7.426 65.985 1.00 14.50 14 ASP B C 1
ATOM 1653 O O . ASP B 1 33 ? 8.776 -8.213 66.926 1.00 17.13 14 ASP B O 1
ATOM 1658 N N . LEU B 1 34 ? 9.959 -7.162 65.332 1.00 15.03 15 LEU B N 1
ATOM 1659 C CA . LEU B 1 34 ? 11.268 -7.722 65.723 1.00 16.45 15 LEU B CA 1
ATOM 1660 C C . LEU B 1 34 ? 11.836 -7.070 67.019 1.00 17.68 15 LEU B C 1
ATOM 1661 O O . LEU B 1 34 ? 12.339 -7.779 67.910 1.00 16.44 15 LEU B O 1
ATOM 1666 N N . LYS B 1 35 ? 11.735 -5.737 67.119 1.00 16.43 16 LYS B N 1
ATOM 1667 C CA . LYS B 1 35 ? 12.282 -5.004 68.264 1.00 18.91 16 LYS B CA 1
ATOM 1668 C C . LYS B 1 35 ? 13.768 -5.363 68.539 1.00 18.85 16 LYS B C 1
ATOM 1669 O O . LYS B 1 35 ? 14.196 -5.608 69.694 1.00 17.78 16 LYS B O 1
ATOM 1675 N N . ILE B 1 36 ? 14.544 -5.410 67.467 1.00 19.58 17 ILE B N 1
ATOM 1676 C CA . ILE B 1 36 ? 15.999 -5.588 67.528 1.00 19.98 17 ILE B CA 1
ATOM 1677 C C . ILE B 1 36 ? 16.644 -4.187 67.487 1.00 21.02 17 ILE B C 1
ATOM 1678 O O . ILE B 1 36 ? 16.228 -3.348 66.676 1.00 20.94 17 ILE B O 1
ATOM 1683 N N . PRO B 1 37 ? 17.646 -3.928 68.369 1.00 21.27 18 PRO B N 1
ATOM 1684 C CA . PRO B 1 37 ? 18.200 -4.899 69.315 1.00 19.81 18 PRO B CA 1
ATOM 1685 C C . PRO B 1 37 ? 17.697 -4.822 70.751 1.00 18.29 18 PRO B C 1
ATOM 1686 O O . PRO B 1 37 ? 18.119 -5.638 71.579 1.00 19.88 18 PRO B O 1
ATOM 1690 N N . TYR B 1 38 ? 16.831 -3.873 71.072 1.00 18.66 19 TYR B N 1
ATOM 1691 C CA . TYR B 1 38 ? 16.474 -3.699 72.482 1.00 19.78 19 TYR B CA 1
ATOM 1692 C C . TYR B 1 38 ? 15.632 -4.813 73.084 1.00 20.11 19 TYR B C 1
ATOM 1693 O O . TYR B 1 38 ? 15.828 -5.178 74.242 1.00 20.57 19 TYR B O 1
ATOM 1702 N N . GLY B 1 39 ? 14.710 -5.358 72.294 1.00 19.05 20 GLY B N 1
ATOM 1703 C CA . GLY B 1 39 ? 13.826 -6.407 72.757 1.00 19.88 20 GLY B CA 1
ATOM 1704 C C . GLY B 1 39 ? 14.371 -7.788 72.485 1.00 19.85 20 GLY B C 1
ATOM 1705 O O . GLY B 1 39 ? 13.993 -8.734 73.150 1.00 22.37 20 GLY B O 1
ATOM 1706 N N . ALA B 1 40 ? 15.260 -7.902 71.505 1.00 18.42 21 ALA B N 1
ATOM 1707 C CA . ALA B 1 40 ? 15.797 -9.187 71.056 1.00 20.22 21 ALA B CA 1
ATOM 1708 C C . ALA B 1 40 ? 17.023 -8.919 70.193 1.00 19.58 21 ALA B C 1
ATOM 1709 O O . ALA B 1 40 ? 17.140 -7.848 69.617 1.00 20.70 21 ALA B O 1
ATOM 1711 N N . LYS B 1 41 ? 17.930 -9.880 70.092 1.00 22.23 22 LYS B N 1
ATOM 1712 C CA . LYS B 1 41 ? 19.158 -9.667 69.330 1.00 25.95 22 LYS B CA 1
ATOM 1713 C C . LYS B 1 41 ? 19.110 -10.204 67.916 1.00 24.19 22 LYS B C 1
ATOM 1714 O O . LYS B 1 41 ? 19.859 -9.744 67.063 1.00 25.21 22 LYS B O 1
ATOM 1720 N N . GLU B 1 42 ? 18.219 -11.156 67.652 1.00 23.64 23 GLU B N 1
ATOM 1721 C CA . GLU B 1 42 ? 18.249 -11.867 66.382 1.00 24.90 23 GLU B CA 1
ATOM 1722 C C . GLU B 1 42 ? 16.937 -12.623 66.148 1.00 23.21 23 GLU B C 1
ATOM 1723 O O . GLU B 1 42 ? 16.102 -12.723 67.043 1.00 23.03 23 GLU B O 1
ATOM 1729 N N . LEU B 1 43 ? 16.774 -13.160 64.945 1.00 21.87 24 LEU B N 1
ATOM 1730 C CA . LEU B 1 43 ? 15.685 -14.084 64.664 1.00 23.03 24 LEU B CA 1
ATOM 1731 C C . LEU B 1 43 ? 16.161 -15.459 65.119 1.00 25.09 24 LEU B C 1
ATOM 1732 O O . LEU B 1 43 ? 17.379 -15.706 65.121 1.00 25.02 24 LEU B O 1
ATOM 1737 N N . PRO B 1 44 ? 15.227 -16.347 65.539 1.00 23.44 25 PRO B N 1
ATOM 1738 C CA . PRO B 1 44 ? 15.691 -17.689 65.955 1.00 23.77 25 PRO B CA 1
ATOM 1739 C C . PRO B 1 44 ? 16.430 -18.354 64.804 1.00 25.32 25 PRO B C 1
ATOM 1740 O O . PRO B 1 44 ? 15.992 -18.230 63.655 1.00 22.89 25 PRO B O 1
ATOM 1744 N N . SER B 1 45 ? 17.539 -19.037 65.090 1.00 27.01 26 SER B N 1
ATOM 1745 C CA . SER B 1 45 ? 18.246 -19.801 64.051 1.00 29.64 26 SER B CA 1
ATOM 1746 C C . SER B 1 45 ? 17.298 -20.802 63.370 1.00 31.86 26 SER B C 1
ATOM 1747 O O . SER B 1 45 ? 17.350 -20.999 62.155 1.00 33.35 26 SER B O 1
ATOM 1750 N N . ASN B 1 46 ? 16.412 -21.396 64.165 1.00 33.71 27 ASN B N 1
ATOM 1751 C CA . ASN B 1 46 ? 15.368 -22.299 63.681 1.00 35.82 27 ASN B CA 1
ATOM 1752 C C . ASN B 1 46 ? 14.619 -21.755 62.473 1.00 35.36 27 ASN B C 1
ATOM 1753 O O . ASN B 1 46 ? 14.137 -22.544 61.675 1.00 37.86 27 ASN B O 1
ATOM 1758 N N . PHE B 1 47 ? 14.516 -20.421 62.369 1.00 32.40 28 PHE B N 1
ATOM 1759 C CA . PHE B 1 47 ? 13.766 -19.718 61.326 1.00 33.51 28 PHE B CA 1
ATOM 1760 C C . PHE B 1 47 ? 14.628 -19.370 60.094 1.00 36.15 28 PHE B C 1
ATOM 1761 O O . PHE B 1 47 ? 14.106 -18.937 59.066 1.00 34.20 28 PHE B O 1
ATOM 1769 N N . ARG B 1 48 ? 15.944 -19.555 60.208 1.00 40.87 29 ARG B N 1
ATOM 1770 C CA . ARG B 1 48 ? 16.910 -19.142 59.175 1.00 42.30 29 ARG B CA 1
ATOM 1771 C C . ARG B 1 48 ? 16.604 -19.687 57.793 1.00 40.62 29 ARG B C 1
ATOM 1772 O O . ARG B 1 48 ? 16.472 -18.905 56.827 1.00 40.00 29 ARG B O 1
ATOM 1780 N N . GLU B 1 49 ? 16.502 -21.017 57.705 1.00 39.36 30 GLU B N 1
ATOM 1781 C CA . GLU B 1 49 ? 16.224 -21.712 56.441 1.00 40.63 30 GLU B CA 1
ATOM 1782 C C . GLU B 1 49 ? 14.819 -21.421 55.951 1.00 39.70 30 GLU B C 1
ATOM 1783 O O . GLU B 1 49 ? 14.604 -21.255 54.762 1.00 39.74 30 GLU B O 1
ATOM 1789 N N . LEU B 1 50 ? 13.865 -21.346 56.877 1.00 39.24 31 LEU B N 1
ATOM 1790 C CA . LEU B 1 50 ? 12.489 -21.037 56.523 1.00 38.97 31 LEU B CA 1
ATOM 1791 C C . LEU B 1 50 ? 12.426 -19.679 55.845 1.00 38.86 31 LEU B C 1
ATOM 1792 O O . LEU B 1 50 ? 11.730 -19.516 54.851 1.00 36.96 31 LEU B O 1
ATOM 1797 N N . LEU B 1 51 ? 13.172 -18.710 56.376 1.00 39.41 32 LEU B N 1
ATOM 1798 C CA . LEU B 1 51 ? 13.172 -17.343 55.832 1.00 39.78 32 LEU B CA 1
ATOM 1799 C C . LEU B 1 51 ? 14.102 -17.153 54.632 1.00 40.61 32 LEU B C 1
ATOM 1800 O O . LEU B 1 51 ? 14.191 -16.063 54.078 1.00 42.68 32 LEU B O 1
ATOM 1805 N N . ALA B 1 52 ? 14.787 -18.215 54.228 1.00 41.57 33 ALA B N 1
ATOM 1806 C CA . ALA B 1 52 ? 15.676 -18.150 53.082 1.00 42.85 33 ALA B CA 1
ATOM 1807 C C . ALA B 1 52 ? 15.080 -18.867 51.877 1.00 43.64 33 ALA B C 1
ATOM 1808 O O . ALA B 1 52 ? 15.714 -18.914 50.815 1.00 44.25 33 ALA B O 1
ATOM 1810 N N . THR B 1 53 ? 13.860 -19.398 52.022 1.00 44.65 34 THR B N 1
ATOM 1811 C CA . THR B 1 53 ? 13.262 -20.192 50.931 1.00 45.84 34 THR B CA 1
ATOM 1812 C C . THR B 1 53 ? 13.161 -19.392 49.640 1.00 45.39 34 THR B C 1
ATOM 1813 O O . THR B 1 53 ? 12.680 -18.250 49.634 1.00 46.31 34 THR B O 1
ATOM 1817 N N . ASP B 1 54 ? 13.676 -19.996 48.567 1.00 45.13 35 ASP B N 1
ATOM 1818 C CA . ASP B 1 54 ? 13.869 -19.331 47.269 1.00 44.12 35 ASP B CA 1
ATOM 1819 C C . ASP B 1 54 ? 12.563 -18.843 46.682 1.00 39.29 35 ASP B C 1
ATOM 1820 O O . ASP B 1 54 ? 12.555 -17.884 45.916 1.00 37.74 35 ASP B O 1
ATOM 1825 N N . LYS B 1 55 ? 11.472 -19.517 47.044 1.00 37.00 36 LYS B N 1
ATOM 1826 C CA . LYS B 1 55 ? 10.162 -19.273 46.442 1.00 35.90 36 LYS B CA 1
ATOM 1827 C C . LYS B 1 55 ? 9.474 -17.985 46.917 1.00 33.16 36 LYS B C 1
ATOM 1828 O O . LYS B 1 55 ? 8.525 -17.500 46.256 1.00 30.58 36 LYS B O 1
ATOM 1834 N N . ILE B 1 56 ? 9.935 -17.433 48.049 1.00 27.66 37 ILE B N 1
ATOM 1835 C CA . ILE B 1 56 ? 9.373 -16.167 48.550 1.00 23.53 37 ILE B CA 1
ATOM 1836 C C . ILE B 1 56 ? 9.598 -15.091 47.499 1.00 22.83 37 ILE B C 1
ATOM 1837 O O . ILE B 1 56 ? 10.742 -14.790 47.159 1.00 24.31 37 ILE B O 1
ATOM 1842 N N . ASN B 1 57 ? 8.521 -14.532 46.959 1.00 21.74 38 ASN B N 1
ATOM 1843 C CA . ASN B 1 57 ? 8.679 -13.422 46.029 1.00 24.57 38 ASN B CA 1
ATOM 1844 C C . ASN B 1 57 ? 8.111 -12.075 46.531 1.00 23.76 38 ASN B C 1
ATOM 1845 O O . ASN B 1 57 ? 8.239 -11.048 45.850 1.00 23.84 38 ASN B O 1
ATOM 1850 N N . TYR B 1 58 ? 7.521 -12.081 47.732 1.00 24.07 39 TYR B N 1
ATOM 1851 C CA . TYR B 1 58 ? 7.090 -10.852 48.414 1.00 22.28 39 TYR B CA 1
ATOM 1852 C C . TYR B 1 58 ? 7.307 -10.915 49.921 1.00 21.80 39 TYR B C 1
ATOM 1853 O O . TYR B 1 58 ? 7.112 -11.945 50.535 1.00 21.78 39 TYR B O 1
ATOM 1862 N N . VAL B 1 59 ? 7.705 -9.793 50.511 1.00 23.77 40 VAL B N 1
ATOM 1863 C CA . VAL B 1 59 ? 7.747 -9.647 51.966 1.00 20.54 40 VAL B CA 1
ATOM 1864 C C . VAL B 1 59 ? 6.849 -8.462 52.332 1.00 21.14 40 VAL B C 1
ATOM 1865 O O . VAL B 1 59 ? 6.945 -7.344 51.768 1.00 19.05 40 VAL B O 1
ATOM 1869 N N . LEU B 1 60 ? 5.933 -8.723 53.240 1.00 18.32 41 LEU B N 1
ATOM 1870 C CA . LEU B 1 60 ? 5.133 -7.657 53.797 1.00 18.38 41 LEU B CA 1
ATOM 1871 C C . LEU B 1 60 ? 5.466 -7.590 55.281 1.00 15.56 41 LEU B C 1
ATOM 1872 O O . LEU B 1 60 ? 5.133 -8.500 56.049 1.00 15.86 41 LEU B O 1
ATOM 1877 N N . CYS B 1 61 ? 6.112 -6.494 55.657 1.00 14.40 42 CYS B N 1
ATOM 1878 C CA . CYS B 1 61 ? 6.606 -6.250 57.014 1.00 15.05 42 CYS B CA 1
ATOM 1879 C C . CYS B 1 61 ? 5.772 -5.213 57.815 1.00 16.47 42 CYS B C 1
ATOM 1880 O O . CYS B 1 61 ? 5.591 -4.048 57.410 1.00 17.16 42 CYS B O 1
ATOM 1883 N N . THR B 1 62 ? 5.255 -5.647 58.959 1.00 16.31 43 THR B N 1
ATOM 1884 C CA . THR B 1 62 ? 4.323 -4.821 59.724 1.00 14.82 43 THR B CA 1
ATOM 1885 C C . THR B 1 62 ? 5.002 -3.725 60.565 1.00 15.02 43 THR B C 1
ATOM 1886 O O . THR B 1 62 ? 4.332 -2.992 61.288 1.00 19.42 43 THR B O 1
ATOM 1890 N N . GLY B 1 63 ? 6.323 -3.637 60.516 1.00 17.95 44 GLY B N 1
ATOM 1891 C CA . GLY B 1 63 ? 7.046 -2.602 61.263 1.00 14.69 44 GLY B CA 1
ATOM 1892 C C . GLY B 1 63 ? 7.670 -3.055 62.557 1.00 15.35 44 GLY B C 1
ATOM 1893 O O . GLY B 1 63 ? 7.597 -4.246 62.948 1.00 12.29 44 GLY B O 1
ATOM 1894 N N . ASN B 1 64 ? 8.262 -2.076 63.244 1.00 15.25 45 ASN B N 1
ATOM 1895 C CA . ASN B 1 64 ? 9.043 -2.322 64.460 1.00 14.13 45 ASN B CA 1
ATOM 1896 C C . ASN B 1 64 ? 10.133 -3.297 64.206 1.00 14.63 45 ASN B C 1
ATOM 1897 O O . ASN B 1 64 ? 10.305 -4.297 64.940 1.00 16.71 45 ASN B O 1
ATOM 1902 N N . VAL B 1 65 ? 10.845 -3.007 63.121 1.00 14.00 46 VAL B N 1
ATOM 1903 C CA . VAL B 1 65 ? 12.072 -3.681 62.773 1.00 15.83 46 VAL B CA 1
ATOM 1904 C C . VAL B 1 65 ? 13.149 -3.121 63.709 1.00 18.11 46 VAL B C 1
ATOM 1905 O O . VAL B 1 65 ? 13.915 -3.905 64.293 1.00 17.05 46 VAL B O 1
ATOM 1909 N N . CYS B 1 66 ? 13.193 -1.780 63.846 1.00 16.47 47 CYS B N 1
ATOM 1910 C CA . CYS B 1 66 ? 14.027 -1.083 64.853 1.00 18.16 47 CYS B CA 1
ATOM 1911 C C . CYS B 1 66 ? 15.531 -1.080 64.579 1.00 19.84 47 CYS B C 1
ATOM 1912 O O . CYS B 1 66 ? 16.252 -0.184 65.014 1.00 22.21 47 CYS B O 1
ATOM 1915 N N . SER B 1 67 ? 16.003 -2.062 63.842 1.00 18.30 48 SER B N 1
ATOM 1916 C CA . SER B 1 67 ? 17.422 -2.162 63.563 1.00 20.85 48 SER B CA 1
ATOM 1917 C C . SER B 1 67 ? 17.677 -2.031 62.053 1.00 19.37 48 SER B C 1
ATOM 1918 O O . SER B 1 67 ? 17.071 -2.750 61.255 1.00 17.96 48 SER B O 1
ATOM 1921 N N . GLN B 1 68 ? 18.556 -1.106 61.669 1.00 19.04 49 GLN B N 1
ATOM 1922 C CA . GLN B 1 68 ? 18.891 -0.888 60.243 1.00 19.95 49 GLN B CA 1
ATOM 1923 C C . GLN B 1 68 ? 19.409 -2.145 59.552 1.00 19.47 49 GLN B C 1
ATOM 1924 O O . GLN B 1 68 ? 19.010 -2.456 58.417 1.00 18.87 49 GLN B O 1
ATOM 1930 N N . GLU B 1 69 ? 20.309 -2.852 60.237 1.00 18.79 50 GLU B N 1
ATOM 1931 C CA . GLU B 1 69 ? 20.826 -4.155 59.797 1.00 20.22 50 GLU B CA 1
ATOM 1932 C C . GLU B 1 69 ? 19.678 -5.075 59.355 1.00 20.47 50 GLU B C 1
ATOM 1933 O O . GLU B 1 69 ? 19.772 -5.736 58.301 1.00 20.72 50 GLU B O 1
ATOM 1939 N N . TYR B 1 70 ? 18.596 -5.112 60.146 1.00 16.32 51 TYR B N 1
ATOM 1940 C CA . TYR B 1 70 ? 17.466 -6.007 59.825 1.00 19.18 51 TYR B CA 1
ATOM 1941 C C . TYR B 1 70 ? 16.532 -5.508 58.735 1.00 18.67 51 TYR B C 1
ATOM 1942 O O . TYR B 1 70 ? 15.897 -6.305 58.042 1.00 18.59 51 TYR B O 1
ATOM 1951 N N . VAL B 1 71 ? 16.490 -4.193 58.556 1.00 20.39 52 VAL B N 1
ATOM 1952 C CA . VAL B 1 71 ? 15.858 -3.628 57.381 1.00 19.53 52 VAL B CA 1
ATOM 1953 C C . VAL B 1 71 ? 16.482 -4.281 56.149 1.00 21.48 52 VAL B C 1
ATOM 1954 O O . VAL B 1 71 ? 15.760 -4.736 55.228 1.00 20.70 52 VAL B O 1
ATOM 1958 N N . GLU B 1 72 ? 17.815 -4.353 56.135 1.00 19.68 53 GLU B N 1
ATOM 1959 C CA . GLU B 1 72 ? 18.500 -4.980 55.016 1.00 21.22 53 GLU B CA 1
ATOM 1960 C C . GLU B 1 72 ? 18.443 -6.505 54.958 1.00 22.01 53 GLU B C 1
ATOM 1961 O O . GLU B 1 72 ? 18.429 -7.071 53.858 1.00 22.44 53 GLU B O 1
ATOM 1967 N N . MET B 1 73 ? 18.371 -7.175 56.114 1.00 22.10 54 MET B N 1
ATOM 1968 C CA . MET B 1 73 ? 18.149 -8.621 56.117 1.00 21.38 54 MET B CA 1
ATOM 1969 C C . MET B 1 73 ? 16.835 -8.879 55.353 1.00 22.65 54 MET B C 1
ATOM 1970 O O . MET B 1 73 ? 16.791 -9.721 54.461 1.00 21.12 54 MET B O 1
ATOM 1975 N N . LEU B 1 74 ? 15.798 -8.096 55.663 1.00 18.68 55 LEU B N 1
ATOM 1976 C CA . LEU B 1 74 ? 14.511 -8.235 55.010 1.00 19.21 55 LEU B CA 1
ATOM 1977 C C . LEU B 1 74 ? 14.572 -7.944 53.524 1.00 19.73 55 LEU B C 1
ATOM 1978 O O . LEU B 1 74 ? 14.091 -8.738 52.724 1.00 19.88 55 LEU B O 1
ATOM 1983 N N . LYS B 1 75 ? 15.160 -6.799 53.159 1.00 21.73 56 LYS B N 1
ATOM 1984 C CA . LYS B 1 75 ? 15.268 -6.396 51.758 1.00 24.46 56 LYS B CA 1
ATOM 1985 C C . LYS B 1 75 ? 16.071 -7.401 50.925 1.00 24.27 56 LYS B C 1
ATOM 1986 O O . LYS B 1 75 ? 15.851 -7.515 49.741 1.00 25.56 56 LYS B O 1
ATOM 1992 N N . ASN B 1 76 ? 16.970 -8.133 51.567 1.00 25.27 57 ASN B N 1
ATOM 1993 C CA . ASN B 1 76 ? 17.805 -9.137 50.908 1.00 26.80 57 ASN B CA 1
ATOM 1994 C C . ASN B 1 76 ? 17.054 -10.458 50.618 1.00 26.84 57 ASN B C 1
ATOM 1995 O O . ASN B 1 76 ? 17.556 -11.310 49.889 1.00 26.09 57 ASN B O 1
ATOM 2000 N N . ILE B 1 77 ? 15.867 -10.638 51.202 1.00 25.01 58 ILE B N 1
ATOM 2001 C CA . ILE B 1 77 ? 15.101 -11.869 50.965 1.00 25.17 58 ILE B CA 1
ATOM 2002 C C . ILE B 1 77 ? 14.692 -12.012 49.486 1.00 25.86 58 ILE B C 1
ATOM 2003 O O . ILE B 1 77 ? 14.825 -13.079 48.888 1.00 27.69 58 ILE B O 1
ATOM 2008 N N . THR B 1 78 ? 14.227 -10.917 48.895 1.00 25.69 59 THR B N 1
ATOM 2009 C CA . THR B 1 78 ? 13.714 -10.947 47.543 1.00 23.82 59 THR B CA 1
ATOM 2010 C C . THR B 1 78 ? 13.574 -9.490 47.138 1.00 26.24 59 THR B C 1
ATOM 2011 O O . THR B 1 78 ? 13.669 -8.595 48.006 1.00 24.86 59 THR B O 1
ATOM 2015 N N . LYS B 1 79 ? 13.363 -9.251 45.841 1.00 26.78 60 LYS B N 1
ATOM 2016 C CA . LYS B 1 79 ? 13.232 -7.904 45.313 1.00 30.30 60 LYS B CA 1
ATOM 2017 C C . LYS B 1 79 ? 12.063 -7.138 45.930 1.00 26.37 60 LYS B C 1
ATOM 2018 O O . LYS B 1 79 ? 12.237 -6.005 46.372 1.00 25.32 60 LYS B O 1
ATOM 2024 N N . ASN B 1 80 ? 10.886 -7.766 45.950 1.00 25.69 61 ASN B N 1
ATOM 2025 C CA . ASN B 1 80 ? 9.627 -7.104 46.312 1.00 25.35 61 ASN B CA 1
ATOM 2026 C C . ASN B 1 80 ? 9.339 -7.094 47.832 1.00 24.99 61 ASN B C 1
ATOM 2027 O O . ASN B 1 80 ? 8.641 -7.969 48.349 1.00 24.57 61 ASN B O 1
ATOM 2032 N N . VAL B 1 81 ? 9.859 -6.079 48.520 1.00 22.42 62 VAL B N 1
ATOM 2033 C CA . VAL B 1 81 ? 9.804 -6.017 49.972 1.00 21.53 62 VAL B CA 1
ATOM 2034 C C . VAL B 1 81 ? 9.177 -4.714 50.422 1.00 20.89 62 VAL B C 1
ATOM 2035 O O . VAL B 1 81 ? 9.637 -3.641 50.070 1.00 20.56 62 VAL B O 1
ATOM 2039 N N . TYR B 1 82 ? 8.115 -4.821 51.213 1.00 21.30 63 TYR B N 1
ATOM 2040 C CA . TYR B 1 82 ? 7.375 -3.654 51.676 1.00 20.58 63 TYR B CA 1
ATOM 2041 C C . TYR B 1 82 ? 7.509 -3.609 53.175 1.00 20.04 63 TYR B C 1
ATOM 2042 O O . TYR B 1 82 ? 7.304 -4.618 53.843 1.00 18.85 63 TYR B O 1
ATOM 2051 N N . ILE B 1 83 ? 7.878 -2.442 53.696 1.00 18.56 64 ILE B N 1
ATOM 2052 C CA . ILE B 1 83 ? 8.005 -2.249 55.131 1.00 19.29 64 ILE B CA 1
ATOM 2053 C C . ILE B 1 83 ? 7.216 -1.011 55.502 1.00 19.70 64 ILE B C 1
ATOM 2054 O O . ILE B 1 83 ? 7.406 0.055 54.916 1.00 18.75 64 ILE B O 1
ATOM 2059 N N . VAL B 1 84 ? 6.313 -1.151 56.467 1.00 19.64 65 VAL B N 1
ATOM 2060 C CA . VAL B 1 84 ? 5.649 0.021 57.010 1.00 17.94 65 VAL B CA 1
ATOM 2061 C C . VAL B 1 84 ? 6.367 0.404 58.299 1.00 21.20 65 VAL B C 1
ATOM 2062 O O . VAL B 1 84 ? 7.032 -0.425 58.952 1.00 19.28 65 VAL B O 1
ATOM 2066 N N . SER B 1 85 ? 6.212 1.665 58.669 1.00 18.73 66 SER B N 1
ATOM 2067 C CA . SER B 1 85 ? 6.785 2.151 59.883 1.00 20.03 66 SER B CA 1
ATOM 2068 C C . SER B 1 85 ? 5.909 1.838 61.128 1.00 19.84 66 SER B C 1
ATOM 2069 O O . SER B 1 85 ? 4.708 2.063 61.137 1.00 20.68 66 SER B O 1
ATOM 2072 N N . GLY B 1 86 ? 6.525 1.348 62.191 1.00 20.73 67 GLY B N 1
ATOM 2073 C CA . GLY B 1 86 ? 5.818 1.169 63.449 1.00 21.69 67 GLY B CA 1
ATOM 2074 C C . GLY B 1 86 ? 6.077 2.304 64.426 1.00 24.39 67 GLY B C 1
ATOM 2075 O O . GLY B 1 86 ? 6.722 3.295 64.088 1.00 24.52 67 GLY B O 1
ATOM 2076 N N . ASP B 1 87 ? 5.606 2.143 65.656 1.00 25.41 68 ASP B N 1
ATOM 2077 C CA . ASP B 1 87 ? 5.746 3.183 66.667 1.00 26.75 68 ASP B CA 1
ATOM 2078 C C . ASP B 1 87 ? 7.146 3.247 67.276 1.00 25.67 68 ASP B C 1
ATOM 2079 O O . ASP B 1 87 ? 7.507 4.247 67.887 1.00 25.85 68 ASP B O 1
ATOM 2084 N N . LEU B 1 88 ? 7.941 2.198 67.082 1.00 24.18 69 LEU B N 1
ATOM 2085 C CA . LEU B 1 88 ? 9.290 2.125 67.649 1.00 23.86 69 LEU B CA 1
ATOM 2086 C C . LEU B 1 88 ? 10.404 2.250 66.613 1.00 24.28 69 LEU B C 1
ATOM 2087 O O . LEU B 1 88 ? 11.556 1.927 66.903 1.00 27.27 69 LEU B O 1
ATOM 2092 N N . ASP B 1 89 ? 10.072 2.733 65.422 1.00 23.34 70 ASP B N 1
ATOM 2093 C CA . ASP B 1 89 ? 10.993 2.722 64.284 1.00 22.60 70 ASP B CA 1
ATOM 2094 C C . ASP B 1 89 ? 11.715 4.050 64.016 1.00 25.47 70 ASP B C 1
ATOM 2095 O O . ASP B 1 89 ? 12.120 4.319 62.861 1.00 22.57 70 ASP B O 1
ATOM 2100 N N . SER B 1 90 ? 11.903 4.871 65.045 1.00 26.06 71 SER B N 1
ATOM 2101 C CA . SER B 1 90 ? 12.561 6.171 64.831 1.00 30.45 71 SER B CA 1
ATOM 2102 C C . SER B 1 90 ? 14.050 6.026 64.473 1.00 30.71 71 SER B C 1
ATOM 2103 O O . SER B 1 90 ? 14.616 6.894 63.829 1.00 32.16 71 SER B O 1
ATOM 2106 N N . ALA B 1 91 ? 14.675 4.931 64.894 1.00 29.67 72 ALA B N 1
ATOM 2107 C CA . ALA B 1 91 ? 16.073 4.694 64.588 1.00 29.02 72 ALA B CA 1
ATOM 2108 C C . ALA B 1 91 ? 16.324 4.100 63.185 1.00 29.23 72 ALA B C 1
ATOM 2109 O O . ALA B 1 91 ? 17.480 3.868 62.808 1.00 27.14 72 ALA B O 1
ATOM 2111 N N . ILE B 1 92 ? 15.272 3.812 62.426 1.00 25.36 73 ILE B N 1
ATOM 2112 C CA . ILE B 1 92 ? 15.501 3.263 61.097 1.00 26.64 73 ILE B CA 1
ATOM 2113 C C . ILE B 1 92 ? 15.251 4.305 60.012 1.00 25.62 73 ILE B C 1
ATOM 2114 O O . ILE B 1 92 ? 14.353 5.154 60.121 1.00 25.89 73 ILE B O 1
ATOM 2119 N N . PHE B 1 93 ? 16.070 4.219 58.975 1.00 24.37 74 PHE B N 1
ATOM 2120 C CA . PHE B 1 93 ? 16.105 5.174 57.874 1.00 21.89 74 PHE B CA 1
ATOM 2121 C C . PHE B 1 93 ? 15.676 4.410 56.617 1.00 22.22 74 PHE B C 1
ATOM 2122 O O . PHE B 1 93 ? 16.161 3.311 56.362 1.00 23.36 74 PHE B O 1
ATOM 2130 N N . ASN B 1 94 ? 14.753 4.973 55.851 1.00 20.36 75 ASN B N 1
ATOM 2131 C CA . ASN B 1 94 ? 14.407 4.402 54.562 1.00 19.86 75 ASN B CA 1
ATOM 2132 C C . ASN B 1 94 ? 15.337 4.986 53.482 1.00 19.87 75 ASN B C 1
ATOM 2133 O O . ASN B 1 94 ? 15.263 6.182 53.163 1.00 17.80 75 ASN B O 1
ATOM 2138 N N . PRO B 1 95 ? 16.195 4.134 52.902 1.00 19.82 76 PRO B N 1
ATOM 2139 C CA . PRO B 1 95 ? 17.181 4.665 51.972 1.00 21.47 76 PRO B CA 1
ATOM 2140 C C . PRO B 1 95 ? 16.605 5.040 50.600 1.00 24.00 76 PRO B C 1
ATOM 2141 O O . PRO B 1 95 ? 17.262 5.765 49.858 1.00 25.29 76 PRO B O 1
ATOM 2145 N N . ASP B 1 96 ? 15.405 4.550 50.286 1.00 23.21 77 ASP B N 1
ATOM 2146 C CA . ASP B 1 96 ? 14.740 4.792 49.008 1.00 24.36 77 ASP B CA 1
ATOM 2147 C C . ASP B 1 96 ? 15.101 6.149 48.413 1.00 26.47 77 ASP B C 1
ATOM 2148 O O . ASP B 1 96 ? 14.758 7.183 48.987 1.00 24.32 77 ASP B O 1
ATOM 2153 N N . PRO B 1 97 ? 15.789 6.147 47.255 1.00 29.63 78 PRO B N 1
ATOM 2154 C CA . PRO B 1 97 ? 16.296 7.395 46.707 1.00 33.97 78 PRO B CA 1
ATOM 2155 C C . PRO B 1 97 ? 15.165 8.322 46.341 1.00 37.02 78 PRO B C 1
ATOM 2156 O O . PRO B 1 97 ? 15.392 9.518 46.172 1.00 36.63 78 PRO B O 1
ATOM 2160 N N . GLU B 1 98 ? 13.955 7.759 46.259 1.00 39.80 79 GLU B N 1
ATOM 2161 C CA . GLU B 1 98 ? 12.758 8.483 45.822 1.00 41.51 79 GLU B CA 1
ATOM 2162 C C . GLU B 1 98 ? 11.811 8.937 46.904 1.00 39.48 79 GLU B C 1
ATOM 2163 O O . GLU B 1 98 ? 10.814 9.525 46.570 1.00 39.70 79 GLU B O 1
ATOM 2169 N N . SER B 1 99 ? 12.068 8.645 48.180 1.00 39.22 80 SER B N 1
ATOM 2170 C CA . SER B 1 99 ? 11.239 9.248 49.224 1.00 37.18 80 SER B CA 1
ATOM 2171 C C . SER B 1 99 ? 12.059 10.103 50.185 1.00 37.86 80 SER B C 1
ATOM 2172 O O . SER B 1 99 ? 13.123 10.629 49.802 1.00 39.23 80 SER B O 1
ATOM 2175 N N . ASN B 1 100 ? 11.576 10.271 51.417 1.00 34.09 81 ASN B N 1
ATOM 2176 C CA . ASN B 1 100 ? 12.200 11.229 52.319 1.00 34.19 81 ASN B CA 1
ATOM 2177 C C . ASN B 1 100 ? 12.807 10.625 53.575 1.00 32.68 81 ASN B C 1
ATOM 2178 O O . ASN B 1 100 ? 12.695 11.210 54.660 1.00 32.98 81 ASN B O 1
ATOM 2183 N N . GLY B 1 101 ? 13.410 9.447 53.449 1.00 29.12 82 GLY B N 1
ATOM 2184 C CA . GLY B 1 101 ? 14.093 8.849 54.579 1.00 28.38 82 GLY B CA 1
ATOM 2185 C C . GLY B 1 101 ? 13.214 8.134 55.579 1.00 27.26 82 GLY B C 1
ATOM 2186 O O . GLY B 1 101 ? 13.723 7.542 56.518 1.00 26.99 82 GLY B O 1
ATOM 2187 N N . VAL B 1 102 ? 11.902 8.164 55.362 1.00 26.87 83 VAL B N 1
ATOM 2188 C CA . VAL B 1 102 ? 10.967 7.434 56.234 1.00 28.56 83 VAL B CA 1
ATOM 2189 C C . VAL B 1 102 ? 10.194 6.333 55.487 1.00 26.67 83 VAL B C 1
ATOM 2190 O O . VAL B 1 102 ? 9.848 6.496 54.298 1.00 24.54 83 VAL B O 1
ATOM 2194 N N . PHE B 1 103 ? 9.970 5.206 56.178 1.00 24.22 84 PHE B N 1
ATOM 2195 C CA . PHE B 1 103 ? 9.079 4.148 55.690 1.00 22.88 84 PHE B CA 1
ATOM 2196 C C . PHE B 1 103 ? 7.619 4.601 55.733 1.00 22.34 84 PHE B C 1
ATOM 2197 O O . PHE B 1 103 ? 7.234 5.392 56.599 1.00 22.40 84 PHE B O 1
ATOM 2205 N N . PRO B 1 104 ? 6.797 4.116 54.783 1.00 21.73 85 PRO B N 1
ATOM 2206 C CA . PRO B 1 104 ? 5.412 4.604 54.805 1.00 20.28 85 PRO B CA 1
ATOM 2207 C C . PRO B 1 104 ? 4.627 3.968 55.969 1.00 23.01 85 PRO B C 1
ATOM 2208 O O . PRO B 1 104 ? 5.027 2.908 56.490 1.00 24.01 85 PRO B O 1
ATOM 2212 N N . GLU B 1 105 ? 3.522 4.595 56.373 1.00 20.67 86 GLU B N 1
ATOM 2213 C CA . GLU B 1 105 ? 2.711 4.029 57.434 1.00 23.99 86 GLU B CA 1
ATOM 2214 C C . GLU B 1 105 ? 1.707 3.068 56.834 1.00 21.31 86 GLU B C 1
ATOM 2215 O O . GLU B 1 105 ? 1.203 2.194 57.532 1.00 17.11 86 GLU B O 1
ATOM 2221 N N . TYR B 1 106 ? 1.398 3.266 55.546 1.00 18.98 87 TYR B N 1
ATOM 2222 C CA . TYR B 1 106 ? 0.392 2.473 54.848 1.00 18.48 87 TYR B CA 1
ATOM 2223 C C . TYR B 1 106 ? 0.929 1.966 53.533 1.00 19.12 87 TYR B C 1
ATOM 2224 O O . TYR B 1 106 ? 1.575 2.702 52.788 1.00 17.46 87 TYR B O 1
ATOM 2233 N N . VAL B 1 107 ? 0.657 0.691 53.257 1.00 20.50 88 VAL B N 1
ATOM 2234 C CA . VAL B 1 107 ? 0.948 0.073 51.955 1.00 19.77 88 VAL B CA 1
ATOM 2235 C C . VAL B 1 107 ? -0.275 -0.713 51.490 1.00 20.63 88 VAL B C 1
ATOM 2236 O O . VAL B 1 107 ? -0.916 -1.423 52.282 1.00 20.32 88 VAL B O 1
ATOM 2240 N N . VAL B 1 108 ? -0.628 -0.533 50.223 1.00 21.35 89 VAL B N 1
ATOM 2241 C CA . VAL B 1 108 ? -1.664 -1.332 49.571 1.00 22.95 89 VAL B CA 1
ATOM 2242 C C . VAL B 1 108 ? -1.019 -1.853 48.283 1.00 24.02 89 VAL B C 1
ATOM 2243 O O . VAL B 1 108 ? -0.517 -1.084 47.470 1.00 23.06 89 VAL B O 1
ATOM 2247 N N . VAL B 1 109 ? -0.973 -3.167 48.134 1.00 23.86 90 VAL B N 1
ATOM 2248 C CA . VAL B 1 109 ? -0.250 -3.768 47.029 1.00 24.34 90 VAL B CA 1
ATOM 2249 C C . VAL B 1 109 ? -1.070 -4.905 46.395 1.00 25.50 90 VAL B C 1
ATOM 2250 O O . VAL B 1 109 ? -1.708 -5.711 47.099 1.00 22.75 90 VAL B O 1
ATOM 2254 N N . GLN B 1 110 ? -1.048 -4.958 45.068 1.00 25.60 91 GLN B N 1
ATOM 2255 C CA . GLN B 1 110 ? -1.739 -6.001 44.318 1.00 26.60 91 GLN B CA 1
ATOM 2256 C C . GLN B 1 110 ? -0.824 -7.200 44.203 1.00 26.72 91 GLN B C 1
ATOM 2257 O O . GLN B 1 110 ? 0.274 -7.094 43.646 1.00 26.86 91 GLN B O 1
ATOM 2263 N N . ILE B 1 111 ? -1.245 -8.343 44.728 1.00 25.56 92 ILE B N 1
ATOM 2264 C CA . ILE B 1 111 ? -0.446 -9.553 44.513 1.00 25.91 92 ILE B CA 1
ATOM 2265 C C . ILE B 1 111 ? -1.359 -10.653 43.953 1.00 27.42 92 ILE B C 1
ATOM 2266 O O . ILE B 1 111 ? -2.298 -11.092 44.626 1.00 26.50 92 ILE B O 1
ATOM 2271 N N . GLY B 1 112 ? -1.097 -11.072 42.714 1.00 27.06 93 GLY B N 1
ATOM 2272 C CA . GLY B 1 112 ? -2.027 -11.962 42.014 1.00 26.24 93 GLY B CA 1
ATOM 2273 C C . GLY B 1 112 ? -3.384 -11.296 41.975 1.00 25.47 93 GLY B C 1
ATOM 2274 O O . GLY B 1 112 ? -3.497 -10.141 41.542 1.00 25.34 93 GLY B O 1
ATOM 2275 N N . GLU B 1 113 ? -4.403 -12.010 42.461 1.00 25.55 94 GLU B N 1
ATOM 2276 C CA . GLU B 1 113 ? -5.789 -11.527 42.475 1.00 25.36 94 GLU B CA 1
ATOM 2277 C C . GLU B 1 113 ? -6.143 -10.722 43.730 1.00 24.56 94 GLU B C 1
ATOM 2278 O O . GLU B 1 113 ? -7.293 -10.314 43.923 1.00 23.55 94 GLU B O 1
ATOM 2284 N N . PHE B 1 114 ? -5.175 -10.514 44.607 1.00 22.01 95 PHE B N 1
ATOM 2285 C CA . PHE B 1 114 ? -5.474 -9.912 45.908 1.00 23.10 95 PHE B CA 1
ATOM 2286 C C . PHE B 1 114 ? -4.909 -8.515 46.069 1.00 22.53 95 PHE B C 1
ATOM 2287 O O . PHE B 1 114 ? -3.738 -8.264 45.784 1.00 23.00 95 PHE B O 1
ATOM 2295 N N . LYS B 1 115 ? -5.753 -7.620 46.565 1.00 23.02 96 LYS B N 1
ATOM 2296 C CA . LYS B 1 115 ? -5.320 -6.306 46.978 1.00 22.73 96 LYS B CA 1
ATOM 2297 C C . LYS B 1 115 ? -5.034 -6.415 48.465 1.00 23.08 96 LYS B C 1
ATOM 2298 O O . LYS B 1 115 ? -5.955 -6.673 49.257 1.00 24.67 96 LYS B O 1
ATOM 2304 N N . ILE B 1 116 ? -3.766 -6.247 48.846 1.00 22.96 97 ILE B N 1
ATOM 2305 C CA . ILE B 1 116 ? -3.326 -6.441 50.261 1.00 22.20 97 ILE B CA 1
ATOM 2306 C C . ILE B 1 116 ? -2.986 -5.106 50.964 1.00 22.81 97 ILE B C 1
ATOM 2307 O O . ILE B 1 116 ? -2.151 -4.333 50.487 1.00 23.95 97 ILE B O 1
ATOM 2312 N N . GLY B 1 117 ? -3.659 -4.847 52.083 1.00 20.34 98 GLY B N 1
ATOM 2313 C CA . GLY B 1 117 ? -3.398 -3.680 52.905 1.00 18.76 98 GLY B CA 1
ATOM 2314 C C . GLY B 1 117 ? -2.402 -4.058 53.978 1.00 19.12 98 GLY B C 1
ATOM 2315 O O . GLY B 1 117 ? -2.498 -5.133 54.586 1.00 20.49 98 GLY B O 1
ATOM 2316 N N . LEU B 1 118 ? -1.439 -3.178 54.209 1.00 17.36 99 LEU B N 1
ATOM 2317 C CA . LEU B 1 118 ? -0.402 -3.396 55.218 1.00 14.76 99 LEU B CA 1
ATOM 2318 C C . LEU B 1 118 ? -0.297 -2.126 56.054 1.00 17.72 99 LEU B C 1
ATOM 2319 O O . LEU B 1 118 ? -0.192 -1.041 55.478 1.00 16.64 99 LEU B O 1
ATOM 2324 N N . MET B 1 119 ? -0.319 -2.268 57.387 1.00 15.03 100 MET B N 1
ATOM 2325 C CA . MET B 1 119 ? -0.098 -1.151 58.323 1.00 18.65 100 MET B CA 1
ATOM 2326 C C . MET B 1 119 ? 0.334 -1.705 59.684 1.00 18.11 100 MET B C 1
ATOM 2327 O O . MET B 1 119 ? 0.137 -2.893 59.954 1.00 18.73 100 MET B O 1
ATOM 2332 N N . HIS B 1 120 ? 0.936 -0.862 60.527 1.00 16.73 101 HIS B N 1
ATOM 2333 C CA . HIS B 1 120 ? 1.543 -1.335 61.758 1.00 16.73 101 HIS B CA 1
ATOM 2334 C C . HIS B 1 120 ? 0.510 -1.922 62.728 1.00 16.25 101 HIS B C 1
ATOM 2335 O O . HIS B 1 120 ? 0.716 -2.972 63.350 1.00 14.82 101 HIS B O 1
ATOM 2342 N N . GLY B 1 121 ? -0.613 -1.237 62.873 1.00 14.07 102 GLY B N 1
ATOM 2343 C CA . GLY B 1 121 ? -1.640 -1.733 63.765 1.00 15.05 102 GLY B CA 1
ATOM 2344 C C . GLY B 1 121 ? -1.947 -0.849 64.957 1.00 16.71 102 GLY B C 1
ATOM 2345 O O . GLY B 1 121 ? -2.934 -1.076 65.639 1.00 17.67 102 GLY B O 1
ATOM 2346 N N . ASN B 1 122 ? -1.104 0.145 65.215 1.00 17.57 103 ASN B N 1
ATOM 2347 C CA . ASN B 1 122 ? -1.363 1.124 66.269 1.00 20.92 103 ASN B CA 1
ATOM 2348 C C . ASN B 1 122 ? -2.611 2.007 65.953 1.00 21.20 103 ASN B C 1
ATOM 2349 O O . ASN B 1 122 ? -3.146 2.656 66.842 1.00 21.53 103 ASN B O 1
ATOM 2354 N N . GLN B 1 123 ? -3.067 1.991 64.697 1.00 20.98 104 GLN B N 1
ATOM 2355 C CA . GLN B 1 123 ? -4.212 2.791 64.234 1.00 23.41 104 GLN B CA 1
ATOM 2356 C C . GLN B 1 123 ? -5.543 2.136 64.627 1.00 23.31 104 GLN B C 1
ATOM 2357 O O . GLN B 1 123 ? -6.597 2.784 64.625 1.00 23.07 104 GLN B O 1
ATOM 2363 N N . VAL B 1 124 ? -5.492 0.833 64.896 1.00 23.28 105 VAL B 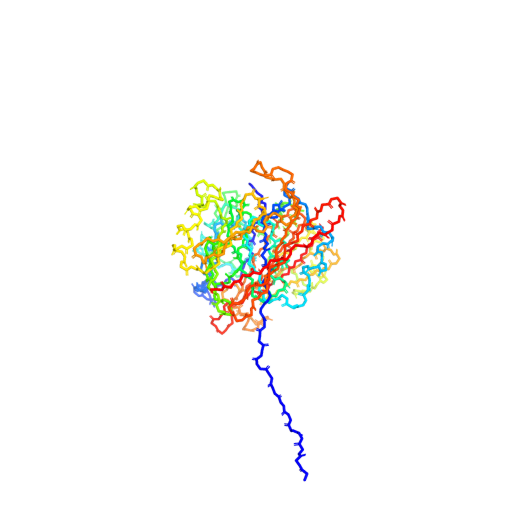N 1
ATOM 2364 C CA . VAL B 1 124 ? -6.693 0.055 65.183 1.00 21.83 105 VAL B CA 1
ATOM 2365 C C . VAL B 1 124 ? -7.027 0.231 66.672 1.00 23.71 105 VAL B C 1
ATOM 2366 O O . VAL B 1 124 ? -6.168 0.008 67.538 1.00 21.84 105 VAL B O 1
ATOM 2370 N N . LEU B 1 125 ? -8.262 0.642 66.950 1.00 24.53 106 LEU B N 1
ATOM 2371 C CA . LEU B 1 125 ? -8.731 0.989 68.300 1.00 26.49 106 LEU B CA 1
ATOM 2372 C C . LEU B 1 125 ? -10.071 0.316 68.620 1.00 25.81 106 LEU B C 1
ATOM 2373 O O . LEU B 1 125 ? -11.042 0.521 67.906 1.00 27.50 106 LEU B O 1
ATOM 2378 N N . PRO B 1 126 ? -10.126 -0.502 69.684 1.00 25.29 107 PRO B N 1
ATOM 2379 C CA . PRO B 1 126 ? -8.950 -0.977 70.442 1.00 26.04 107 PRO B CA 1
ATOM 2380 C C . PRO B 1 126 ? -8.085 -1.870 69.536 1.00 24.77 107 PRO B C 1
ATOM 2381 O O . PRO B 1 126 ? -8.559 -2.345 68.499 1.00 23.17 107 PRO B O 1
ATOM 2385 N N . TRP B 1 127 ? -6.827 -2.064 69.916 1.00 24.74 108 TRP B N 1
ATOM 2386 C CA . TRP B 1 127 ? -5.904 -2.909 69.162 1.00 25.86 108 TRP B CA 1
ATOM 2387 C C . TRP B 1 127 ? -6.489 -4.275 68.864 1.00 24.46 108 TRP B C 1
ATOM 2388 O O . TRP B 1 127 ? -7.096 -4.891 69.731 1.00 23.87 108 TRP B O 1
ATOM 2399 N N . ASP B 1 128 ? -6.316 -4.723 67.623 1.00 23.11 109 ASP B N 1
ATOM 2400 C CA . ASP B 1 128 ? -6.800 -6.043 67.199 1.00 25.56 109 ASP B CA 1
ATOM 2401 C C . ASP B 1 128 ? -8.327 -6.206 67.238 1.00 25.16 109 ASP B C 1
ATOM 2402 O O . ASP B 1 128 ? -8.840 -7.307 67.026 1.00 24.15 109 ASP B O 1
ATOM 2407 N N . ASP B 1 129 ? -9.047 -5.118 67.502 1.00 23.51 110 ASP B N 1
ATOM 2408 C CA . ASP B 1 129 ? -10.496 -5.182 67.500 1.00 23.46 110 ASP B CA 1
ATOM 2409 C C . ASP B 1 129 ? -11.003 -5.521 66.102 1.00 22.67 110 ASP B C 1
ATOM 2410 O O . ASP B 1 129 ? -10.678 -4.795 65.153 1.00 23.55 110 ASP B O 1
ATOM 2415 N N . PRO B 1 130 ? -11.793 -6.605 65.957 1.00 22.48 111 PRO B N 1
ATOM 2416 C CA . PRO B 1 130 ? -12.327 -6.964 64.614 1.00 22.93 111 PRO B CA 1
ATOM 2417 C C . PRO B 1 130 ? -13.165 -5.902 63.894 1.00 23.04 111 PRO B C 1
ATOM 2418 O O . PRO B 1 130 ? -12.999 -5.732 62.688 1.00 27.41 111 PRO B O 1
ATOM 2422 N N . GLY B 1 131 ? -14.055 -5.210 64.600 1.00 25.46 112 GLY B N 1
ATOM 2423 C CA . GLY B 1 131 ? -14.891 -4.163 63.995 1.00 22.92 112 GLY B CA 1
ATOM 2424 C C . GLY B 1 131 ? -14.056 -3.040 63.398 1.00 24.58 112 GLY B C 1
ATOM 2425 O O . GLY B 1 131 ? -14.295 -2.606 62.266 1.00 24.07 112 GLY B O 1
ATOM 2426 N N . SER B 1 132 ? -13.068 -2.582 64.166 1.00 23.61 113 SER B N 1
ATOM 2427 C CA . SER B 1 132 ? -12.084 -1.577 63.738 1.00 21.77 113 SER B CA 1
ATOM 2428 C C . SER B 1 132 ? -11.115 -2.051 62.635 1.00 19.93 113 SER B C 1
ATOM 2429 O O . SER B 1 132 ? -10.758 -1.298 61.727 1.00 20.78 113 SER B O 1
ATOM 2432 N N . LEU B 1 133 ? -10.680 -3.292 62.711 1.00 20.11 114 LEU B N 1
ATOM 2433 C CA . LEU B 1 133 ? -9.868 -3.869 61.649 1.00 21.73 114 LEU B CA 1
ATOM 2434 C C . LEU B 1 133 ? -10.641 -3.843 60.330 1.00 24.19 114 LEU B C 1
ATOM 2435 O O . LEU B 1 133 ? -10.070 -3.530 59.269 1.00 22.89 114 LEU B O 1
ATOM 2440 N N . GLU B 1 134 ? -11.942 -4.141 60.412 1.00 23.48 115 GLU B N 1
ATOM 2441 C CA . GLU B 1 134 ? -12.835 -4.057 59.248 1.00 27.01 115 GLU B CA 1
ATOM 2442 C C . GLU B 1 134 ? -13.009 -2.632 58.697 1.00 23.97 115 GLU B C 1
ATOM 2443 O O . GLU B 1 134 ? -12.931 -2.414 57.491 1.00 23.09 115 GLU B O 1
ATOM 2449 N N . GLN B 1 135 ? -13.217 -1.656 59.571 1.00 23.49 116 GLN B N 1
ATOM 2450 C CA . GLN B 1 135 ? -13.199 -0.268 59.105 1.00 23.90 116 GLN B CA 1
ATOM 2451 C C . GLN B 1 135 ? -11.933 0.044 58.288 1.00 23.77 116 GLN B C 1
ATOM 2452 O O . GLN B 1 135 ? -12.008 0.635 57.198 1.00 24.64 116 GLN B O 1
ATOM 2458 N N . TRP B 1 136 ? -10.774 -0.350 58.825 1.00 23.02 117 TRP B N 1
ATOM 2459 C CA . TRP B 1 136 ? -9.483 -0.127 58.158 1.00 21.71 117 TRP B CA 1
ATOM 2460 C C . TRP B 1 136 ? -9.338 -0.925 56.857 1.00 20.68 117 TRP B C 1
ATOM 2461 O O . TRP B 1 136 ? -8.782 -0.434 55.902 1.00 21.56 117 TRP B O 1
ATOM 2472 N N . GLN B 1 137 ? -9.868 -2.147 56.825 1.00 24.08 118 GLN B N 1
ATOM 2473 C CA . GLN B 1 137 ? -9.909 -2.930 55.591 1.00 24.93 118 GLN B CA 1
ATOM 2474 C C . GLN B 1 137 ? -10.712 -2.166 54.518 1.00 25.47 118 GLN B C 1
ATOM 2475 O O . GLN B 1 137 ? -10.307 -2.100 53.359 1.00 25.35 118 GLN B O 1
ATOM 2481 N N . ARG B 1 138 ? -11.842 -1.583 54.903 1.00 25.98 119 ARG B N 1
ATOM 2482 C CA . ARG B 1 138 ? -12.635 -0.804 53.937 1.00 29.02 119 ARG B CA 1
ATOM 2483 C C . ARG B 1 138 ? -11.907 0.477 53.549 1.00 30.16 119 ARG B C 1
ATOM 2484 O O . ARG B 1 138 ? -11.864 0.857 52.367 1.00 31.65 119 ARG B O 1
ATOM 2492 N N . ARG B 1 139 ? -11.304 1.125 54.548 1.00 28.95 120 ARG B N 1
ATOM 2493 C CA . ARG B 1 139 ? -10.587 2.368 54.334 1.00 27.34 120 ARG B CA 1
ATOM 2494 C C . ARG B 1 139 ? -9.495 2.179 53.275 1.00 26.18 120 ARG B C 1
ATOM 2495 O O . ARG B 1 139 ? -9.319 3.039 52.400 1.00 24.25 120 ARG B O 1
ATOM 2503 N N . LEU B 1 140 ? -8.764 1.055 53.363 1.00 23.80 121 LEU B N 1
ATOM 2504 C CA . LEU B 1 140 ? -7.692 0.715 52.416 1.00 24.98 121 LEU B CA 1
ATOM 2505 C C . LEU B 1 140 ? -8.216 -0.033 51.172 1.00 24.07 121 LEU B C 1
ATOM 2506 O O . LEU B 1 140 ? -7.455 -0.327 50.241 1.00 22.10 121 LEU B O 1
ATOM 2511 N N . ASP B 1 141 ? -9.506 -0.353 51.192 1.00 26.21 122 ASP B N 1
ATOM 2512 C CA . ASP B 1 141 ? -10.169 -1.112 50.129 1.00 28.16 122 ASP B CA 1
ATOM 2513 C C . ASP B 1 141 ? -9.354 -2.350 49.722 1.00 27.73 122 ASP B C 1
ATOM 2514 O O . ASP B 1 141 ? -8.977 -2.497 48.558 1.00 27.88 122 ASP B O 1
ATOM 2519 N N . CYS B 1 142 ? -9.068 -3.236 50.686 1.00 26.34 123 CYS B N 1
ATOM 2520 C CA . CYS B 1 142 ? -8.255 -4.424 50.404 1.00 22.19 123 CYS B CA 1
ATOM 2521 C C . CYS B 1 142 ? -9.017 -5.720 50.694 1.00 23.36 123 CYS B C 1
ATOM 2522 O O . CYS B 1 142 ? -10.030 -5.702 51.395 1.00 23.00 123 CYS B O 1
ATOM 2525 N N . ASP B 1 143 ? -8.513 -6.825 50.132 1.00 21.73 124 ASP B N 1
ATOM 2526 C CA . ASP B 1 143 ? -9.056 -8.183 50.317 1.00 21.89 124 ASP B CA 1
ATOM 2527 C C . ASP B 1 143 ? -8.509 -8.868 51.557 1.00 23.57 124 ASP B C 1
ATOM 2528 O O . ASP B 1 143 ? -9.208 -9.711 52.163 1.00 21.18 124 ASP B O 1
ATOM 2533 N N . ILE B 1 144 ? -7.254 -8.495 51.891 1.00 21.61 125 ILE B N 1
ATOM 2534 C CA . ILE B 1 144 ? -6.481 -9.024 53.019 1.00 19.51 125 ILE B CA 1
ATOM 2535 C C . ILE B 1 144 ? -5.825 -7.855 53.754 1.00 18.28 125 ILE B C 1
ATOM 2536 O O . ILE B 1 144 ? -5.181 -7.025 53.134 1.00 18.53 125 ILE B O 1
ATOM 2541 N N . LEU B 1 145 ? -6.002 -7.792 55.072 1.00 18.24 126 LEU B N 1
ATOM 2542 C CA . LEU B 1 145 ? -5.386 -6.751 55.879 1.00 17.57 126 LEU B CA 1
ATOM 2543 C C . LEU B 1 145 ? -4.356 -7.364 56.815 1.00 19.33 126 LEU B C 1
ATOM 2544 O O . LEU B 1 145 ? -4.662 -8.241 57.638 1.00 20.33 126 LEU B O 1
ATOM 2549 N N . VAL B 1 146 ? -3.118 -6.915 56.663 1.00 18.65 127 VAL B N 1
ATOM 2550 C CA . VAL B 1 146 ? -2.036 -7.414 57.466 1.00 15.68 127 VAL B CA 1
ATOM 2551 C C . VAL B 1 146 ? -1.635 -6.300 58.463 1.00 17.20 127 VAL B C 1
ATOM 2552 O O . VAL B 1 146 ? -1.258 -5.202 58.054 1.00 15.84 127 VAL B O 1
ATOM 2556 N N . THR B 1 147 ? -1.744 -6.586 59.763 1.00 15.17 128 THR B N 1
ATOM 2557 C CA . THR B 1 147 ? -1.328 -5.638 60.786 1.00 14.86 128 THR B CA 1
ATOM 2558 C C . THR B 1 147 ? -0.487 -6.338 61.851 1.00 14.89 128 THR B C 1
ATOM 2559 O O . THR B 1 147 ? -0.520 -7.558 61.969 1.00 16.62 128 THR B O 1
ATOM 2563 N N . GLY B 1 148 ? 0.234 -5.561 62.654 1.00 15.78 129 GLY B N 1
ATOM 2564 C CA . GLY B 1 148 ? 1.018 -6.118 63.752 1.00 16.30 129 GLY B CA 1
ATOM 2565 C C . GLY B 1 148 ? 0.779 -5.385 65.063 1.00 19.04 129 GLY B C 1
ATOM 2566 O O . GLY B 1 148 ? -0.353 -5.318 65.568 1.00 19.34 129 GLY B O 1
ATOM 2567 N N . HIS B 1 149 ? 1.858 -4.869 65.636 1.00 19.33 130 HIS B N 1
ATOM 2568 C CA . HIS B 1 149 ? 1.821 -4.085 66.881 1.00 19.39 130 HIS B CA 1
ATOM 2569 C C . HIS B 1 149 ? 1.572 -4.856 68.180 1.00 19.66 130 HIS B C 1
ATOM 2570 O O . HIS B 1 149 ? 2.242 -4.603 69.171 1.00 20.63 130 HIS B O 1
ATOM 2577 N N . THR B 1 150 ? 0.637 -5.805 68.179 1.00 18.94 131 THR B N 1
ATOM 2578 C CA . THR B 1 150 ? 0.178 -6.410 69.429 1.00 20.05 131 THR B CA 1
ATOM 2579 C C . THR B 1 150 ? 0.970 -7.610 69.925 1.00 19.82 131 THR B C 1
ATOM 2580 O O . THR B 1 150 ? 0.811 -8.019 71.090 1.00 17.75 131 THR B O 1
ATOM 2584 N N . HIS B 1 151 ? 1.771 -8.193 69.028 1.00 18.30 132 HIS B N 1
ATOM 2585 C CA . HIS B 1 151 ? 2.481 -9.463 69.286 1.00 18.92 132 HIS B CA 1
ATOM 2586 C C . HIS B 1 151 ? 1.515 -10.632 69.437 1.00 18.68 132 HIS B C 1
ATOM 2587 O O . HIS B 1 151 ? 1.872 -11.683 69.982 1.00 19.10 132 HIS B O 1
ATOM 2594 N N . LYS B 1 152 ? 0.299 -10.443 68.940 1.00 19.95 133 LYS B N 1
ATOM 2595 C CA . LYS B 1 152 ? -0.730 -11.468 68.995 1.00 22.67 133 LYS B CA 1
ATOM 2596 C C . LYS B 1 152 ? -0.951 -12.137 67.621 1.00 21.99 133 LYS B C 1
ATOM 2597 O O . LYS B 1 152 ? -1.660 -11.624 66.768 1.00 19.78 133 LYS B O 1
ATOM 2603 N N . LEU B 1 153 ? -0.330 -13.291 67.434 1.00 23.78 134 LEU B N 1
ATOM 2604 C CA . LEU B 1 153 ? -0.468 -14.064 66.218 1.00 25.49 134 LEU B CA 1
ATOM 2605 C C . LEU B 1 153 ? -1.940 -14.393 65.984 1.00 26.84 134 LEU B C 1
ATOM 2606 O O . LEU B 1 153 ? -2.603 -14.918 66.873 1.00 28.01 134 LEU B O 1
ATOM 2611 N N . ARG B 1 154 ? -2.465 -14.072 64.807 1.00 25.91 135 ARG B N 1
ATOM 2612 C CA . ARG B 1 154 ? -3.897 -14.277 64.573 1.00 27.25 135 ARG B CA 1
ATOM 2613 C C . ARG B 1 154 ? -4.294 -14.305 63.103 1.00 26.52 135 ARG B C 1
ATOM 2614 O O . ARG B 1 154 ? -3.738 -13.572 62.271 1.00 22.74 135 ARG B O 1
ATOM 2622 N N . VAL B 1 155 ? -5.296 -15.125 62.815 1.00 27.49 136 VAL B N 1
ATOM 2623 C CA . VAL B 1 155 ? -5.873 -15.277 61.484 1.00 28.73 136 VAL B CA 1
ATOM 2624 C C . VAL B 1 155 ? -7.366 -15.382 61.690 1.00 28.19 136 VAL B C 1
ATOM 2625 O O . VAL B 1 155 ? -7.805 -16.269 62.390 1.00 29.17 136 VAL B O 1
ATOM 2629 N N . PHE B 1 156 ? -8.139 -14.482 61.096 1.00 29.15 137 PHE B N 1
ATOM 2630 C CA . PHE B 1 156 ? -9.595 -14.639 61.032 1.00 30.70 137 PHE B CA 1
ATOM 2631 C C . PHE B 1 156 ? -10.156 -14.030 59.754 1.00 31.03 137 PHE B C 1
ATOM 2632 O O . PHE B 1 156 ? -9.524 -13.209 59.103 1.00 31.22 137 PHE B O 1
ATOM 2640 N N . GLU B 1 157 ? -11.352 -14.473 59.410 1.00 31.33 138 GLU B N 1
ATOM 2641 C CA . GLU B 1 157 ? -12.042 -14.012 58.239 1.00 31.86 138 GLU B CA 1
ATOM 2642 C C . GLU B 1 157 ? -13.361 -13.421 58.706 1.00 30.45 138 GLU B C 1
ATOM 2643 O O . GLU B 1 157 ? -13.929 -13.889 59.678 1.00 27.42 138 GLU B O 1
ATOM 2649 N N . LYS B 1 158 ? -13.835 -12.378 58.033 1.00 30.90 139 LYS B N 1
ATOM 2650 C CA . LYS B 1 158 ? -15.067 -11.709 58.427 1.00 33.75 139 LYS B CA 1
ATOM 2651 C C . LYS B 1 158 ? -15.587 -11.023 57.180 1.00 32.99 139 LYS B C 1
ATOM 2652 O O . LYS B 1 158 ? -14.851 -10.292 56.535 1.00 32.08 139 LYS B O 1
ATOM 2658 N N . ASN B 1 159 ? -16.842 -11.301 56.822 1.00 35.17 140 ASN B N 1
ATOM 2659 C CA . ASN B 1 159 ? -17.495 -10.724 55.626 1.00 36.02 140 ASN B CA 1
ATOM 2660 C C . ASN B 1 159 ? -16.693 -10.902 54.333 1.00 32.84 140 ASN B C 1
ATOM 2661 O O . ASN B 1 159 ? -16.599 -9.988 53.510 1.00 33.91 140 ASN B O 1
ATOM 2666 N N . GLY B 1 160 ? -16.099 -12.078 54.164 1.00 31.72 141 GLY B N 1
ATOM 2667 C CA . GLY B 1 160 ? -15.298 -12.371 52.971 1.00 29.50 141 GLY B CA 1
ATOM 2668 C C . GLY B 1 160 ? -13.929 -11.694 52.898 1.00 27.59 141 GLY B C 1
ATOM 2669 O O . GLY B 1 160 ? -13.276 -11.729 51.852 1.00 25.59 141 GLY B O 1
ATOM 2670 N N . LYS B 1 161 ? -13.493 -11.094 54.010 1.00 24.14 142 LYS B N 1
ATOM 2671 C CA . LYS B 1 161 ? -12.175 -10.457 54.095 1.00 22.84 142 LYS B CA 1
ATOM 2672 C C . LYS B 1 161 ? -11.272 -11.184 55.078 1.00 22.71 142 LYS B C 1
ATOM 2673 O O . LYS B 1 161 ? -11.749 -11.698 56.092 1.00 23.22 142 LYS B O 1
ATOM 2679 N N . LEU B 1 162 ? -9.973 -11.246 54.759 1.00 21.78 143 LEU B N 1
ATOM 2680 C CA . LEU B 1 162 ? -8.978 -11.935 55.603 1.00 20.51 143 LEU B CA 1
ATOM 2681 C C . LEU B 1 162 ? -8.133 -10.966 56.421 1.00 20.26 143 LEU B C 1
ATOM 2682 O O . LEU B 1 162 ? -7.600 -9.991 55.887 1.00 20.86 143 LEU B O 1
ATOM 2687 N N . PHE B 1 163 ? -8.035 -11.231 57.717 1.00 18.90 144 PHE B N 1
ATOM 2688 C CA . PHE B 1 163 ? -7.311 -10.351 58.645 1.00 19.93 144 PHE B CA 1
ATOM 2689 C C . PHE B 1 163 ? -6.228 -11.143 59.347 1.00 20.23 144 PHE B C 1
ATOM 2690 O O . PHE B 1 163 ? -6.517 -12.165 60.032 1.00 18.40 144 PHE B O 1
ATOM 2698 N N . LEU B 1 164 ? -4.989 -10.689 59.134 1.00 17.52 145 LEU B N 1
ATOM 2699 C CA . LEU B 1 164 ? -3.786 -11.410 59.561 1.00 18.25 145 LEU B CA 1
ATOM 2700 C C . LEU B 1 164 ? -2.857 -10.536 60.402 1.00 19.87 145 LEU B C 1
ATOM 2701 O O . LEU B 1 164 ? -2.631 -9.357 60.083 1.00 20.63 145 LEU B O 1
ATOM 2706 N N . ASN B 1 165 ? -2.328 -11.146 61.463 1.00 18.63 146 ASN B N 1
ATOM 2707 C CA . ASN B 1 165 ? -1.317 -10.583 62.328 1.00 18.71 146 ASN B CA 1
ATOM 2708 C C . ASN B 1 165 ? -0.258 -11.682 62.532 1.00 17.23 146 ASN B C 1
ATOM 2709 O O . ASN B 1 165 ? -0.531 -12.660 63.178 1.00 17.63 146 ASN B O 1
ATOM 2714 N N . PRO B 1 166 ? 0.943 -11.537 61.932 1.00 17.20 147 PRO B N 1
ATOM 2715 C CA . PRO B 1 166 ? 1.966 -12.604 62.019 1.00 17.05 147 PRO B CA 1
ATOM 2716 C C . PRO B 1 166 ? 2.738 -12.623 63.347 1.00 16.08 147 PRO B C 1
ATOM 2717 O O . PRO B 1 166 ? 3.692 -13.385 63.480 1.00 18.17 147 PRO B O 1
ATOM 2721 N N . GLY B 1 167 ? 2.338 -11.777 64.296 1.00 16.97 148 GLY B N 1
ATOM 2722 C CA . GLY B 1 167 ? 2.978 -11.691 65.602 1.00 14.48 148 GLY B CA 1
ATOM 2723 C C . GLY B 1 167 ? 4.401 -11.178 65.561 1.00 14.47 148 GLY B C 1
ATOM 2724 O O . GLY B 1 167 ? 4.825 -10.522 64.591 1.00 16.25 148 GLY B O 1
ATOM 2725 N N . THR B 1 168 ? 5.150 -11.474 66.614 1.00 14.17 149 THR B N 1
ATOM 2726 C CA . THR B 1 168 ? 6.557 -11.053 66.685 1.00 14.14 149 THR B CA 1
ATOM 2727 C C . THR B 1 168 ? 7.509 -12.138 66.176 1.00 13.72 149 THR B C 1
ATOM 2728 O O . THR B 1 168 ? 7.525 -13.256 66.702 1.00 15.34 149 THR B O 1
ATOM 2732 N N . ALA B 1 169 ? 8.309 -11.801 65.165 1.00 14.15 150 ALA B N 1
ATOM 2733 C CA . ALA B 1 169 ? 9.225 -12.762 64.555 1.00 14.92 150 ALA B CA 1
ATOM 2734 C C . ALA B 1 169 ? 10.361 -13.195 65.481 1.00 17.23 150 ALA B C 1
ATOM 2735 O O . ALA B 1 169 ? 10.935 -14.283 65.291 1.00 17.40 150 ALA B O 1
ATOM 2737 N N . THR B 1 170 ? 10.692 -12.336 66.455 1.00 16.60 151 THR B N 1
ATOM 2738 C CA . THR B 1 170 ? 11.792 -12.582 67.386 1.00 15.27 151 THR B CA 1
ATOM 2739 C C . THR B 1 170 ? 11.324 -13.115 68.733 1.00 15.16 151 THR B C 1
ATOM 2740 O O . THR B 1 170 ? 12.113 -13.622 69.493 1.00 15.57 151 THR B O 1
ATOM 2744 N N . GLY B 1 171 ? 10.045 -12.981 69.046 1.00 16.58 152 GLY B N 1
ATOM 2745 C CA . GLY B 1 171 ? 9.580 -13.320 70.386 1.00 18.18 152 GLY B CA 1
ATOM 2746 C C . GLY B 1 171 ? 9.876 -12.233 71.415 1.00 20.27 152 GLY B C 1
ATOM 2747 O O . GLY B 1 171 ? 9.708 -12.453 72.620 1.00 19.27 152 GLY B O 1
ATOM 2748 N N . ALA B 1 172 ? 10.328 -11.070 70.935 1.00 20.06 153 ALA B N 1
ATOM 2749 C CA . ALA B 1 172 ? 10.501 -9.858 71.761 1.00 20.81 153 ALA B CA 1
ATOM 2750 C C . ALA B 1 172 ? 9.255 -9.567 72.610 1.00 20.03 153 ALA B C 1
ATOM 2751 O O . ALA B 1 172 ? 8.112 -9.799 72.171 1.00 17.90 153 ALA B O 1
ATOM 2753 N N . PHE B 1 173 ? 9.483 -9.077 73.828 1.00 19.18 154 PHE B N 1
ATOM 2754 C CA . PHE B 1 173 ? 8.382 -8.766 74.734 1.00 20.26 154 PHE B CA 1
ATOM 2755 C C . PHE B 1 173 ? 7.538 -7.596 74.272 1.00 18.71 154 PHE B C 1
ATOM 2756 O O . PHE B 1 173 ? 8.072 -6.563 73.859 1.00 20.21 154 PHE B O 1
ATOM 2764 N N . SER B 1 174 ? 6.220 -7.791 74.336 1.00 20.28 155 SER B N 1
ATOM 2765 C CA . SER B 1 174 ? 5.249 -6.700 74.386 1.00 22.26 155 SER B CA 1
ATOM 2766 C C . SER B 1 174 ? 4.288 -6.975 75.529 1.00 21.24 155 SER B C 1
ATOM 2767 O O . SER B 1 174 ? 3.756 -8.082 75.622 1.00 21.59 155 SER B O 1
ATOM 2770 N N . ALA B 1 175 ? 4.084 -5.966 76.386 1.00 20.49 156 ALA B N 1
ATOM 2771 C CA . ALA B 1 175 ? 3.072 -5.999 77.443 1.00 22.26 156 ALA B CA 1
AT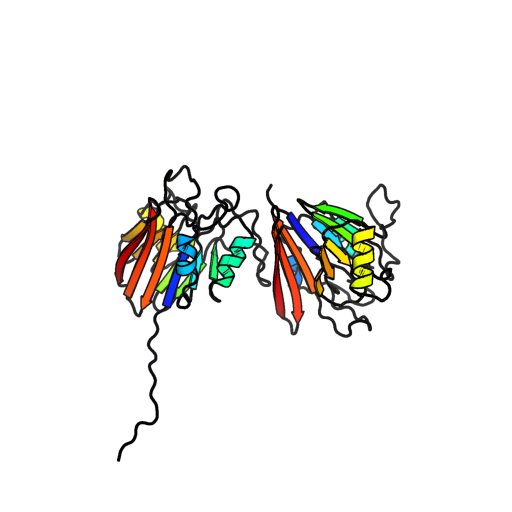OM 2772 C C . ALA B 1 175 ? 1.672 -6.379 76.937 1.00 23.68 156 ALA B C 1
ATOM 2773 O O . ALA B 1 175 ? 0.906 -6.987 77.668 1.00 26.81 156 ALA B O 1
ATOM 2775 N N . LEU B 1 176 ? 1.362 -6.061 75.677 1.00 25.95 157 LEU B N 1
ATOM 2776 C CA . LEU B 1 176 ? 0.074 -6.428 75.063 1.00 26.59 157 LEU B CA 1
ATOM 2777 C C . LEU B 1 176 ? -0.093 -7.941 74.953 1.00 28.08 157 LEU B C 1
ATOM 2778 O O . LEU B 1 176 ? -1.196 -8.453 75.115 1.00 31.22 157 LEU B O 1
ATOM 2783 N N . THR B 1 177 ? 0.994 -8.674 74.703 1.00 26.81 158 THR B N 1
ATOM 2784 C CA . THR B 1 177 ? 0.919 -10.132 74.650 1.00 24.09 158 THR B CA 1
ATOM 2785 C C . THR B 1 177 ? 2.214 -10.748 75.216 1.00 26.14 158 THR B C 1
ATOM 2786 O O . THR B 1 177 ? 3.079 -11.192 74.445 1.00 23.92 158 THR B O 1
ATOM 2790 N N . PRO B 1 178 ? 2.346 -10.793 76.563 1.00 25.81 159 PRO B N 1
ATOM 2791 C CA . PRO B 1 178 ? 3.522 -11.349 77.227 1.00 27.15 159 PRO B CA 1
ATOM 2792 C C . PRO B 1 178 ? 3.625 -12.834 76.905 1.00 27.04 159 PRO B C 1
ATOM 2793 O O . PRO B 1 178 ? 2.617 -13.521 76.778 1.00 29.83 159 PRO B O 1
ATOM 2797 N N . ASP B 1 179 ? 4.813 -13.365 76.744 1.00 29.76 160 ASP B N 1
ATOM 2798 C CA . ASP B 1 179 ? 4.872 -14.799 76.333 1.00 31.94 160 ASP B CA 1
ATOM 2799 C C . ASP B 1 179 ? 4.450 -15.168 74.891 1.00 28.38 160 ASP B C 1
ATOM 2800 O O . ASP B 1 179 ? 4.353 -16.348 74.560 1.00 26.97 160 ASP B O 1
ATOM 2805 N N . ALA B 1 180 ? 4.193 -14.183 74.037 1.00 25.25 161 ALA B N 1
ATOM 2806 C CA . ALA B 1 180 ? 4.115 -14.457 72.608 1.00 21.86 161 ALA B CA 1
ATOM 2807 C C . ALA B 1 180 ? 5.401 -15.173 72.197 1.00 21.28 161 ALA B C 1
ATOM 2808 O O . ALA B 1 180 ? 6.504 -14.718 72.546 1.00 20.18 161 ALA B O 1
ATOM 2810 N N . PRO B 1 181 ? 5.282 -16.302 71.467 1.00 21.21 162 PRO B N 1
ATOM 2811 C CA . PRO B 1 181 ? 6.490 -16.945 70.963 1.00 19.71 162 PRO B CA 1
ATOM 2812 C C . PRO B 1 181 ? 6.948 -16.256 69.663 1.00 19.73 162 PRO B C 1
ATOM 2813 O O . PRO B 1 181 ? 6.189 -15.449 69.100 1.00 20.16 162 PRO B O 1
ATOM 2817 N N . PRO B 1 182 ? 8.173 -16.553 69.185 1.00 17.55 163 PRO B N 1
ATOM 2818 C CA . PRO B 1 182 ? 8.523 -16.097 67.853 1.00 16.27 163 PRO B CA 1
ATOM 2819 C C . PRO B 1 182 ? 7.593 -16.692 66.802 1.00 18.42 163 PRO B C 1
ATOM 2820 O O . PRO B 1 182 ? 7.278 -17.883 66.871 1.00 16.91 163 PRO B O 1
ATOM 2824 N N . SER B 1 183 ? 7.171 -15.880 65.826 1.00 17.65 164 SER B N 1
ATOM 2825 C CA . SER B 1 183 ? 6.282 -16.368 64.775 1.00 17.60 164 SER B CA 1
ATOM 2826 C C . SER B 1 183 ? 6.327 -15.511 63.506 1.00 17.95 164 SER B C 1
ATOM 2827 O O . SER B 1 183 ? 6.757 -14.341 63.529 1.00 17.85 164 SER B O 1
ATOM 2830 N N . PHE B 1 184 ? 5.868 -16.098 62.407 1.00 16.37 165 PHE B N 1
ATOM 2831 C CA . PHE B 1 184 ? 5.676 -15.388 61.150 1.00 16.81 165 PHE B CA 1
ATOM 2832 C C . PHE B 1 184 ? 4.695 -16.185 60.291 1.00 19.18 165 PHE B C 1
ATOM 2833 O O . PHE B 1 184 ? 4.274 -17.285 60.674 1.00 21.90 165 PHE B O 1
ATOM 2841 N N . MET B 1 185 ? 4.305 -15.641 59.141 1.00 19.66 166 MET B N 1
ATOM 2842 C CA . MET B 1 185 ? 3.429 -16.382 58.250 1.00 19.47 166 MET B CA 1
ATOM 2843 C C . MET B 1 185 ? 4.003 -16.387 56.853 1.00 20.39 166 MET B C 1
ATOM 2844 O O . MET B 1 185 ? 4.538 -15.362 56.393 1.00 20.49 166 MET B O 1
ATOM 2849 N N . LEU B 1 186 ? 3.835 -17.523 56.171 1.00 20.70 167 LEU B N 1
ATOM 2850 C CA . LEU B 1 186 ? 4.044 -17.601 54.717 1.00 22.66 167 LEU B CA 1
ATOM 2851 C C . LEU B 1 186 ? 2.690 -17.754 54.052 1.00 22.79 167 LEU B C 1
ATOM 2852 O O . LEU B 1 186 ? 1.899 -18.586 54.459 1.00 24.07 167 LEU B O 1
ATOM 2857 N N . MET B 1 187 ? 2.405 -16.936 53.047 1.00 22.03 168 MET B N 1
ATOM 2858 C CA . MET B 1 187 ? 1.082 -16.930 52.471 1.00 21.42 168 MET B CA 1
ATOM 2859 C C . MET B 1 187 ? 1.155 -17.214 50.952 1.00 23.06 168 MET B C 1
ATOM 2860 O O . MET B 1 187 ? 1.689 -16.408 50.169 1.00 20.19 168 MET B O 1
ATOM 2865 N N . ALA B 1 188 ? 0.654 -18.386 50.570 1.00 20.19 169 ALA B N 1
ATOM 2866 C CA . ALA B 1 188 ? 0.619 -18.801 49.171 1.00 23.59 169 ALA B CA 1
ATOM 2867 C C . ALA B 1 188 ? -0.693 -18.361 48.527 1.00 23.52 169 ALA B C 1
ATOM 2868 O O . ALA B 1 188 ? -1.792 -18.615 49.053 1.00 24.70 169 ALA B O 1
ATOM 2870 N N . LEU B 1 189 ? -0.544 -17.667 47.401 1.00 23.92 170 LEU B N 1
ATOM 2871 C CA . LEU B 1 189 ? -1.631 -17.059 46.677 1.00 24.88 170 LEU B CA 1
ATOM 2872 C C . LEU B 1 189 ? -1.590 -17.664 45.290 1.00 28.06 170 LEU B C 1
ATOM 2873 O O . LEU B 1 189 ? -0.547 -17.677 44.655 1.00 25.87 170 LEU B O 1
ATOM 2878 N N . GLN B 1 190 ? -2.729 -18.202 44.855 1.00 30.17 171 GLN B N 1
ATOM 2879 C CA . GLN B 1 190 ? -2.876 -18.790 43.533 1.00 32.64 171 GLN B CA 1
ATOM 2880 C C . GLN B 1 190 ? -4.337 -18.644 43.120 1.00 29.37 171 GLN B C 1
ATOM 2881 O O . GLN B 1 190 ? -5.227 -19.134 43.798 1.00 27.69 171 GLN B O 1
ATOM 2887 N N . GLY B 1 191 ? -4.577 -17.924 42.032 1.00 27.35 172 GLY B N 1
ATOM 2888 C CA . GLY B 1 191 ? -5.934 -17.568 41.650 1.00 27.73 172 GLY B CA 1
ATOM 2889 C C . GLY B 1 191 ? -6.595 -16.881 42.830 1.00 27.27 172 GLY B C 1
ATOM 2890 O O . GLY B 1 191 ? -5.973 -16.033 43.466 1.00 29.93 172 GLY B O 1
ATOM 2891 N N . ASN B 1 192 ? -7.817 -17.278 43.163 1.00 25.29 173 ASN B N 1
ATOM 2892 C CA . ASN B 1 192 ? -8.545 -16.679 44.281 1.00 25.83 173 ASN B CA 1
ATOM 2893 C C . ASN B 1 192 ? -8.329 -17.420 45.602 1.00 25.93 173 ASN B C 1
ATOM 2894 O O . ASN B 1 192 ? -9.067 -17.213 46.575 1.00 27.24 173 ASN B O 1
ATOM 2899 N N . LYS B 1 193 ? -7.322 -18.282 45.629 1.00 24.90 174 LYS B N 1
ATOM 2900 C CA . LYS B 1 193 ? -7.089 -19.138 46.766 1.00 25.67 174 LYS B CA 1
ATOM 2901 C C . LYS B 1 193 ? -5.895 -18.674 47.607 1.00 25.16 174 LYS B C 1
ATOM 2902 O O . LYS B 1 193 ? -4.836 -18.330 47.065 1.00 22.66 174 LYS B O 1
ATOM 2908 N N . VAL B 1 194 ? -6.091 -18.689 48.924 1.00 22.83 175 VAL B N 1
ATOM 2909 C CA . VAL B 1 194 ? -5.031 -18.401 49.877 1.00 22.92 175 VAL B CA 1
ATOM 2910 C C . VAL B 1 194 ? -4.694 -19.683 50.608 1.00 23.33 175 VAL B C 1
ATOM 2911 O O . VAL B 1 194 ? -5.575 -20.314 51.199 1.00 23.45 175 VAL B O 1
ATOM 2915 N N . VAL B 1 195 ? -3.418 -20.054 50.600 1.00 24.12 176 VAL B N 1
ATOM 2916 C CA . VAL B 1 195 ? -2.949 -21.094 51.512 1.00 24.59 176 VAL B CA 1
ATOM 2917 C C . VAL B 1 195 ? -1.945 -20.494 52.502 1.00 25.23 176 VAL B C 1
ATOM 2918 O O . VAL B 1 195 ? -0.865 -19.992 52.120 1.00 22.90 176 VAL B O 1
ATOM 2922 N N . LEU B 1 196 ? -2.330 -20.542 53.772 1.00 23.76 177 LEU B N 1
ATOM 2923 C CA . LEU B 1 196 ? -1.633 -19.829 54.819 1.00 24.75 177 LEU B CA 1
ATOM 2924 C C . LEU B 1 196 ? -0.883 -20.818 55.734 1.00 24.29 177 LEU B C 1
ATOM 2925 O O . LEU B 1 196 ? -1.470 -21.762 56.266 1.00 23.59 177 LEU B O 1
ATOM 2930 N N . TYR B 1 197 ? 0.423 -20.612 55.864 1.00 22.65 178 TYR B N 1
ATOM 2931 C CA . TYR B 1 197 ? 1.269 -21.386 56.780 1.00 23.67 178 TYR B CA 1
ATOM 2932 C C . TYR B 1 197 ? 1.664 -20.487 57.953 1.00 23.83 178 TYR B C 1
ATOM 2933 O O . TYR B 1 197 ? 2.355 -19.495 57.771 1.00 23.21 178 TYR B O 1
ATOM 2942 N N . VAL B 1 198 ? 1.179 -20.825 59.145 1.00 23.40 179 VAL B N 1
ATOM 2943 C CA . VAL B 1 198 ? 1.474 -20.081 60.355 1.00 21.27 179 VAL B CA 1
ATOM 2944 C C . VAL B 1 198 ? 2.597 -20.823 61.125 1.00 24.19 179 VAL B C 1
ATOM 2945 O O . VAL B 1 198 ? 2.404 -21.960 61.572 1.00 23.41 179 VAL B O 1
ATOM 2949 N N . TYR B 1 199 ? 3.758 -20.174 61.245 1.00 20.85 180 TYR B N 1
ATOM 2950 C CA . TYR B 1 199 ? 4.914 -20.695 61.944 1.00 23.37 180 TYR B CA 1
ATOM 2951 C C . TYR B 1 199 ? 5.086 -20.078 63.328 1.00 25.55 180 TYR B C 1
ATOM 2952 O O . TYR B 1 199 ? 4.964 -18.864 63.490 1.00 27.07 180 TYR B O 1
ATOM 2961 N N . ASP B 1 200 ? 5.368 -20.914 64.318 1.00 26.57 181 ASP B N 1
ATOM 2962 C CA . ASP B 1 200 ? 5.792 -20.441 65.631 1.00 29.06 181 ASP B CA 1
ATOM 2963 C C . ASP B 1 200 ? 6.852 -21.386 66.212 1.00 30.52 181 ASP B C 1
ATOM 2964 O O . ASP B 1 200 ? 6.972 -22.541 65.791 1.00 30.24 181 ASP B O 1
ATOM 2969 N N . LEU B 1 201 ? 7.647 -20.859 67.136 1.00 30.46 182 LEU B N 1
ATOM 2970 C CA . LEU B 1 201 ? 8.643 -21.624 67.857 1.00 30.36 182 LEU B CA 1
ATOM 2971 C C . LEU B 1 201 ? 8.225 -21.719 69.340 1.00 33.16 182 LEU B C 1
ATOM 2972 O O . LEU B 1 201 ? 8.215 -20.725 70.067 1.00 31.78 182 LEU B O 1
ATOM 2977 N N . ARG B 1 202 ? 7.828 -22.914 69.757 1.00 36.98 183 ARG B N 1
ATOM 2978 C CA . ARG B 1 202 ? 7.508 -23.184 71.154 1.00 44.02 183 ARG B CA 1
ATOM 2979 C C . ARG B 1 202 ? 8.319 -24.386 71.658 1.00 46.15 183 ARG B C 1
ATOM 2980 O O . ARG B 1 202 ? 8.410 -25.430 70.984 1.00 47.33 183 ARG B O 1
ATOM 2988 N N . ASP B 1 203 ? 8.940 -24.212 72.820 1.00 47.08 184 ASP B N 1
ATOM 2989 C CA . ASP B 1 203 ? 9.745 -25.257 73.438 1.00 49.18 184 ASP B CA 1
ATOM 2990 C C . ASP B 1 203 ? 10.799 -25.821 72.491 1.00 47.94 184 ASP B C 1
ATOM 2991 O O . ASP B 1 203 ? 10.919 -27.037 72.351 1.00 48.69 184 ASP B O 1
ATOM 2996 N N . GLY B 1 204 ? 11.550 -24.946 71.834 1.00 45.40 185 GLY B N 1
ATOM 2997 C CA . GLY B 1 204 ? 12.612 -25.387 70.949 1.00 43.09 185 GLY B CA 1
ATOM 2998 C C . GLY B 1 204 ? 12.148 -25.980 69.631 1.00 42.67 185 GLY B C 1
ATOM 2999 O O . GLY B 1 204 ? 12.962 -26.235 68.737 1.00 42.97 185 GLY B O 1
ATOM 3000 N N . LYS B 1 205 ? 10.842 -26.170 69.486 1.00 41.54 186 LYS B N 1
ATOM 3001 C CA . LYS B 1 205 ? 10.284 -26.795 68.289 1.00 42.18 186 LYS B CA 1
ATOM 3002 C C . LYS B 1 205 ? 9.505 -25.805 67.388 1.00 38.80 186 LYS B C 1
ATOM 3003 O O . LYS B 1 205 ? 8.740 -24.974 67.882 1.00 35.13 186 LYS B O 1
A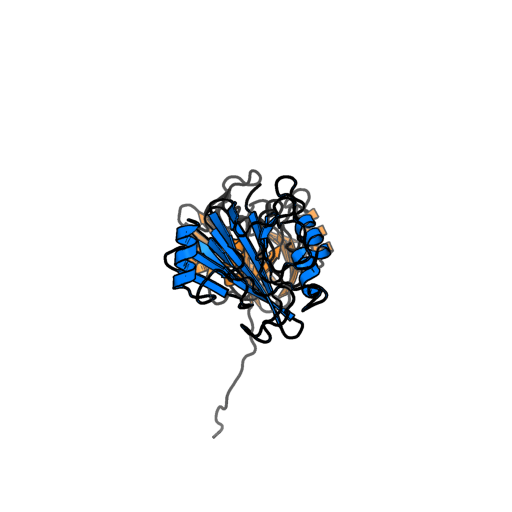TOM 3009 N N . THR B 1 206 ? 9.730 -25.905 66.073 1.00 37.58 187 THR B N 1
ATOM 3010 C CA . THR B 1 206 ? 8.970 -25.155 65.066 1.00 36.62 187 THR B CA 1
ATOM 3011 C C . THR B 1 206 ? 7.664 -25.845 64.675 1.00 35.13 187 THR B C 1
ATOM 3012 O O . THR B 1 206 ? 7.671 -26.994 64.214 1.00 34.46 187 THR B O 1
ATOM 3016 N N . ASN B 1 207 ? 6.553 -25.137 64.863 1.00 32.60 188 ASN B N 1
ATOM 3017 C CA . ASN B 1 207 ? 5.222 -25.640 64.505 1.00 32.84 188 ASN B CA 1
ATOM 3018 C C . ASN B 1 207 ? 4.683 -24.896 63.290 1.00 31.31 188 ASN B C 1
ATOM 3019 O O . ASN B 1 207 ? 4.916 -23.695 63.153 1.00 28.04 188 ASN B O 1
ATOM 3024 N N . VAL B 1 208 ? 3.986 -25.609 62.407 1.00 29.86 189 VAL B N 1
ATOM 3025 C CA . VAL B 1 208 ? 3.297 -24.993 61.262 1.00 31.28 189 VAL B CA 1
ATOM 3026 C C . VAL B 1 208 ? 1.835 -25.382 61.339 1.00 31.90 189 VAL B C 1
ATOM 3027 O O . VAL B 1 208 ? 1.514 -26.549 61.546 1.00 34.41 189 VAL B O 1
ATOM 3031 N N . ALA B 1 209 ? 0.955 -24.402 61.175 1.00 30.78 190 ALA B N 1
ATOM 3032 C CA . ALA B 1 209 ? -0.472 -24.638 61.116 1.00 31.28 190 ALA B CA 1
ATOM 3033 C C . ALA B 1 209 ? -0.968 -24.057 59.811 1.00 32.18 190 ALA B C 1
ATOM 3034 O O . ALA B 1 209 ? -0.711 -22.883 59.503 1.00 31.12 190 ALA B O 1
ATOM 3036 N N . MET B 1 210 ? -1.677 -24.884 59.048 1.00 32.58 191 MET B N 1
ATOM 3037 C CA . MET B 1 210 ? -2.097 -24.527 57.707 1.00 35.87 191 MET B CA 1
ATOM 3038 C C . MET B 1 210 ? -3.607 -24.272 57.630 1.00 35.42 191 MET B C 1
ATOM 3039 O O . MET B 1 210 ? -4.401 -25.035 58.167 1.00 36.17 191 MET B O 1
ATOM 3044 N N . SER B 1 211 ? -3.965 -23.189 56.942 1.00 33.55 192 SER B N 1
ATOM 3045 C CA . SER B 1 211 ? -5.335 -22.725 56.750 1.00 33.43 192 SER B CA 1
ATOM 3046 C C . SER B 1 211 ? -5.524 -22.331 55.289 1.00 32.64 192 SER B C 1
ATOM 3047 O O . SER B 1 211 ? -4.575 -21.911 54.640 1.00 28.87 192 SER B O 1
ATOM 3050 N N . GLU B 1 212 ? -6.758 -22.432 54.795 1.00 33.14 193 GLU B N 1
ATOM 3051 C CA . GLU B 1 212 ? -7.081 -22.057 53.420 1.00 34.47 193 GLU B CA 1
ATOM 3052 C C . GLU B 1 212 ? -8.250 -21.094 53.398 1.00 33.28 193 GLU B C 1
ATOM 3053 O O . GLU B 1 212 ? -9.163 -21.208 54.224 1.00 31.47 193 GLU B O 1
ATOM 3059 N N . PHE B 1 213 ? -8.241 -20.182 52.420 1.00 32.86 194 PHE B N 1
ATOM 3060 C CA . PHE B 1 213 ? -9.303 -19.187 52.244 1.00 31.89 194 PHE B CA 1
ATOM 3061 C C . PHE B 1 213 ? -9.477 -18.851 50.769 1.00 31.08 194 PHE B C 1
ATOM 3062 O O . PHE B 1 213 ? -8.564 -19.044 49.978 1.00 31.42 194 PHE B O 1
ATOM 3070 N N . SER B 1 214 ? -10.653 -18.354 50.407 1.00 31.88 195 SER B N 1
ATOM 3071 C CA . SER B 1 214 ? -10.965 -18.000 49.018 1.00 35.85 195 SER B CA 1
ATOM 3072 C C . SER B 1 214 ? -11.609 -16.636 48.948 1.00 36.01 195 SER B C 1
ATOM 3073 O O . SER B 1 214 ? -12.464 -16.303 49.781 1.00 36.80 195 SER B O 1
ATOM 3076 N N . LYS B 1 215 ? -11.198 -15.868 47.942 1.00 37.33 196 LYS B N 1
ATOM 3077 C CA . LYS B 1 215 ? -11.635 -14.481 47.742 1.00 40.15 196 LYS B CA 1
ATOM 3078 C C . LYS B 1 215 ? -13.139 -14.456 47.551 1.00 41.92 196 LYS B C 1
ATOM 3079 O O . LYS B 1 215 ? -13.677 -15.367 46.927 1.00 45.44 196 LYS B O 1
#

B-factor: mean 27.3, std 11.16, range [7.97, 82.51]

Radius of gyration: 24.72 Å; Cα contacts (8 Å, |Δi|>4): 987; chains: 2; bounding box: 68×71×65 Å

Solvent-accessible surface area: 18442 Å² total; per-residue (Å²): 188,56,24,30,9,0,0,0,0,0,0,0,17,6,88,126,42,23,161,90,21,19,90,68,0,184,102,2,7,74,11,148,51,5,48,35,0,0,0,0,0,0,0,2,16,49,120,28,0,91,68,0,45,126,41,31,186,38,9,72,5,0,42,10,76,76,27,97,66,29,115,9,60,62,132,169,26,138,13,102,17,53,103,115,20,58,15,105,0,46,107,19,72,1,0,0,1,0,4,49,36,0,126,94,114,21,50,60,31,10,4,16,127,35,7,154,166,14,90,3,51,4,2,0,4,1,13,8,2,103,52,51,42,43,89,82,99,62,60,9,4,3,2,0,1,0,0,15,26,3,125,14,83,86,33,83,124,12,36,23,1,0,0,0,0,4,4,12,38,77,70,3,1,0,2,15,0,21,23,126,146,63,118,6,39,49,61,78,38,72,54,58,200,124,193,76,128,200,74,118,106,97,118,113,158,44,25,30,0,0,0,0,0,0,0,42,5,60,180,38,22,165,88,20,19,88,66,0,176,120,47,6,70,48,150,170,4,47,36,0,0,0,0,0,3,0,16,6,2,43,29,0,9,58,0,77,129,35,29,186,42,29,76,7,0,22,12,84,88,7,81,25,4,5,12,3,58,29,122,36,79,0,70,14,61,102,82,17,64,18,106,1,47,87,4,69,0,0,0,0,0,3,63,30,1,130,94,121,20,43,65,39,9,7,12,96,42,10,155,142,25,91,2,29,2,1,0,5,1,22,7,2,82,43,83,43,45,88,70,108,48,58,9,3,4,5,0,0,0,0,13,25,4,130,6,72,72,28,78,148,16,36,23,1,0,0,8,0,29,3,112,45,81,87,3,24,0,75,16,21,12,26,127,152,66,131,45,29,78,64,112,39,93,39,78,116

Foldseek 3Di:
DFWAKEWEAELQQPPNQHPDFPVQCVVVLQDPRHAAYAYQENCQDQVSVVVQCVSHPHYAHAYDPNNDPYFDPPPVARRHHHQKDWDDDAPWTEIHHAQVVQVPGPDPVSQVVVCVVVVTQEYEYEPQQDADWDDDPNGIYGYQGHQHQGADPSDGSRFRKIKMWIDGHFKIWIWIWGADPNDIDIDIDIDGD/DDDDDDDDDPFDKAKEWEAELAQPPPQHPDFPPVCVVVLQDLRHAEYAYQENLQDQVVVVVQCVNHPHYAYAYDPNNPVAFDVPVPDDRHHHQWDWDDDAPWTEIHGAQPQFVPGPDPVSQVVVCVVSVTQEYEYEDQLDFDWDDDPNHIYGYQGHQRQGDDPSDGRNFHWIKMWMDGHQKIWIWIWGADPNDIDTDIDMGGD

Nearest PDB structures (foldseek):
  2a22-assembly1_A  TM=1.005E+00  e=3.168E-42  Cryptosporidium parvum
  5xcj-assem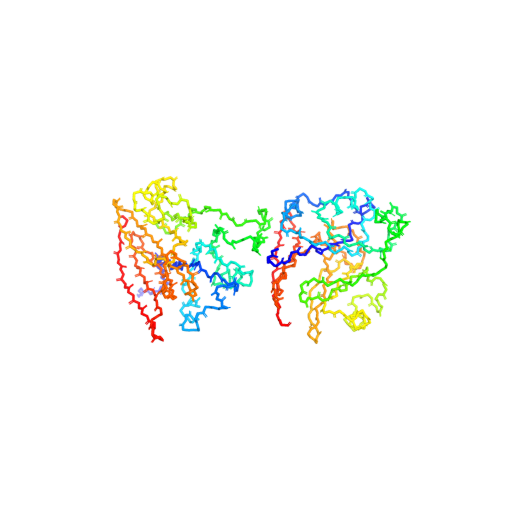bly1_A  TM=9.620E-01  e=2.793E-22  Entamoeba histolytica
  5xck-assembly2_B  TM=9.374E-01  e=7.395E-21  Entamoeba histolytica
  6vab-assembly1_C  TM=9.317E-01  e=3.075E-21  Mus musculus
  5xch-assembly2_B  TM=9.431E-01  e=1.300E-19  Entamoeba histolytica